Protein 6BBT (pdb70)

Foldseek 3Di:
DAQKDFDFKAKEKEAEDADDQLAFFWWFKKKKFKAWPCPAWDCTEETAACAQWPGIWMDTDARPDHPVRRMDMTMTGRQRDQDPDFHWHKIKMAIDDPPPAFKFWFGWIKMKIFGWDPNIGTGMIGIDTPPDPDTHGHYIYMYGAFAKEKEAEAEAPPKWKKKKAWAADNTRHFQRWFWKQAPNDIDTDTHPDIDMDIHDHGGMMMRGGHHAFIKMAMAIPDDPQWDKWKWKDWAPPDIDTDDHPDIDGGHHTHIYMYMYIYGD/DAQKDFDFKAKEKEAEDADDQLAFAWWFKKKKFKAWPCPAFDDLTEETAAPAQWDGMWMDTDHRPDHDVRRMDMTITGRARHDDDDFGWYKMKMAIDDPPDAFKFWFGWIKMKIFGADPCSGTGMIWIDTPPDPDTHGHYTYMYGAFAKEKEAEAEAPDPDKWKKKKAWAADNTRHFQRWFWKQAPNDIDTDTHPDIDMDIDDHGGMMMGGRHHAFIKMAMAIDDDPQWDKWKWKDWAPDDTDGDDHGDIDGHHRTYIYMYMYTYGD

B-factor: mean 28.99, std 12.28, range [9.78, 92.33]

Secondary structure (DSSP, 8-state):
-TTEEESSEEEEEEEE----TTSPPP-EEEEEEEEE-TT-----EEEPP-TT---EEEEEE-TT--GGG-EEEEEEE-TT---SSSEEEEEEEEE-----TTEE-----EEEEEEEE---EEEEEEEEETT---B--EEEEEEE-EEEEEEEEEEE--PEEEEEEEEP-SSS-TT-EEEEEETTEEEEEETTS-EEEEE-TT-EEEEEEEETT-EEEEEE---TTEEEEEEEEETTEEEEE--TT--EE--SSPEEEEEEEEE-/-TTEEESSEEEEEEEE----TTS----EEEEEEEEE-TT------EEEPP-TT---EEEEEE-TT--GGGSEEEEEEE-TT---SSSEEEEEEEEE-----TTEE-----EEEEEEEE---EEEEEEEEETT---B--EEEEEEE-EEEEEEEEEEE---PPEEEEEEEPP-SSS-TT-EEEEEETTEEEEEETTS-EEEEE-TT-EEEEEEEETT-EEEEEE---TTEEEEEEEEETTSPPEE--TTS-EE--SSPEEEEEEEEE-

InterPro domains:
  IPR017503 Sortase B signal domain, QVPTGV class [TIGR03065] (310-341)
  IPR022464 Streptococcal pilin isopeptide linkage domain [PF12892] (55-183)
  IPR022464 Streptococcal pilin isopeptide linkage domain [TIGR03786] (112-183)
  IPR038174 Streptococcal pilin isopeptide linker superfamily [G3DSA:2.60.40.3050] (36-182)
  IPR055382 Domain of unknown function DUF7601 [PF24547] (186-285)

Radius of gyration: 29.78 Å; Cα contacts (8 Å, |Δi|>4): 1457; chains: 2; bounding box: 56×103×36 Å

Structure (mmCIF, N/CA/C/O backbone):
data_6BBT
#
_entry.id   6BBT
#
_cell.length_a   51.772
_cell.length_b   114.968
_cell.length_c   128.711
_cell.angle_alpha   90.00
_cell.angle_beta   90.00
_cell.angle_gamma   90.00
#
_symmetry.space_group_name_H-M   'P 21 21 21'
#
loop_
_entity.id
_entity.type
_entity.pdbx_description
1 polymer 'Major pilin backbone protein T-antigen, T13'
2 non-polymer GLYCEROL
3 non-polymer 'CALCIUM ION'
4 non-polymer 'CHLORIDE ION'
5 water water
#
loop_
_atom_site.group_PDB
_atom_site.id
_atom_site.type_symbol
_atom_site.label_atom_id
_atom_site.label_alt_id
_atom_site.label_comp_id
_atom_site.label_asym_id
_atom_site.label_entity_id
_atom_site.label_seq_id
_atom_site.pdbx_PDB_ins_code
_atom_site.Cartn_x
_atom_site.Cartn_y
_atom_site.Cartn_z
_atom_site.occupancy
_atom_site.B_iso_or_equiv
_atom_site.auth_seq_id
_atom_site.auth_comp_id
_atom_site.auth_asym_id
_atom_site.auth_atom_id
_atom_site.pdbx_PDB_model_num
ATOM 1 N N . THR A 1 2 ? 19.921 -12.596 178.418 1.00 47.83 2 THR A N 1
ATOM 2 C CA . THR A 1 2 ? 20.208 -11.802 177.181 1.00 47.88 2 THR A CA 1
ATOM 3 C C . THR A 1 2 ? 19.471 -10.452 177.196 1.00 46.60 2 THR A C 1
ATOM 4 O O . THR A 1 2 ? 18.338 -10.351 177.685 1.00 43.23 2 THR A O 1
ATOM 6 N N . ALA A 1 3 ? 20.127 -9.422 176.663 1.00 47.29 3 ALA A N 1
ATOM 7 C CA . ALA A 1 3 ? 19.521 -8.095 176.537 1.00 46.90 3 ALA A CA 1
ATOM 8 C C . ALA A 1 3 ? 18.303 -8.161 175.604 1.00 46.57 3 ALA A C 1
ATOM 9 O O . ALA A 1 3 ? 18.324 -8.874 174.592 1.00 46.15 3 ALA A O 1
ATOM 11 N N . GLY A 1 4 ? 17.231 -7.461 175.979 1.00 43.18 4 GLY A N 1
ATOM 12 C CA . GLY A 1 4 ? 16.015 -7.418 175.174 1.00 41.55 4 GLY A CA 1
ATOM 13 C C . GLY A 1 4 ? 15.133 -8.660 175.191 1.00 43.40 4 GLY A C 1
ATOM 14 O O . GLY A 1 4 ? 14.182 -8.725 174.411 1.00 40.96 4 GLY A O 1
ATOM 15 N N . VAL A 1 5 ? 15.437 -9.631 176.065 1.00 43.28 5 VAL A N 1
ATOM 16 C CA . VAL A 1 5 ? 14.584 -10.802 176.297 1.00 42.82 5 VAL A CA 1
ATOM 17 C C . VAL A 1 5 ? 14.147 -10.795 177.752 1.00 43.09 5 VAL A C 1
ATOM 18 O O . VAL A 1 5 ? 14.978 -10.805 178.659 1.00 43.23 5 VAL A O 1
ATOM 22 N N . VAL A 1 6 ? 12.838 -10.775 177.957 1.00 45.24 6 VAL A N 1
ATOM 23 C CA . VAL A 1 6 ? 12.248 -10.718 179.280 1.00 49.00 6 VAL A CA 1
ATOM 24 C C . VAL A 1 6 ? 11.466 -12.006 179.481 1.00 49.58 6 VAL A C 1
ATOM 25 O O . VAL A 1 6 ? 10.619 -12.358 178.652 1.00 49.58 6 VAL A O 1
ATOM 29 N N . THR A 1 7 ? 11.776 -12.710 180.570 1.00 49.00 7 THR A N 1
ATOM 30 C CA . THR A 1 7 ? 11.027 -13.888 180.983 1.00 48.32 7 THR A CA 1
ATOM 31 C C . THR A 1 7 ? 9.892 -13.400 181.868 1.00 46.83 7 THR A C 1
ATOM 32 O O . THR A 1 7 ? 10.123 -12.932 182.978 1.00 48.52 7 THR A O 1
ATOM 36 N N . GLY A 1 8 ? 8.669 -13.487 181.361 1.00 45.48 8 GLY A N 1
ATOM 37 C CA . GLY A 1 8 ? 7.520 -12.914 182.044 1.00 44.34 8 GLY A CA 1
ATOM 38 C C . GLY A 1 8 ? 6.456 -12.437 181.083 1.00 44.47 8 GLY A C 1
ATOM 39 O O . GLY A 1 8 ? 6.403 -12.870 179.927 1.00 44.80 8 GLY A O 1
ATOM 40 N N . LYS A 1 9 ? 5.614 -11.539 181.586 1.00 43.08 9 LYS A N 1
ATOM 41 C CA . LYS A 1 9 ? 4.413 -11.093 180.899 1.00 44.28 9 LYS A CA 1
ATOM 42 C C . LYS A 1 9 ? 4.372 -9.590 180.625 1.00 40.31 9 LYS A C 1
ATOM 43 O O . LYS A 1 9 ? 3.355 -9.085 180.137 1.00 38.15 9 LYS A O 1
ATOM 49 N N . THR A 1 10 ? 5.461 -8.883 180.931 1.00 39.39 10 THR A N 1
ATOM 50 C CA . THR A 1 10 ? 5.498 -7.426 180.811 1.00 36.85 10 THR A CA 1
ATOM 51 C C . THR A 1 10 ? 6.652 -6.989 179.935 1.00 33.27 10 THR A C 1
ATOM 52 O O . THR A 1 10 ? 7.693 -7.645 179.874 1.00 32.90 10 THR A O 1
ATOM 56 N N . LEU A 1 11 ? 6.448 -5.866 179.257 1.00 29.54 11 LEU A N 1
ATOM 57 C CA . LEU A 1 11 ? 7.472 -5.257 178.445 1.00 28.16 11 LEU A CA 1
ATOM 58 C C . LEU A 1 11 ? 7.918 -3.976 179.153 1.00 26.38 11 LEU A C 1
ATOM 59 O O . LEU A 1 11 ? 7.144 -3.045 179.240 1.00 24.69 11 LEU A O 1
ATOM 64 N N . PRO A 1 12 ? 9.153 -3.933 179.670 1.00 26.65 12 PRO A N 1
ATOM 65 C CA . PRO A 1 12 ? 9.652 -2.656 180.214 1.00 25.76 12 PRO A CA 1
ATOM 66 C C . PRO A 1 12 ? 9.931 -1.603 179.136 1.00 24.32 12 PRO A C 1
ATOM 67 O O . PRO A 1 12 ? 10.320 -1.945 178.021 1.00 24.04 12 PRO A O 1
ATOM 71 N N . ILE A 1 13 ? 9.697 -0.339 179.482 1.00 22.65 13 ILE A N 1
ATOM 72 C CA . ILE A 1 13 ? 10.043 0.813 178.656 1.00 22.34 13 ILE A CA 1
ATOM 73 C C . ILE A 1 13 ? 10.914 1.751 179.505 1.00 21.90 13 ILE A C 1
ATOM 74 O O . ILE A 1 13 ? 10.589 2.024 180.672 1.00 21.00 13 ILE A O 1
ATOM 79 N N . THR A 1 14 ? 12.012 2.229 178.932 1.00 20.51 14 THR A N 1
ATOM 80 C CA . THR A 1 14 ? 12.842 3.237 179.573 1.00 20.68 14 THR A CA 1
ATOM 81 C C . THR A 1 14 ? 12.757 4.510 178.760 1.00 19.54 14 THR A C 1
ATOM 82 O O . THR A 1 14 ? 12.791 4.481 177.540 1.00 19.34 14 THR A O 1
ATOM 86 N N . LYS A 1 15 ? 12.628 5.628 179.454 1.00 18.56 15 LYS A N 1
ATOM 87 C CA . LYS A 1 15 ? 12.695 6.930 178.839 1.00 18.07 15 LYS A CA 1
ATOM 88 C C . LYS A 1 15 ? 13.880 7.645 179.438 1.00 17.89 15 LYS A C 1
ATOM 89 O O . LYS A 1 15 ? 13.979 7.733 180.652 1.00 18.47 15 LYS A O 1
ATOM 95 N N . SER A 1 16 ? 14.756 8.158 178.592 1.00 18.40 16 SER A N 1
ATOM 96 C CA . SER A 1 16 ? 15.853 9.014 179.030 1.00 19.49 16 SER A CA 1
ATOM 97 C C . SER A 1 16 ? 15.663 10.386 178.422 1.00 18.38 16 SER A C 1
ATOM 98 O O . SER A 1 16 ? 15.475 10.513 177.213 1.00 17.13 16 SER A O 1
ATOM 101 N N . MET A 1 17 ? 15.667 11.408 179.272 1.00 17.64 17 MET A N 1
ATOM 102 C CA . MET A 1 17 ? 15.705 12.784 178.811 1.00 18.60 17 MET A CA 1
ATOM 103 C C . MET A 1 17 ? 17.166 13.221 178.884 1.00 18.99 17 MET A C 1
ATOM 104 O O . MET A 1 17 ? 17.796 13.050 179.924 1.00 20.28 17 MET A O 1
ATOM 109 N N . ILE A 1 18 ? 17.689 13.762 177.791 1.00 17.88 18 ILE A N 1
ATOM 110 C CA . ILE A 1 18 ? 19.041 14.307 177.770 1.00 18.91 18 ILE A CA 1
ATOM 111 C C . ILE A 1 18 ? 19.006 15.534 178.696 1.00 18.77 18 ILE A C 1
ATOM 112 O O . ILE A 1 18 ? 18.235 16.470 178.465 1.00 18.73 18 ILE A O 1
ATOM 117 N N . TYR A 1 19 ? 19.792 15.470 179.767 1.00 17.48 19 TYR A N 1
ATOM 118 C CA . TYR A 1 19 ? 19.810 16.508 180.784 1.00 17.50 19 TYR A CA 1
ATOM 119 C C . TYR A 1 19 ? 21.154 16.504 181.507 1.00 16.97 19 TYR A C 1
ATOM 120 O O . TYR A 1 19 ? 21.470 15.556 182.216 1.00 16.29 19 TYR A O 1
ATOM 129 N N . THR A 1 20 ? 21.916 17.574 181.338 1.00 16.82 20 THR A N 1
ATOM 130 C CA . THR A 1 20 ? 23.291 17.629 181.841 1.00 16.91 20 THR A CA 1
ATOM 131 C C . THR A 1 20 ? 23.589 18.830 182.732 1.00 17.02 20 THR A C 1
ATOM 132 O O . THR A 1 20 ? 24.729 18.960 183.211 1.00 17.60 20 THR A O 1
ATOM 136 N N . ASP A 1 21 ? 22.600 19.678 183.004 1.00 15.00 21 ASP A N 1
ATOM 137 C CA . ASP A 1 21 ? 22.870 20.940 183.715 1.00 15.46 21 ASP A CA 1
ATOM 138 C C . ASP A 1 21 ? 21.691 21.286 184.634 1.00 15.20 21 ASP A C 1
ATOM 139 O O . ASP A 1 21 ? 20.627 21.680 184.155 1.00 14.51 21 ASP A O 1
ATOM 144 N N . ASN A 1 22 ? 21.915 21.181 185.945 1.00 15.76 22 ASN A N 1
ATOM 145 C CA . ASN A 1 22 ? 20.874 21.444 186.923 1.00 16.68 22 ASN A CA 1
ATOM 146 C C . ASN A 1 22 ? 20.359 22.870 186.989 1.00 16.56 22 ASN A C 1
ATOM 147 O O . ASN A 1 22 ? 19.312 23.085 187.566 1.00 15.78 22 ASN A O 1
ATOM 152 N N . GLU A 1 23 ? 21.065 23.830 186.388 1.00 17.95 23 GLU A N 1
ATOM 153 C CA . GLU A 1 23 ? 20.565 25.203 186.261 1.00 18.80 23 GLU A CA 1
ATOM 154 C C . GLU A 1 23 ? 19.383 25.330 185.292 1.00 17.84 23 GLU A C 1
ATOM 155 O O . GLU A 1 23 ? 18.701 26.341 185.289 1.00 16.50 23 GLU A O 1
ATOM 161 N N . ILE A 1 24 ? 19.199 24.336 184.427 1.00 16.55 24 ILE A N 1
ATOM 162 C CA . ILE A 1 24 ? 18.124 24.342 183.437 1.00 15.18 24 ILE A CA 1
ATOM 163 C C . ILE A 1 24 ? 16.881 23.712 184.052 1.00 14.24 24 ILE A C 1
ATOM 164 O O . ILE A 1 24 ? 16.959 22.697 184.789 1.00 14.03 24 ILE A O 1
ATOM 169 N N . LEU A 1 25 ? 15.735 24.320 183.776 1.00 13.93 25 LEU A N 1
ATOM 170 C CA . LEU A 1 25 ? 14.449 23.770 184.265 1.00 13.52 25 LEU A CA 1
ATOM 171 C C . LEU A 1 25 ? 13.970 22.642 183.346 1.00 12.66 25 LEU A C 1
ATOM 172 O O . LEU A 1 25 ? 13.715 22.879 182.175 1.00 11.29 25 LEU A O 1
ATOM 177 N N . MET A 1 26 ? 13.856 21.431 183.894 1.00 13.47 26 MET A N 1
ATOM 178 C CA . MET A 1 26 ? 13.198 20.308 183.183 1.00 14.07 26 MET A CA 1
ATOM 179 C C . MET A 1 26 ? 11.732 20.710 182.875 1.00 13.84 26 MET A C 1
ATOM 180 O O . MET A 1 26 ? 11.040 21.221 183.777 1.00 13.54 26 MET A O 1
ATOM 185 N N . PRO A 1 27 ? 11.264 20.516 181.622 1.00 13.77 27 PRO A N 1
ATOM 186 C CA . PRO A 1 27 ? 9.850 20.793 181.377 1.00 13.89 27 PRO A CA 1
ATOM 187 C C . PRO A 1 27 ? 8.900 19.873 182.164 1.00 14.11 27 PRO A C 1
ATOM 188 O O . PRO A 1 27 ? 9.162 18.684 182.314 1.00 13.78 27 PRO A O 1
ATOM 192 N N . LYS A 1 28 ? 7.806 20.437 182.651 1.00 14.44 28 LYS A N 1
ATOM 193 C CA . LYS A 1 28 ? 6.727 19.640 183.224 1.00 16.15 28 LYS A CA 1
ATOM 194 C C . LYS A 1 28 ? 5.868 19.087 182.083 1.00 16.34 28 LYS A C 1
ATOM 195 O O . LYS A 1 28 ? 5.097 19.820 181.464 1.00 15.91 28 LYS A O 1
ATOM 201 N N . THR A 1 29 ? 6.027 17.797 181.789 1.00 16.26 29 THR A N 1
ATOM 202 C CA . THR A 1 29 ? 5.380 17.206 180.617 1.00 17.11 29 THR A CA 1
ATOM 203 C C . THR A 1 29 ? 5.301 15.688 180.743 1.00 17.15 29 THR A C 1
ATOM 204 O O . THR A 1 29 ? 5.872 15.105 181.673 1.00 17.55 29 THR A O 1
ATOM 208 N N . THR A 1 30 ? 4.575 15.054 179.828 1.00 16.38 30 THR A N 1
ATOM 209 C CA . THR A 1 30 ? 4.498 13.586 179.826 1.00 17.27 30 THR A CA 1
ATOM 210 C C . THR A 1 30 ? 4.966 13.107 178.479 1.00 16.49 30 THR A C 1
ATOM 211 O O . THR A 1 30 ? 4.916 13.846 177.497 1.00 17.39 30 THR A O 1
ATOM 215 N N . PHE A 1 31 ? 5.475 11.892 178.448 1.00 15.72 31 PHE A N 1
ATOM 216 C CA . PHE A 1 31 ? 5.707 11.188 177.195 1.00 15.55 31 PHE A CA 1
ATOM 217 C C . PHE A 1 31 ? 4.820 9.956 177.182 1.00 16.80 31 PHE A C 1
ATOM 218 O O . PHE A 1 31 ? 4.682 9.279 178.189 1.00 18.05 31 PHE A O 1
ATOM 226 N N . THR A 1 32 ? 4.238 9.670 176.024 1.00 17.63 32 THR A N 1
ATOM 227 C CA . THR A 1 32 ? 3.304 8.586 175.870 1.00 17.74 32 THR A CA 1
ATOM 228 C C . THR A 1 32 ? 3.858 7.590 174.865 1.00 17.89 32 THR A C 1
ATOM 229 O O . THR A 1 32 ? 4.271 7.962 173.774 1.00 17.78 32 THR A O 1
ATOM 233 N N . PHE A 1 33 ? 3.864 6.323 175.258 1.00 19.12 33 PHE A N 1
ATOM 234 C CA . PHE A 1 33 ? 4.259 5.246 174.371 1.00 19.05 33 PHE A CA 1
ATOM 235 C C . PHE A 1 33 ? 2.997 4.478 173.974 1.00 20.99 33 PHE A C 1
ATOM 236 O O . PHE A 1 33 ? 2.081 4.314 174.784 1.00 20.40 33 PHE A O 1
ATOM 244 N N . THR A 1 34 ? 2.960 4.058 172.717 1.00 21.99 34 THR A N 1
ATOM 245 C CA . THR A 1 34 ? 1.821 3.377 172.140 1.00 23.37 34 THR A CA 1
ATOM 246 C C . THR A 1 34 ? 2.288 2.015 171.676 1.00 22.80 34 THR A C 1
ATOM 247 O O . THR A 1 34 ? 3.378 1.877 171.126 1.00 21.41 34 THR A O 1
ATOM 251 N N . ILE A 1 35 ? 1.431 1.024 171.870 1.00 24.58 35 ILE A N 1
ATOM 252 C CA . ILE A 1 35 ? 1.631 -0.306 171.307 1.00 24.81 35 ILE A CA 1
ATOM 253 C C . ILE A 1 35 ? 0.438 -0.596 170.404 1.00 25.81 35 ILE A C 1
ATOM 254 O O . ILE A 1 35 ? -0.710 -0.330 170.779 1.00 24.46 35 ILE A O 1
ATOM 259 N N . GLU A 1 36 ? 0.725 -1.074 169.195 1.00 28.36 36 GLU A N 1
ATOM 260 C CA . GLU A 1 36 ? -0.308 -1.498 168.248 1.00 29.53 36 GLU A CA 1
ATOM 261 C C . GLU A 1 36 ? 0.100 -2.820 167.587 1.00 29.39 36 GLU A C 1
ATOM 262 O O . GLU A 1 36 ? 1.286 -3.158 167.566 1.00 25.69 36 GLU A O 1
ATOM 268 N N . PRO A 1 37 ? -0.883 -3.571 167.041 1.00 30.74 37 PRO A N 1
ATOM 269 C CA . PRO A 1 37 ? -0.534 -4.776 166.274 1.00 29.72 37 PRO A CA 1
ATOM 270 C C . PRO A 1 37 ? 0.325 -4.476 165.054 1.00 29.79 37 PRO A C 1
ATOM 271 O O . PRO A 1 37 ? 0.105 -3.468 164.368 1.00 30.05 37 PRO A O 1
ATOM 275 N N . ASP A 1 38 ? 1.295 -5.342 164.788 1.00 31.10 38 ASP A N 1
ATOM 276 C CA . ASP A 1 38 ? 1.953 -5.376 163.486 1.00 33.11 38 ASP A CA 1
ATOM 277 C C . ASP A 1 38 ? 0.972 -6.118 162.568 1.00 34.33 38 ASP A C 1
ATOM 278 O O . ASP A 1 38 ? 0.880 -7.338 162.623 1.00 30.06 38 ASP A O 1
ATOM 283 N N . THR A 1 39 ? 0.238 -5.349 161.760 1.00 37.10 39 THR A N 1
ATOM 284 C CA . THR A 1 39 ? -0.904 -5.856 160.974 1.00 38.27 39 THR A CA 1
ATOM 285 C C . THR A 1 39 ? -0.509 -6.737 159.802 1.00 40.50 39 THR A C 1
ATOM 286 O O . THR A 1 39 ? -1.367 -7.412 159.243 1.00 40.22 39 THR A O 1
ATOM 290 N N . THR A 1 40 ? 0.767 -6.698 159.422 1.00 41.22 40 THR A N 1
ATOM 291 C CA . THR A 1 40 ? 1.292 -7.479 158.313 1.00 44.61 40 THR A CA 1
ATOM 292 C C . THR A 1 40 ? 2.158 -8.646 158.774 1.00 43.50 40 THR A C 1
ATOM 293 O O . THR A 1 40 ? 2.767 -9.316 157.952 1.00 48.51 40 THR A O 1
ATOM 297 N N . ALA A 1 41 ? 2.203 -8.907 160.077 1.00 42.35 41 ALA A N 1
ATOM 298 C CA . ALA A 1 41 ? 3.025 -9.992 160.601 1.00 43.41 41 ALA A CA 1
ATOM 299 C C . ALA A 1 41 ? 2.459 -11.382 160.218 1.00 43.40 41 ALA A C 1
ATOM 300 O O . ALA A 1 41 ? 1.273 -11.640 160.395 1.00 40.87 41 ALA A O 1
ATOM 302 N N . SER A 1 42 ? 3.318 -12.250 159.684 1.00 44.46 42 SER A N 1
ATOM 303 C CA . SER A 1 42 ? 2.952 -13.640 159.336 1.00 47.07 42 SER A CA 1
ATOM 304 C C . SER A 1 42 ? 4.210 -14.488 159.095 1.00 49.37 42 SER A C 1
ATOM 305 O O . SER A 1 42 ? 5.331 -13.978 159.198 1.00 50.35 42 SER A O 1
ATOM 308 N N . GLY A 1 43 ? 4.021 -15.779 158.816 1.00 53.49 43 GLY A N 1
ATOM 309 C CA . GLY A 1 43 ? 5.124 -16.705 158.527 1.00 54.28 43 GLY A CA 1
ATOM 310 C C . GLY A 1 43 ? 5.429 -17.601 159.708 1.00 58.10 43 GLY A C 1
ATOM 311 O O . GLY A 1 43 ? 4.568 -17.824 160.565 1.00 58.51 43 GLY A O 1
ATOM 312 N N . LEU A 1 49 ? 7.052 -21.795 165.288 1.00 53.57 49 LEU A N 1
ATOM 313 C CA . LEU A 1 49 ? 5.761 -21.249 165.722 1.00 50.82 49 LEU A CA 1
ATOM 314 C C . LEU A 1 49 ? 5.185 -20.284 164.678 1.00 48.27 49 LEU A C 1
ATOM 315 O O . LEU A 1 49 ? 5.933 -19.700 163.890 1.00 51.07 49 LEU A O 1
ATOM 317 N N . GLU A 1 50 ? 3.888 -20.079 164.672 1.00 45.85 50 GLU A N 1
ATOM 318 C CA . GLU A 1 50 ? 3.340 -19.086 163.768 1.00 46.07 50 GLU A CA 1
ATOM 319 C C . GLU A 1 50 ? 3.495 -17.665 164.361 1.00 46.37 50 GLU A C 1
ATOM 320 O O . GLU A 1 50 ? 3.365 -17.453 165.547 1.00 43.87 50 GLU A O 1
ATOM 322 N N . ILE A 1 51 ? 3.787 -16.720 163.488 1.00 45.39 51 ILE A N 1
ATOM 323 C CA . ILE A 1 51 ? 3.908 -15.334 163.828 1.00 43.37 51 ILE A CA 1
ATOM 324 C C . ILE A 1 51 ? 2.539 -14.773 163.481 1.00 43.24 51 ILE A C 1
ATOM 325 O O . ILE A 1 51 ? 2.025 -14.989 162.405 1.00 41.30 51 ILE A O 1
ATOM 330 N N . LYS A 1 52 ? 1.927 -14.096 164.428 1.00 41.44 52 LYS A N 1
ATOM 331 C CA . LYS A 1 52 ? 0.602 -13.517 164.225 1.00 43.45 52 LYS A CA 1
ATOM 332 C C . LYS A 1 52 ? 0.633 -12.036 164.542 1.00 40.93 52 LYS A C 1
ATOM 333 O O . LYS A 1 52 ? 1.541 -11.563 165.227 1.00 38.20 52 LYS A O 1
ATOM 339 N N . SER A 1 53 ? -0.362 -11.307 164.037 1.00 39.82 53 SER A N 1
ATOM 340 C CA . SER A 1 53 ? -0.577 -9.910 164.435 1.00 40.14 53 SER A CA 1
ATOM 341 C C . SER A 1 53 ? -0.898 -9.871 165.924 1.00 38.44 53 SER A C 1
ATOM 342 O O . SER A 1 53 ? -1.654 -10.715 166.415 1.00 34.99 53 SER A O 1
ATOM 345 N N . GLY A 1 54 ? -0.312 -8.916 166.650 1.00 35.39 54 GLY A N 1
ATOM 346 C CA . GLY A 1 54 ? -0.542 -8.829 168.094 1.00 34.60 54 GLY A CA 1
ATOM 347 C C . GLY A 1 54 ? -2.019 -8.677 168.427 1.00 32.83 54 GLY A C 1
ATOM 348 O O . GLY A 1 54 ? -2.729 -7.976 167.728 1.00 32.47 54 GLY A O 1
ATOM 349 N N . GLU A 1 55 ? -2.476 -9.346 169.480 1.00 35.09 55 GLU A N 1
ATOM 350 C CA . GLU A 1 55 ? -3.875 -9.257 169.925 1.00 39.43 55 GLU A CA 1
ATOM 351 C C . GLU A 1 55 ? -4.007 -8.238 171.066 1.00 40.10 55 GLU A C 1
ATOM 352 O O . GLU A 1 55 ? -3.211 -8.248 172.011 1.00 36.37 55 GLU A O 1
ATOM 358 N N . THR A 1 56 ? -5.009 -7.363 170.952 1.00 41.96 56 THR A N 1
ATOM 359 C CA . THR A 1 56 ? -5.184 -6.213 171.839 1.00 44.22 56 THR A CA 1
ATOM 360 C C . THR A 1 56 ? -6.398 -6.279 172.772 1.00 43.50 56 THR A C 1
ATOM 361 O O . THR A 1 56 ? -6.654 -5.311 173.491 1.00 45.26 56 THR A O 1
ATOM 365 N N . THR A 1 57 ? -7.127 -7.395 172.789 1.00 43.03 57 THR A N 1
ATOM 366 C CA . THR A 1 57 ? -8.284 -7.549 173.682 1.00 43.08 57 THR A CA 1
ATOM 367 C C . THR A 1 57 ? -7.820 -7.658 175.130 1.00 42.48 57 THR A C 1
ATOM 368 O O . THR A 1 57 ? -7.176 -8.637 175.503 1.00 43.17 57 THR A O 1
ATOM 372 N N . GLY A 1 58 ? -8.168 -6.654 175.940 1.00 40.54 58 GLY A N 1
ATOM 373 C CA . GLY A 1 58 ? -7.712 -6.568 177.331 1.00 38.17 58 GLY A CA 1
ATOM 374 C C . GLY A 1 58 ? -6.342 -5.927 177.528 1.00 35.28 58 GLY A C 1
ATOM 375 O O . GLY A 1 58 ? -5.818 -5.933 178.646 1.00 33.56 58 GLY A O 1
ATOM 376 N N . LEU A 1 59 ? -5.756 -5.386 176.458 1.00 33.37 59 LEU A N 1
ATOM 377 C CA . LEU A 1 59 ? -4.432 -4.738 176.535 1.00 32.36 59 LEU A CA 1
ATOM 378 C C . LEU A 1 59 ? -4.604 -3.242 176.687 1.00 29.36 59 LEU A C 1
ATOM 379 O O . LEU A 1 59 ? -5.249 -2.601 175.856 1.00 29.61 59 LEU A O 1
ATOM 384 N N . THR A 1 60 ? -4.003 -2.686 177.735 1.00 29.78 60 THR A N 1
ATOM 385 C CA . THR A 1 60 ? -3.852 -1.240 177.837 1.00 29.23 60 THR A CA 1
ATOM 386 C C . THR A 1 60 ? -2.771 -0.848 176.831 1.00 27.33 60 THR A C 1
ATOM 387 O O . THR A 1 60 ? -1.619 -1.277 176.961 1.00 29.35 60 THR A O 1
ATOM 391 N N . THR A 1 61 ? -3.144 -0.064 175.822 1.00 26.50 61 THR A N 1
ATOM 392 C CA . THR A 1 61 ? -2.274 0.208 174.679 1.00 26.81 61 THR A CA 1
ATOM 393 C C . THR A 1 61 ? -1.420 1.490 174.807 1.00 25.82 61 THR A C 1
ATOM 394 O O . THR A 1 61 ? -0.710 1.840 173.871 1.00 25.32 61 THR A O 1
ATOM 398 N N . LYS A 1 62 ? -1.517 2.169 175.954 1.00 26.55 62 LYS A N 1
ATOM 399 C CA . LYS A 1 62 ? -0.758 3.390 176.269 1.00 27.35 62 LYS A CA 1
ATOM 400 C C . LYS A 1 62 ? 0.007 3.188 177.577 1.00 25.67 62 LYS A C 1
ATOM 401 O O . LYS A 1 62 ? -0.535 2.654 178.547 1.00 25.82 62 LYS A O 1
ATOM 407 N N . ALA A 1 63 ? 1.277 3.603 177.584 1.00 24.06 63 ALA A N 1
ATOM 408 C CA . ALA A 1 63 ? 2.074 3.727 178.795 1.00 22.25 63 ALA A CA 1
ATOM 409 C C . ALA A 1 63 ? 2.643 5.167 178.845 1.00 22.10 63 ALA A C 1
ATOM 410 O O . ALA A 1 63 ? 2.923 5.771 177.800 1.00 22.69 63 ALA A O 1
ATOM 412 N N . ILE A 1 64 ? 2.767 5.727 180.043 1.00 21.99 64 ILE A N 1
ATOM 413 C CA . ILE A 1 64 ? 3.185 7.124 180.177 1.00 23.43 64 ILE A CA 1
ATOM 414 C C . ILE A 1 64 ? 4.261 7.287 181.242 1.00 21.93 64 ILE A C 1
ATOM 415 O O . ILE A 1 64 ? 4.305 6.529 182.212 1.00 22.56 64 ILE A O 1
ATOM 420 N N . VAL A 1 65 ? 5.140 8.268 181.043 1.00 20.39 65 VAL A N 1
ATOM 421 C CA . VAL A 1 65 ? 6.068 8.705 182.094 1.00 18.99 65 VAL A CA 1
ATOM 422 C C . VAL A 1 65 ? 5.893 10.220 182.167 1.00 18.90 65 VAL A C 1
ATOM 423 O O . VAL A 1 65 ? 5.502 10.853 181.181 1.00 18.30 65 VAL A O 1
ATOM 427 N N . SER A 1 66 ? 6.192 10.773 183.336 1.00 18.48 66 SER A N 1
ATOM 428 C CA . SER A 1 66 ? 5.961 12.182 183.618 1.00 19.16 66 SER A CA 1
ATOM 429 C C . SER A 1 66 ? 7.229 12.800 184.113 1.00 17.28 66 SER A C 1
ATOM 430 O O . SER A 1 66 ? 7.925 12.189 184.930 1.00 16.85 66 SER A O 1
ATOM 433 N N . TYR A 1 67 ? 7.512 14.008 183.624 1.00 16.18 67 TYR A N 1
ATOM 434 C CA . TYR A 1 67 ? 8.577 14.851 184.164 1.00 15.71 67 TYR A CA 1
ATOM 435 C C . TYR A 1 67 ? 7.996 16.100 184.812 1.00 15.32 67 TYR A C 1
ATOM 436 O O . TYR A 1 67 ? 6.927 16.560 184.437 1.00 14.68 67 TYR A O 1
ATOM 445 N N A ASP A 1 68 ? 8.774 16.674 185.727 0.23 15.35 68 ASP A N 1
ATOM 446 N N B ASP A 1 68 ? 8.674 16.648 185.806 0.77 16.09 68 ASP A N 1
ATOM 447 C CA A ASP A 1 68 ? 8.379 17.811 186.549 0.23 15.22 68 ASP A CA 1
ATOM 448 C CA B ASP A 1 68 ? 8.305 17.973 186.283 0.77 15.97 68 ASP A CA 1
ATOM 449 C C A ASP A 1 68 ? 9.532 18.807 186.547 0.23 14.87 68 ASP A C 1
ATOM 450 C C B ASP A 1 68 ? 9.525 18.813 186.576 0.77 15.24 68 ASP A C 1
ATOM 451 O O A ASP A 1 68 ? 10.653 18.433 186.198 0.23 14.65 68 ASP A O 1
ATOM 452 O O B ASP A 1 68 ? 10.668 18.351 186.446 0.77 14.63 68 ASP A O 1
ATOM 461 N N . ASN A 1 69 ? 9.270 20.062 186.923 1.00 14.32 69 ASN A N 1
ATOM 462 C CA . ASN A 1 69 ? 10.329 21.059 187.088 1.00 14.55 69 ASN A CA 1
ATOM 463 C C . ASN A 1 69 ? 11.350 20.710 188.179 1.00 14.33 69 ASN A C 1
ATOM 464 O O . ASN A 1 69 ? 12.458 21.214 188.154 1.00 14.18 69 ASN A O 1
ATOM 469 N N . THR A 1 70 ? 10.970 19.881 189.145 1.00 14.50 70 THR A N 1
ATOM 470 C CA . THR A 1 70 ? 11.901 19.445 190.180 1.00 15.26 70 THR A CA 1
ATOM 471 C C . THR A 1 70 ? 12.855 18.329 189.735 1.00 15.88 70 THR A C 1
ATOM 472 O O . THR A 1 70 ? 13.780 17.983 190.472 1.00 15.28 70 THR A O 1
ATOM 476 N N . ASP A 1 71 ? 12.627 17.730 188.566 1.00 16.18 71 ASP A N 1
ATOM 477 C CA . ASP A 1 71 ? 13.504 16.659 188.097 1.00 16.89 71 ASP A CA 1
ATOM 478 C C . ASP A 1 71 ? 14.842 17.228 187.631 1.00 16.83 71 ASP A C 1
ATOM 479 O O . ASP A 1 71 ? 14.898 18.127 186.786 1.00 15.26 71 ASP A O 1
ATOM 484 N N . LYS A 1 72 ? 15.907 16.725 188.246 1.00 17.52 72 LYS A N 1
ATOM 485 C CA . LYS A 1 72 ? 17.265 17.147 187.955 1.00 18.94 72 LYS A CA 1
ATOM 486 C C . LYS A 1 72 ? 18.017 15.929 187.393 1.00 21.55 72 LYS A C 1
ATOM 487 O O . LYS A 1 72 ? 17.383 14.924 186.998 1.00 19.22 72 LYS A O 1
ATOM 493 N N . GLU A 1 73 ? 19.353 16.038 187.337 1.00 24.70 73 GLU A N 1
ATOM 494 C CA . GLU A 1 73 ? 20.261 15.016 186.800 1.00 28.04 73 GLU A CA 1
ATOM 495 C C . GLU A 1 73 ? 19.906 13.616 187.232 1.00 27.77 73 GLU A C 1
ATOM 496 O O . GLU A 1 73 ? 19.921 12.677 186.441 1.00 28.71 73 GLU A O 1
ATOM 502 N N . SER A 1 74 ? 19.605 13.494 188.505 1.00 29.50 74 SER A N 1
ATOM 503 C CA . SER A 1 74 ? 19.258 12.232 189.126 1.00 31.20 74 SER A CA 1
ATOM 504 C C . SER A 1 74 ? 17.854 11.700 188.838 1.00 31.15 74 SER A C 1
ATOM 505 O O . SER A 1 74 ? 17.521 10.612 189.296 1.00 32.41 74 SER A O 1
ATOM 508 N N . ALA A 1 75 ? 17.010 12.441 188.117 1.00 28.57 75 ALA A N 1
ATOM 509 C CA . ALA A 1 75 ? 15.659 11.970 187.832 1.00 26.17 75 ALA A CA 1
ATOM 510 C C . ALA A 1 75 ? 15.334 12.042 186.335 1.00 24.49 75 ALA A C 1
ATOM 511 O O . ALA A 1 75 ? 14.171 12.086 185.937 1.00 24.03 75 ALA A O 1
ATOM 513 N N . LYS A 1 76 ? 16.366 12.049 185.509 1.00 22.89 76 LYS A N 1
ATOM 514 C CA . LYS A 1 76 ? 16.178 12.245 184.072 1.00 22.89 76 LYS A CA 1
ATOM 515 C C . LYS A 1 76 ? 15.704 10.978 183.362 1.00 20.81 76 LYS A C 1
ATOM 516 O O . LYS A 1 76 ? 15.199 11.074 182.268 1.00 19.02 76 LYS A O 1
ATOM 522 N N . ASN A 1 77 ? 15.896 9.810 183.974 1.00 20.74 77 ASN A N 1
ATOM 523 C CA . ASN A 1 77 ? 15.469 8.545 183.386 1.00 21.93 77 ASN A CA 1
ATOM 524 C C . ASN A 1 77 ? 14.247 8.035 184.112 1.00 22.00 77 ASN A C 1
ATOM 525 O O . ASN A 1 77 ? 14.220 8.051 185.334 1.00 23.15 77 ASN A O 1
ATOM 530 N N . LYS A 1 78 ? 13.228 7.623 183.356 1.00 20.42 78 LYS A N 1
ATOM 531 C CA . LYS A 1 78 ? 11.983 7.127 183.915 1.00 20.65 78 LYS A CA 1
ATOM 532 C C . LYS A 1 78 ? 11.697 5.758 183.302 1.00 20.28 78 LYS A C 1
ATOM 533 O O . LYS A 1 78 ? 12.227 5.427 182.244 1.00 18.90 78 LYS A O 1
ATOM 539 N N . THR A 1 79 ? 10.840 4.991 183.957 1.00 20.61 79 THR A N 1
ATOM 540 C CA . THR A 1 79 ? 10.435 3.681 183.447 1.00 22.51 79 THR A CA 1
ATOM 541 C C . THR A 1 79 ? 8.938 3.502 183.487 1.00 22.24 79 THR A C 1
ATOM 542 O O . THR A 1 79 ? 8.255 4.043 184.349 1.00 23.23 79 THR A O 1
ATOM 546 N N . SER A 1 80 ? 8.424 2.759 182.520 1.00 22.19 80 SER A N 1
ATOM 547 C CA . SER A 1 80 ? 7.046 2.306 182.538 1.00 22.70 80 SER A CA 1
ATOM 548 C C . SER A 1 80 ? 7.024 0.891 181.967 1.00 24.01 80 SER A C 1
ATOM 549 O O . SER A 1 80 ? 8.083 0.258 181.790 1.00 24.48 80 SER A O 1
ATOM 552 N N . ASN A 1 81 ? 5.839 0.378 181.679 1.00 26.39 81 ASN A N 1
ATOM 553 C CA . ASN A 1 81 ? 5.749 -0.922 181.019 1.00 28.18 81 ASN A CA 1
ATOM 554 C C . ASN A 1 81 ? 4.430 -1.108 180.301 1.00 26.59 81 ASN A C 1
ATOM 555 O O . ASN A 1 81 ? 3.500 -0.337 180.478 1.00 25.84 81 ASN A O 1
ATOM 560 N N . PHE A 1 82 ? 4.381 -2.129 179.458 1.00 25.69 82 PHE A N 1
ATOM 561 C CA . PHE A 1 82 ? 3.126 -2.658 178.963 1.00 24.73 82 PHE A CA 1
ATOM 562 C C . PHE A 1 82 ? 2.937 -4.015 179.602 1.00 26.78 82 PHE A C 1
ATOM 563 O O . PHE A 1 82 ? 3.902 -4.745 179.839 1.00 27.16 82 PHE A O 1
ATOM 571 N N . ASN A 1 83 ? 1.687 -4.355 179.876 1.00 29.91 83 ASN A N 1
ATOM 572 C CA . ASN A 1 83 ? 1.388 -5.580 180.565 1.00 31.14 83 ASN A CA 1
ATOM 573 C C . ASN A 1 83 ? 0.542 -6.491 179.688 1.00 32.03 83 ASN A C 1
ATOM 574 O O . ASN A 1 83 ? -0.596 -6.154 179.355 1.00 32.04 83 ASN A O 1
ATOM 579 N N . PHE A 1 84 ? 1.117 -7.636 179.316 1.00 32.97 84 PHE A N 1
ATOM 580 C CA . PHE A 1 84 ? 0.426 -8.630 178.495 1.00 35.12 84 PHE A CA 1
ATOM 581 C C . PHE A 1 84 ? -0.345 -9.679 179.310 1.00 39.34 84 PHE A C 1
ATOM 582 O O . PHE A 1 84 ? -1.165 -10.405 178.738 1.00 40.98 84 PHE A O 1
ATOM 590 N N . GLU A 1 85 ? -0.092 -9.751 180.623 1.00 43.74 85 GLU A N 1
ATOM 591 C CA . GLU A 1 85 ? -0.870 -10.592 181.554 1.00 48.99 85 GLU A CA 1
ATOM 592 C C . GLU A 1 85 ? -2.378 -10.472 181.365 1.00 47.71 85 GLU A C 1
ATOM 593 O O . GLU A 1 85 ? -3.091 -11.463 181.501 1.00 50.13 85 GLU A O 1
ATOM 599 N N . THR A 1 86 ? -2.849 -9.262 181.062 1.00 43.95 86 THR A N 1
ATOM 600 C CA . THR A 1 86 ? -4.277 -8.960 180.982 1.00 41.79 86 THR A CA 1
ATOM 601 C C . THR A 1 86 ? -4.952 -9.341 179.657 1.00 41.23 86 THR A C 1
ATOM 602 O O . THR A 1 86 ? -6.154 -9.160 179.516 1.00 41.06 86 THR A O 1
ATOM 606 N N . VAL A 1 87 ? -4.200 -9.862 178.691 1.00 41.22 87 VAL A N 1
ATOM 607 C CA . VAL A 1 87 ? -4.716 -10.081 177.346 1.00 42.48 87 VAL A CA 1
ATOM 608 C C . VAL A 1 87 ? -5.279 -11.505 177.186 1.00 45.11 87 VAL A C 1
ATOM 609 O O . VAL A 1 87 ? -4.700 -12.462 177.708 1.00 44.63 87 VAL A O 1
ATOM 613 N N . THR A 1 88 ? -6.391 -11.628 176.455 1.00 44.65 88 THR A N 1
ATOM 614 C CA . THR A 1 88 ? -6.926 -12.931 176.051 1.00 45.14 88 THR A CA 1
ATOM 615 C C . THR A 1 88 ? -6.415 -13.278 174.652 1.00 42.13 88 THR A C 1
ATOM 616 O O . THR A 1 88 ? -6.902 -12.748 173.646 1.00 42.86 88 THR A O 1
ATOM 620 N N . PHE A 1 89 ? -5.416 -14.151 174.604 1.00 42.50 89 PHE A N 1
ATOM 621 C CA . PHE A 1 89 ? -4.887 -14.667 173.341 1.00 44.87 89 PHE A CA 1
ATOM 622 C C . PHE A 1 89 ? -5.692 -15.892 172.892 1.00 48.62 89 PHE A C 1
ATOM 623 O O . PHE A 1 89 ? -5.943 -16.795 173.683 1.00 52.60 89 PHE A O 1
ATOM 631 N N . SER A 1 90 ? -6.080 -15.921 171.621 1.00 53.13 90 SER A N 1
ATOM 632 C CA . SER A 1 90 ? -6.888 -17.019 171.068 1.00 53.24 90 SER A CA 1
ATOM 633 C C . SER A 1 90 ? -6.133 -18.350 170.875 1.00 55.13 90 SER A C 1
ATOM 634 O O . SER A 1 90 ? -6.773 -19.392 170.740 1.00 59.22 90 SER A O 1
ATOM 637 N N . GLY A 1 91 ? -4.800 -18.323 170.858 1.00 52.12 91 GLY A N 1
ATOM 638 C CA . GLY A 1 91 ? -4.007 -19.548 170.734 1.00 53.16 91 GLY A CA 1
ATOM 639 C C . GLY A 1 91 ? -2.529 -19.325 170.985 1.00 54.98 91 GLY A C 1
ATOM 640 O O . GLY A 1 91 ? -2.096 -18.180 171.128 1.00 57.02 91 GLY A O 1
ATOM 641 N N . ILE A 1 92 ? -1.752 -20.409 171.045 1.00 52.35 92 ILE A N 1
ATOM 642 C CA . ILE A 1 92 ? -0.292 -20.296 171.204 1.00 52.43 92 ILE A CA 1
ATOM 643 C C . ILE A 1 92 ? 0.350 -19.665 169.971 1.00 51.21 92 ILE A C 1
ATOM 644 O O . ILE A 1 92 ? -0.225 -19.691 168.875 1.00 53.62 92 ILE A O 1
ATOM 649 N N . GLY A 1 93 ? 1.539 -19.101 170.162 1.00 49.67 93 GLY A N 1
ATOM 650 C CA . GLY A 1 93 ? 2.298 -18.498 169.071 1.00 48.25 93 GLY A CA 1
ATOM 651 C C . GLY A 1 93 ? 3.093 -17.272 169.473 1.00 45.28 93 GLY A C 1
ATOM 652 O O . GLY A 1 93 ? 3.268 -16.972 170.658 1.00 45.25 93 GLY A O 1
ATOM 653 N N . ILE A 1 94 ? 3.592 -16.579 168.460 1.00 43.55 94 ILE A N 1
ATOM 654 C CA . ILE A 1 94 ? 4.355 -15.364 168.647 1.00 41.52 94 ILE A CA 1
ATOM 655 C C . ILE A 1 94 ? 3.497 -14.220 168.126 1.00 39.65 94 ILE A C 1
ATOM 656 O O . ILE A 1 94 ? 3.090 -14.208 166.961 1.00 41.94 94 ILE A O 1
ATOM 661 N N . TYR A 1 95 ? 3.213 -13.271 169.012 1.00 34.30 95 TYR A N 1
ATOM 662 C CA . TYR A 1 95 ? 2.357 -12.154 168.693 1.00 34.17 95 TYR A CA 1
ATOM 663 C C . TYR A 1 95 ? 3.228 -10.902 168.630 1.00 30.00 95 TYR A C 1
ATOM 664 O O . TYR A 1 95 ? 3.967 -10.601 169.564 1.00 27.87 95 TYR A O 1
ATOM 673 N N . ARG A 1 96 ? 3.147 -10.216 167.500 1.00 28.81 96 ARG A N 1
ATOM 674 C CA . ARG A 1 96 ? 4.069 -9.153 167.151 1.00 29.99 96 ARG A CA 1
ATOM 675 C C . ARG A 1 96 ? 3.387 -7.791 167.199 1.00 29.23 96 ARG A C 1
ATOM 676 O O . ARG A 1 96 ? 2.320 -7.597 166.605 1.00 28.82 96 ARG A O 1
ATOM 684 N N . TYR A 1 97 ? 4.042 -6.852 167.877 1.00 27.60 97 TYR A N 1
ATOM 685 C CA . TYR A 1 97 ? 3.511 -5.505 168.059 1.00 26.80 97 TYR A CA 1
ATOM 686 C C . TYR A 1 97 ? 4.559 -4.472 167.694 1.00 24.73 97 TYR A C 1
ATOM 687 O O . TYR A 1 97 ? 5.755 -4.763 167.704 1.00 22.15 97 TYR A O 1
ATOM 696 N N . THR A 1 98 ? 4.096 -3.257 167.415 1.00 24.14 98 THR A N 1
ATOM 697 C CA . THR A 1 98 ? 4.974 -2.124 167.186 1.00 24.80 98 THR A CA 1
ATOM 698 C C . THR A 1 98 ? 4.805 -1.155 168.362 1.00 24.00 98 THR A C 1
ATOM 699 O O . THR A 1 98 ? 3.679 -0.856 168.764 1.00 22.87 98 THR A O 1
ATOM 703 N N . VAL A 1 99 ? 5.928 -0.713 168.933 1.00 23.07 99 VAL A N 1
ATOM 704 C CA . VAL A 1 99 ? 5.935 0.267 170.032 1.00 21.29 99 VAL A CA 1
ATOM 705 C C . VAL A 1 99 ? 6.598 1.546 169.522 1.00 20.46 99 VAL A C 1
ATOM 706 O O . VAL A 1 99 ? 7.641 1.495 168.874 1.00 20.70 99 VAL A O 1
ATOM 710 N N . SER A 1 100 ? 5.965 2.682 169.782 1.00 20.17 100 SER A N 1
ATOM 711 C CA . SER A 1 100 ? 6.511 3.979 169.400 1.00 20.19 100 SER A CA 1
ATOM 712 C C . SER A 1 100 ? 6.201 4.993 170.478 1.00 18.84 100 SER A C 1
ATOM 713 O O . SER A 1 100 ? 5.423 4.713 171.397 1.00 19.60 100 SER A O 1
ATOM 716 N N . GLU A 1 101 ? 6.827 6.150 170.352 1.00 17.82 101 GLU A N 1
ATOM 717 C CA . GLU A 1 101 ? 6.569 7.280 171.235 1.00 17.70 101 GLU A CA 1
ATOM 718 C C . GLU A 1 101 ? 5.810 8.313 170.441 1.00 17.98 101 GLU A C 1
ATOM 719 O O . GLU A 1 101 ? 6.224 8.691 169.362 1.00 18.81 101 GLU A O 1
ATOM 725 N N . GLN A 1 102 ? 4.731 8.798 171.013 1.00 19.51 102 GLN A N 1
ATOM 726 C CA . GLN A 1 102 ? 3.956 9.886 170.431 1.00 22.60 102 GLN A CA 1
ATOM 727 C C . GLN A 1 102 ? 4.741 11.200 170.385 1.00 21.80 102 GLN A C 1
ATOM 728 O O . GLN A 1 102 ? 5.380 11.597 171.375 1.00 21.71 102 GLN A O 1
ATOM 734 N N . ASN A 1 103 ? 4.705 11.863 169.237 1.00 21.03 103 ASN A N 1
ATOM 735 C CA . ASN A 1 103 ? 5.210 13.214 169.123 1.00 22.33 103 ASN A CA 1
ATOM 736 C C . ASN A 1 103 ? 4.115 14.206 169.532 1.00 23.48 103 ASN A C 1
ATOM 737 O O . ASN A 1 103 ? 3.204 14.504 168.757 1.00 23.70 103 ASN A O 1
ATOM 742 N N . ASP A 1 104 ? 4.206 14.721 170.758 1.00 22.66 104 ASP A N 1
ATOM 743 C CA . ASP A 1 104 ? 3.183 15.659 171.258 1.00 21.47 104 ASP A CA 1
ATOM 744 C C . ASP A 1 104 ? 3.350 17.082 170.751 1.00 21.09 104 ASP A C 1
ATOM 745 O O . ASP A 1 104 ? 2.476 17.910 170.998 1.00 20.43 104 ASP A O 1
ATOM 750 N N . GLY A 1 105 ? 4.467 17.392 170.092 1.00 20.64 105 GLY A N 1
ATOM 751 C CA . GLY A 1 105 ? 4.668 18.707 169.479 1.00 22.43 105 GLY A CA 1
ATOM 752 C C . GLY A 1 105 ? 4.803 19.893 170.442 1.00 23.26 105 GLY A C 1
ATOM 753 O O . GLY A 1 105 ? 4.567 21.025 170.054 1.00 23.02 105 GLY A O 1
ATOM 754 N N . ILE A 1 106 ? 5.200 19.639 171.685 1.00 23.92 106 ILE A N 1
ATOM 755 C CA . ILE A 1 106 ? 5.410 20.669 172.715 1.00 25.23 106 ILE A CA 1
ATOM 756 C C . ILE A 1 106 ? 6.619 21.524 172.326 1.00 25.30 106 ILE A C 1
ATOM 757 O O . ILE A 1 106 ? 7.644 21.006 172.059 1.00 22.73 106 ILE A O 1
ATOM 762 N N . GLU A 1 107 ? 6.479 22.838 172.398 1.00 25.82 107 GLU A N 1
ATOM 763 C CA . GLU A 1 107 ? 7.520 23.761 171.941 1.00 25.69 107 GLU A CA 1
ATOM 764 C C . GLU A 1 107 ? 8.805 23.540 172.735 1.00 24.69 107 GLU A C 1
ATOM 765 O O . GLU A 1 107 ? 8.774 23.415 173.956 1.00 25.92 107 GLU A O 1
ATOM 767 N N . GLY A 1 108 ? 9.911 23.395 172.016 1.00 23.78 108 GLY A N 1
ATOM 768 C CA . GLY A 1 108 ? 11.218 23.152 172.610 1.00 23.20 108 GLY A CA 1
ATOM 769 C C . GLY A 1 108 ? 11.633 21.702 172.792 1.00 22.02 108 GLY A C 1
ATOM 770 O O . GLY A 1 108 ? 12.808 21.437 173.020 1.00 22.72 108 GLY A O 1
ATOM 771 N N . ILE A 1 109 ? 10.704 20.758 172.681 1.00 20.87 109 ILE A N 1
ATOM 772 C CA . ILE A 1 109 ? 11.012 19.354 172.951 1.00 21.02 109 ILE A CA 1
ATOM 773 C C . ILE A 1 109 ? 11.273 18.608 171.642 1.00 20.79 109 ILE A C 1
ATOM 774 O O . ILE A 1 109 ? 10.556 18.806 170.664 1.00 22.20 109 ILE A O 1
ATOM 779 N N . GLN A 1 110 ? 12.319 17.790 171.637 1.00 20.94 110 GLN A N 1
ATOM 780 C CA . GLN A 1 110 ? 12.661 16.895 170.533 1.00 22.05 110 GLN A CA 1
ATOM 781 C C . GLN A 1 110 ? 12.289 15.464 170.929 1.00 20.65 110 GLN A C 1
ATOM 782 O O . GLN A 1 110 ? 12.811 14.925 171.923 1.00 20.66 110 GLN A O 1
ATOM 788 N N . TYR A 1 111 ? 11.382 14.865 170.155 1.00 19.37 111 TYR A N 1
ATOM 789 C CA . TYR A 1 111 ? 10.797 13.542 170.438 1.00 19.11 111 TYR A CA 1
ATOM 790 C C . TYR A 1 111 ? 11.495 12.404 169.675 1.00 19.84 111 TYR A C 1
ATOM 791 O O . TYR A 1 111 ? 11.891 12.580 168.548 1.00 21.64 111 TYR A O 1
ATOM 800 N N . ASP A 1 112 ? 11.644 11.257 170.309 1.00 19.36 112 ASP A N 1
ATOM 801 C CA . ASP A 1 112 ? 12.307 10.119 169.700 1.00 19.22 112 ASP A CA 1
ATOM 802 C C . ASP A 1 112 ? 11.330 9.456 168.712 1.00 19.53 112 ASP A C 1
ATOM 803 O O . ASP A 1 112 ? 10.270 8.964 169.105 1.00 18.06 112 ASP A O 1
ATOM 808 N N . GLY A 1 113 ? 11.688 9.490 167.438 1.00 20.94 113 GLY A N 1
ATOM 809 C CA . GLY A 1 113 ? 10.894 8.874 166.375 1.00 22.57 113 GLY A CA 1
ATOM 810 C C . GLY A 1 113 ? 11.132 7.384 166.104 1.00 23.83 113 GLY A C 1
ATOM 811 O O . GLY A 1 113 ? 10.517 6.827 165.177 1.00 23.36 113 GLY A O 1
ATOM 812 N N . LYS A 1 114 ? 11.994 6.725 166.885 1.00 24.23 114 LYS A N 1
ATOM 813 C CA . LYS A 1 114 ? 12.284 5.303 166.660 1.00 24.99 114 LYS A CA 1
ATOM 814 C C . LYS A 1 114 ? 11.092 4.379 166.849 1.00 23.35 114 LYS A C 1
ATOM 815 O O . LYS A 1 114 ? 10.283 4.548 167.769 1.00 20.98 114 LYS A O 1
ATOM 821 N N . LYS A 1 115 ? 11.025 3.374 165.976 1.00 22.35 115 LYS A N 1
ATOM 822 C CA . LYS A 1 115 ? 10.017 2.327 166.046 1.00 22.23 115 LYS A CA 1
ATOM 823 C C . LYS A 1 115 ? 10.636 1.052 166.580 1.00 21.17 115 LYS A C 1
ATOM 824 O O . LYS A 1 115 ? 11.697 0.620 166.109 1.00 21.13 115 LYS A O 1
ATOM 830 N N . TRP A 1 116 ? 9.948 0.429 167.524 1.00 20.28 116 TRP A N 1
ATOM 831 C CA . TRP A 1 116 ? 10.403 -0.795 168.134 1.00 20.77 116 TRP A CA 1
ATOM 832 C C . TRP A 1 116 ? 9.417 -1.898 167.804 1.00 22.07 116 TRP A C 1
ATOM 833 O O . TRP A 1 116 ? 8.220 -1.644 167.641 1.00 21.86 116 TRP A O 1
ATOM 844 N N . THR A 1 117 ? 9.926 -3.120 167.708 1.00 23.02 117 THR A N 1
ATOM 845 C CA . THR A 1 117 ? 9.090 -4.284 167.464 1.00 24.20 117 THR A CA 1
ATOM 846 C C . THR A 1 117 ? 9.231 -5.250 168.617 1.00 23.26 117 THR A C 1
ATOM 847 O O . THR A 1 117 ? 10.304 -5.386 169.205 1.00 25.33 117 THR A O 1
ATOM 851 N N . VAL A 1 118 ? 8.119 -5.892 168.945 1.00 22.84 118 VAL A N 1
ATOM 852 C CA . VAL A 1 118 ? 7.998 -6.700 170.136 1.00 24.06 118 VAL A CA 1
ATOM 853 C C . VAL A 1 118 ? 7.331 -8.030 169.769 1.00 25.70 118 VAL A C 1
ATOM 854 O O . VAL A 1 118 ? 6.210 -8.025 169.259 1.00 24.98 118 VAL A O 1
ATOM 858 N N . ASP A 1 119 ? 8.022 -9.145 170.031 1.00 26.55 119 ASP A N 1
ATOM 859 C CA . ASP A 1 119 ? 7.419 -10.484 169.939 1.00 27.24 119 ASP A CA 1
ATOM 860 C C . ASP A 1 119 ? 7.094 -11.023 171.319 1.00 27.50 119 ASP A C 1
ATOM 861 O O . ASP A 1 119 ? 7.970 -11.136 172.169 1.00 28.55 119 ASP A O 1
ATOM 866 N N . VAL A 1 120 ? 5.823 -11.357 171.525 1.00 28.92 120 VAL A N 1
ATOM 867 C CA . VAL A 1 120 ? 5.370 -11.958 172.766 1.00 30.40 120 VAL A CA 1
ATOM 868 C C . VAL A 1 120 ? 5.130 -13.451 172.509 1.00 32.50 120 VAL A C 1
ATOM 869 O O . VAL A 1 120 ? 4.290 -13.821 171.678 1.00 31.26 120 VAL A O 1
ATOM 873 N N . TYR A 1 121 ? 5.879 -14.281 173.225 1.00 36.81 121 TYR A N 1
ATOM 874 C CA . TYR A 1 121 ? 5.813 -15.744 173.088 1.00 41.04 121 TYR A CA 1
ATOM 875 C C . TYR A 1 121 ? 4.732 -16.290 174.012 1.00 41.53 121 TYR A C 1
ATOM 876 O O . TYR A 1 121 ? 4.885 -16.258 175.233 1.00 41.99 121 TYR A O 1
ATOM 885 N N . VAL A 1 122 ? 3.648 -16.793 173.428 1.00 43.74 122 VAL A N 1
ATOM 886 C CA . VAL A 1 122 ? 2.465 -17.225 174.187 1.00 47.16 122 VAL A CA 1
ATOM 887 C C . VAL A 1 122 ? 2.331 -18.765 174.226 1.00 50.73 122 VAL A C 1
ATOM 888 O O . VAL A 1 122 ? 2.200 -19.402 173.173 1.00 51.26 122 VAL A O 1
ATOM 892 N N . GLY A 1 123 ? 2.355 -19.333 175.440 1.00 53.21 123 GLY A N 1
ATOM 893 C CA . GLY A 1 123 ? 2.205 -20.785 175.698 1.00 55.85 123 GLY A CA 1
ATOM 894 C C . GLY A 1 123 ? 0.888 -21.126 176.396 1.00 57.97 123 GLY A C 1
ATOM 895 O O . GLY A 1 123 ? -0.121 -20.456 176.155 1.00 60.17 123 GLY A O 1
ATOM 896 N N . ASN A 1 124 ? 0.888 -22.165 177.245 1.00 60.42 124 ASN A N 1
ATOM 897 C CA . ASN A 1 124 ? -0.309 -22.581 178.026 1.00 61.21 124 ASN A CA 1
ATOM 898 C C . ASN A 1 124 ? -0.184 -22.208 179.508 1.00 61.44 124 ASN A C 1
ATOM 899 O O . ASN A 1 124 ? 0.906 -22.290 180.062 1.00 62.28 124 ASN A O 1
ATOM 904 N N . GLY A 1 129 ? -6.039 -22.631 179.415 1.00 67.41 129 GLY A N 1
ATOM 905 C CA . GLY A 1 129 ? -5.813 -21.272 178.919 1.00 67.19 129 GLY A CA 1
ATOM 906 C C . GLY A 1 129 ? -4.457 -21.028 178.268 1.00 69.58 129 GLY A C 1
ATOM 907 O O . GLY A 1 129 ? -3.643 -21.949 178.125 1.00 70.52 129 GLY A O 1
ATOM 908 N N . PHE A 1 130 ? -4.221 -19.769 177.887 1.00 68.34 130 PHE A N 1
ATOM 909 C CA . PHE A 1 130 ? -2.963 -19.325 177.266 1.00 66.12 130 PHE A CA 1
ATOM 910 C C . PHE A 1 130 ? -2.368 -18.133 178.014 1.00 62.92 130 PHE A C 1
ATOM 911 O O . PHE A 1 130 ? -3.100 -17.359 178.624 1.00 62.91 130 PHE A O 1
ATOM 919 N N . GLU A 1 131 ? -1.046 -17.977 177.952 1.00 58.28 131 GLU A N 1
ATOM 920 C CA . GLU A 1 131 ? -0.383 -16.823 178.571 1.00 56.90 131 GLU A CA 1
ATOM 921 C C . GLU A 1 131 ? 1.014 -16.531 177.993 1.00 55.85 131 GLU A C 1
ATOM 922 O O . GLU A 1 131 ? 1.668 -17.443 177.476 1.00 49.72 131 GLU A O 1
ATOM 928 N N . PRO A 1 132 ? 1.477 -15.259 178.096 1.00 52.54 132 PRO A N 1
ATOM 929 C CA . PRO A 1 132 ? 2.849 -14.910 177.705 1.00 49.97 132 PRO A CA 1
ATOM 930 C C . PRO A 1 132 ? 3.923 -15.602 178.551 1.00 47.94 132 PRO A C 1
ATOM 931 O O . PRO A 1 132 ? 3.750 -15.766 179.762 1.00 46.26 132 PRO A O 1
ATOM 935 N N . LYS A 1 133 ? 5.019 -15.974 177.892 1.00 46.52 133 LYS A N 1
ATOM 936 C CA . LYS A 1 133 ? 6.170 -16.653 178.512 1.00 48.28 133 LYS A CA 1
ATOM 937 C C . LYS A 1 133 ? 7.446 -15.811 178.429 1.00 46.75 133 LYS A C 1
ATOM 938 O O . LYS A 1 133 ? 8.152 -15.645 179.429 1.00 44.74 133 LYS A O 1
ATOM 944 N N . TYR A 1 134 ? 7.739 -15.327 177.217 1.00 47.37 134 TYR A N 1
ATOM 945 C CA . TYR A 1 134 ? 8.855 -14.419 176.933 1.00 47.82 134 TYR A CA 1
ATOM 946 C C . TYR A 1 134 ? 8.373 -13.214 176.143 1.00 41.78 134 TYR A C 1
ATOM 947 O O . TYR A 1 134 ? 7.434 -13.306 175.330 1.00 38.16 134 TYR A O 1
ATOM 949 N N . VAL A 1 135 ? 9.058 -12.096 176.357 1.00 36.97 135 VAL A N 1
ATOM 950 C CA . VAL A 1 135 ? 8.863 -10.891 175.561 1.00 34.94 135 VAL A CA 1
ATOM 951 C C . VAL A 1 135 ? 10.217 -10.491 175.015 1.00 32.24 135 VAL A C 1
ATOM 952 O O . VAL A 1 135 ? 11.153 -10.314 175.789 1.00 32.45 135 VAL A O 1
ATOM 956 N N . VAL A 1 136 ? 10.324 -10.387 173.690 1.00 30.75 136 VAL A N 1
ATOM 957 C CA . VAL A 1 136 ? 11.583 -10.030 173.028 1.00 29.74 136 VAL A CA 1
ATOM 958 C C . VAL A 1 136 ? 11.410 -8.694 172.327 1.00 28.22 136 VAL A C 1
ATOM 959 O O . VAL A 1 136 ? 10.445 -8.521 171.588 1.00 28.61 136 VAL A O 1
ATOM 963 N N . SER A 1 137 ? 12.341 -7.761 172.532 1.00 26.57 137 SER A N 1
ATOM 964 C CA . SER A 1 137 ? 12.264 -6.455 171.860 1.00 26.73 137 SER A CA 1
ATOM 965 C C . SER A 1 137 ? 13.471 -6.164 170.970 1.00 25.41 137 SER A C 1
ATOM 966 O O . SER A 1 137 ? 14.597 -6.540 171.284 1.00 25.42 137 SER A O 1
ATOM 969 N N . LYS A 1 138 ? 13.205 -5.485 169.858 1.00 25.52 138 LYS A N 1
ATOM 970 C CA . LYS A 1 138 ? 14.228 -5.017 168.919 1.00 27.08 138 LYS A CA 1
ATOM 971 C C . LYS A 1 138 ? 13.760 -3.717 168.298 1.00 25.13 138 LYS A C 1
ATOM 972 O O . LYS A 1 138 ? 12.557 -3.444 168.256 1.00 25.24 138 LYS A O 1
ATOM 978 N N . GLU A 1 139 ? 14.699 -2.930 167.792 1.00 23.52 139 GLU A N 1
ATOM 979 C CA . GLU A 1 139 ? 14.356 -1.844 166.880 1.00 24.01 139 GLU A CA 1
ATOM 980 C C . GLU A 1 139 ? 13.849 -2.446 165.575 1.00 24.57 139 GLU A C 1
ATOM 981 O O . GLU A 1 139 ? 14.394 -3.451 165.109 1.00 24.07 139 GLU A O 1
ATOM 987 N N . VAL A 1 140 ? 12.829 -1.821 164.985 1.00 23.07 140 VAL A N 1
ATOM 988 C CA . VAL A 1 140 ? 12.319 -2.230 163.693 1.00 22.58 140 VAL A CA 1
ATOM 989 C C . VAL A 1 140 ? 13.481 -2.186 162.699 1.00 22.80 140 VAL A C 1
ATOM 990 O O . VAL A 1 140 ? 14.314 -1.272 162.751 1.00 20.44 140 VAL A O 1
ATOM 994 N N . ASN A 1 141 ? 13.539 -3.205 161.828 1.00 21.99 141 ASN A N 1
ATOM 995 C CA . ASN A 1 141 ? 14.605 -3.394 160.834 1.00 22.27 141 ASN A CA 1
ATOM 996 C C . ASN A 1 141 ? 15.986 -3.746 161.415 1.00 24.26 141 ASN A C 1
ATOM 997 O O . ASN A 1 141 ? 16.991 -3.582 160.730 1.00 26.19 141 ASN A O 1
ATOM 1002 N N . SER A 1 142 ? 16.039 -4.230 162.657 1.00 25.33 142 SER A N 1
ATOM 1003 C CA . SER A 1 142 ? 17.289 -4.671 163.289 1.00 28.02 142 SER A CA 1
ATOM 1004 C C . SER A 1 142 ? 17.109 -6.080 163.840 1.00 28.41 142 SER A C 1
ATOM 1005 O O . SER A 1 142 ? 16.020 -6.424 164.304 1.00 29.33 142 SER A O 1
ATOM 1008 N N . ASP A 1 143 ? 18.159 -6.900 163.768 1.00 30.67 143 ASP A N 1
ATOM 1009 C CA . ASP A 1 143 ? 18.134 -8.260 164.342 1.00 33.30 143 ASP A CA 1
ATOM 1010 C C . ASP A 1 143 ? 18.632 -8.255 165.785 1.00 32.33 143 ASP A C 1
ATOM 1011 O O . ASP A 1 143 ? 18.538 -9.266 166.473 1.00 35.40 143 ASP A O 1
ATOM 1013 N N . VAL A 1 144 ? 19.117 -7.108 166.254 1.00 32.99 144 VAL A N 1
ATOM 1014 C CA . VAL A 1 144 ? 19.739 -6.998 167.565 1.00 32.91 144 VAL A CA 1
ATOM 1015 C C . VAL A 1 144 ? 18.691 -6.849 168.663 1.00 33.80 144 VAL A C 1
ATOM 1016 O O . VAL A 1 144 ? 17.972 -5.848 168.722 1.00 34.63 144 VAL A O 1
ATOM 1020 N N . LYS A 1 145 ? 18.630 -7.836 169.547 1.00 33.40 145 LYS A N 1
ATOM 1021 C CA . LYS A 1 145 ? 17.772 -7.766 170.707 1.00 33.77 145 LYS A CA 1
ATOM 1022 C C . LYS A 1 145 ? 18.334 -6.736 171.681 1.00 33.47 145 LYS A C 1
ATOM 1023 O O . LYS A 1 145 ? 19.537 -6.717 171.946 1.00 32.33 145 LYS A O 1
ATOM 1029 N N . LYS A 1 146 ? 17.462 -5.852 172.166 1.00 31.02 146 LYS A N 1
ATOM 1030 C CA . LYS A 1 146 ? 17.821 -4.903 173.219 1.00 30.43 146 LYS A CA 1
ATOM 1031 C C . LYS A 1 146 ? 16.568 -4.304 173.856 1.00 28.26 146 LYS A C 1
ATOM 1032 O O . LYS A 1 146 ? 15.517 -4.242 173.211 1.00 27.71 146 LYS A O 1
ATOM 1038 N N . PRO A 1 147 ? 16.671 -3.875 175.127 1.00 26.99 147 PRO A N 1
ATOM 1039 C CA . PRO A 1 147 ? 15.518 -3.288 175.790 1.00 25.94 147 PRO A CA 1
ATOM 1040 C C . PRO A 1 147 ? 15.087 -1.981 175.122 1.00 22.44 147 PRO A C 1
ATOM 1041 O O . PRO A 1 147 ? 15.899 -1.300 174.499 1.00 21.60 147 PRO A O 1
ATOM 1045 N N . ILE A 1 148 ? 13.800 -1.678 175.199 1.00 21.46 148 ILE A N 1
ATOM 1046 C CA . ILE A 1 148 ? 13.264 -0.465 174.588 1.00 21.54 148 ILE A CA 1
ATOM 1047 C C . ILE A 1 148 ? 13.686 0.748 175.412 1.00 21.16 148 ILE A C 1
ATOM 1048 O O . ILE A 1 148 ? 13.387 0.811 176.583 1.00 18.84 148 ILE A O 1
ATOM 1053 N N . ARG A 1 149 ? 14.380 1.692 174.786 1.00 22.54 149 ARG A N 1
ATOM 1054 C CA . ARG A 1 149 ? 14.773 2.947 175.444 1.00 23.23 149 ARG A CA 1
ATOM 1055 C C . ARG A 1 149 ? 14.542 4.088 174.480 1.00 22.07 149 ARG A C 1
ATOM 1056 O O . ARG A 1 149 ? 15.160 4.127 173.414 1.00 24.16 149 ARG A O 1
ATOM 1064 N N . PHE A 1 150 ? 13.657 5.010 174.847 1.00 19.83 150 PHE A N 1
ATOM 1065 C CA . PHE A 1 150 ? 13.428 6.211 174.055 1.00 18.74 150 PHE A CA 1
ATOM 1066 C C . PHE A 1 150 ? 14.267 7.325 174.645 1.00 19.25 150 PHE A C 1
ATOM 1067 O O . PHE A 1 150 ? 14.379 7.425 175.866 1.00 19.84 150 PHE A O 1
ATOM 1075 N N . GLU A 1 151 ? 14.862 8.148 173.793 1.00 18.77 151 GLU A N 1
ATOM 1076 C CA . GLU A 1 151 ? 15.708 9.243 174.252 1.00 19.70 151 GLU A CA 1
ATOM 1077 C C . GLU A 1 151 ? 15.142 10.547 173.720 1.00 18.15 151 GLU A C 1
ATOM 1078 O O . GLU A 1 151 ? 15.059 10.718 172.514 1.00 16.93 151 GLU A O 1
ATOM 1084 N N . ASN A 1 152 ? 14.728 11.448 174.615 1.00 16.80 152 ASN A N 1
ATOM 1085 C CA . ASN A 1 152 ? 14.203 12.773 174.249 1.00 16.39 152 ASN A CA 1
ATOM 1086 C C . ASN A 1 152 ? 15.125 13.882 174.725 1.00 17.37 152 ASN A C 1
ATOM 1087 O O . ASN A 1 152 ? 16.020 13.651 175.534 1.00 17.47 152 ASN A O 1
ATOM 1091 N N . SER A 1 153 ? 14.931 15.076 174.186 1.00 17.64 153 SER A N 1
ATOM 1092 C CA . SER A 1 153 ? 15.721 16.223 174.589 1.00 17.81 153 SER A CA 1
ATOM 1093 C C . SER A 1 153 ? 14.898 17.485 174.457 1.00 17.15 153 SER A C 1
ATOM 1094 O O . SER A 1 153 ? 13.779 17.464 173.922 1.00 16.40 153 SER A O 1
ATOM 1097 N N . PHE A 1 154 ? 15.451 18.581 174.964 1.00 16.48 154 PHE A N 1
ATOM 1098 C CA . PHE A 1 154 ? 14.795 19.857 174.855 1.00 15.79 154 PHE A CA 1
ATOM 1099 C C . PHE A 1 154 ? 15.804 20.984 174.795 1.00 17.12 154 PHE A C 1
ATOM 1100 O O . PHE A 1 154 ? 16.963 20.821 175.156 1.00 15.95 154 PHE A O 1
ATOM 1108 N N . LYS A 1 155 ? 15.338 22.121 174.294 1.00 17.88 155 LYS A N 1
ATOM 1109 C CA . LYS A 1 155 ? 16.176 23.271 174.112 1.00 18.87 155 LYS A CA 1
ATOM 1110 C C . LYS A 1 155 ? 15.782 24.347 175.100 1.00 18.43 155 LYS A C 1
ATOM 1111 O O . LYS A 1 155 ? 14.655 24.358 175.620 1.00 17.05 155 LYS A O 1
ATOM 1117 N N . THR A 1 156 ? 16.731 25.240 175.329 1.00 17.60 156 THR A N 1
ATOM 1118 C CA . THR A 1 156 ? 16.495 26.484 176.031 1.00 17.83 156 THR A CA 1
ATOM 1119 C C . THR A 1 156 ? 16.872 27.628 175.090 1.00 18.83 156 THR A C 1
ATOM 1120 O O . THR A 1 156 ? 17.480 27.411 174.030 1.00 19.76 156 THR A O 1
ATOM 1124 N N . THR A 1 157 ? 16.510 28.840 175.484 1.00 17.41 157 THR A N 1
ATOM 1125 C CA . THR A 1 157 ? 16.845 30.011 174.721 1.00 18.54 157 THR A CA 1
ATOM 1126 C C . THR A 1 157 ? 17.515 31.045 175.658 1.00 18.88 157 THR A C 1
ATOM 1127 O O . THR A 1 157 ? 18.074 30.668 176.709 1.00 17.10 157 THR A O 1
ATOM 1131 N N . SER A 1 158 ? 17.540 32.302 175.230 1.00 19.58 158 SER A N 1
ATOM 1132 C CA . SER A 1 158 ? 18.170 33.365 175.995 1.00 20.72 158 SER A CA 1
ATOM 1133 C C . SER A 1 158 ? 17.500 34.704 175.729 1.00 20.70 158 SER A C 1
ATOM 1134 O O . SER A 1 158 ? 16.906 34.909 174.679 1.00 20.40 158 SER A O 1
ATOM 1137 N N . LEU A 1 159 ? 17.594 35.600 176.703 1.00 19.25 159 LEU A N 1
ATOM 1138 C CA . LEU A 1 159 ? 17.142 36.957 176.549 1.00 19.04 159 LEU A CA 1
ATOM 1139 C C . LEU A 1 159 ? 18.206 37.892 177.117 1.00 18.70 159 LEU A C 1
ATOM 1140 O O . LEU A 1 159 ? 18.580 37.771 178.267 1.00 17.37 159 LEU A O 1
ATOM 1145 N N . LYS A 1 160 ? 18.693 38.810 176.295 1.00 18.52 160 LYS A N 1
ATOM 1146 C CA . LYS A 1 160 ? 19.572 39.866 176.744 1.00 18.94 160 LYS A CA 1
ATOM 1147 C C . LYS A 1 160 ? 18.787 41.177 176.691 1.00 18.97 160 LYS A C 1
ATOM 1148 O O . LYS A 1 160 ? 18.021 41.418 175.737 1.00 18.84 160 LYS A O 1
ATOM 1154 N N . ILE A 1 161 ? 18.963 42.001 177.722 1.00 18.03 161 ILE A N 1
ATOM 1155 C CA . ILE A 1 161 ? 18.324 43.293 177.818 1.00 18.96 161 ILE A CA 1
ATOM 1156 C C . ILE A 1 161 ? 19.431 44.316 178.023 1.00 21.51 161 ILE A C 1
ATOM 1157 O O . ILE A 1 161 ? 20.205 44.214 178.980 1.00 20.12 161 ILE A O 1
ATOM 1162 N N . GLU A 1 162 ? 19.506 45.292 177.121 1.00 23.73 162 GLU A N 1
ATOM 1163 C CA . GLU A 1 162 ? 20.493 46.358 177.217 1.00 26.60 162 GLU A CA 1
ATOM 1164 C C . GLU A 1 162 ? 19.847 47.729 177.223 1.00 26.10 162 GLU A C 1
ATOM 1165 O O . GLU A 1 162 ? 18.831 47.944 176.560 1.00 24.29 162 GLU A O 1
ATOM 1171 N N . LYS A 1 163 ? 20.477 48.659 177.945 1.00 25.21 163 LYS A N 1
ATOM 1172 C CA . LYS A 1 163 ? 20.052 50.053 177.994 1.00 26.08 163 LYS A CA 1
ATOM 1173 C C . LYS A 1 163 ? 20.973 50.914 177.123 1.00 28.22 163 LYS A C 1
ATOM 1174 O O . LYS A 1 163 ? 22.200 50.812 177.215 1.00 25.70 163 LYS A O 1
ATOM 1180 N N . GLN A 1 164 ? 20.369 51.755 176.284 1.00 30.50 164 GLN A N 1
ATOM 1181 C CA . GLN A 1 164 ? 21.098 52.814 175.589 1.00 33.48 164 GLN A CA 1
ATOM 1182 C C . GLN A 1 164 ? 20.466 54.169 175.842 1.00 33.18 164 GLN A C 1
ATOM 1183 O O . GLN A 1 164 ? 19.237 54.291 175.928 1.00 30.59 164 GLN A O 1
ATOM 1189 N N . VAL A 1 165 ? 21.328 55.174 175.993 1.00 33.93 165 VAL A N 1
ATOM 1190 C CA . VAL A 1 165 ? 20.911 56.552 176.241 1.00 34.15 165 VAL A CA 1
ATOM 1191 C C . VAL A 1 165 ? 21.376 57.439 175.085 1.00 35.71 165 VAL A C 1
ATOM 1192 O O . VAL A 1 165 ? 22.524 57.339 174.646 1.00 34.14 165 VAL A O 1
ATOM 1196 N N . THR A 1 166 ? 20.472 58.288 174.598 1.00 37.75 166 THR A N 1
ATOM 1197 C CA . THR A 1 166 ? 20.761 59.228 173.511 1.00 40.36 166 THR A CA 1
ATOM 1198 C C . THR A 1 166 ? 20.359 60.650 173.900 1.00 42.03 166 THR A C 1
ATOM 1199 O O . THR A 1 166 ? 19.505 60.849 174.766 1.00 41.23 166 THR A O 1
ATOM 1203 N N . GLY A 1 167 ? 20.994 61.630 173.250 1.00 47.31 167 GLY A N 1
ATOM 1204 C CA . GLY A 1 167 ? 20.653 63.054 173.398 1.00 47.68 167 GLY A CA 1
ATOM 1205 C C . GLY A 1 167 ? 21.518 63.794 174.401 1.00 48.44 167 GLY A C 1
ATOM 1206 O O . GLY A 1 167 ? 22.183 63.180 175.238 1.00 49.75 167 GLY A O 1
ATOM 1207 N N . LYS A 1 174 ? 23.324 57.699 184.899 1.00 53.81 174 LYS A N 1
ATOM 1208 C CA . LYS A 1 174 ? 21.993 57.574 185.482 1.00 48.45 174 LYS A CA 1
ATOM 1209 C C . LYS A 1 174 ? 21.481 56.140 185.385 1.00 43.95 174 LYS A C 1
ATOM 1210 O O . LYS A 1 174 ? 21.603 55.497 184.343 1.00 42.52 174 LYS A O 1
ATOM 1216 N N . ASP A 1 175 ? 20.908 55.647 186.478 1.00 39.86 175 ASP A N 1
ATOM 1217 C CA . ASP A 1 175 ? 20.376 54.285 186.518 1.00 40.66 175 ASP A CA 1
ATOM 1218 C C . ASP A 1 175 ? 18.886 54.305 186.203 1.00 35.94 175 ASP A C 1
ATOM 1219 O O . ASP A 1 175 ? 18.129 55.089 186.768 1.00 36.80 175 ASP A O 1
ATOM 1224 N N . PHE A 1 176 ? 18.483 53.456 185.271 1.00 29.66 176 PHE A N 1
ATOM 1225 C CA . PHE A 1 176 ? 17.082 53.307 184.924 1.00 28.69 176 PHE A CA 1
ATOM 1226 C C . PHE A 1 176 ? 16.549 52.030 185.580 1.00 25.39 176 PHE A C 1
ATOM 1227 O O . PHE A 1 176 ? 17.269 51.035 185.688 1.00 21.85 176 PHE A O 1
ATOM 1235 N N . ASN A 1 177 ? 15.305 52.095 186.046 1.00 24.08 177 ASN A N 1
ATOM 1236 C CA . ASN A 1 177 ? 14.711 51.047 186.864 1.00 23.81 177 ASN A CA 1
ATOM 1237 C C . ASN A 1 177 ? 13.765 50.192 186.046 1.00 23.16 177 ASN A C 1
ATOM 1238 O O . ASN A 1 177 ? 12.798 50.703 185.473 1.00 22.93 177 ASN A O 1
ATOM 1243 N N . PHE A 1 178 ? 14.050 48.895 186.012 1.00 21.15 178 PHE A N 1
ATOM 1244 C CA . PHE A 1 178 ? 13.319 47.931 185.202 1.00 19.35 178 PHE A CA 1
ATOM 1245 C C . PHE A 1 178 ? 12.623 46.901 186.074 1.00 18.68 178 PHE A C 1
ATOM 1246 O O . PHE A 1 178 ? 13.079 46.590 187.187 1.00 17.23 178 PHE A O 1
ATOM 1254 N N . THR A 1 179 ? 11.568 46.318 185.508 1.00 18.23 179 THR A N 1
ATOM 1255 C CA . THR A 1 179 ? 10.831 45.224 186.123 1.00 17.85 179 THR A CA 1
ATOM 1256 C C . THR A 1 179 ? 10.634 44.146 185.060 1.00 17.19 179 THR A C 1
ATOM 1257 O O . THR A 1 179 ? 10.149 44.436 183.982 1.00 17.25 179 THR A O 1
ATOM 1261 N N . LEU A 1 180 ? 11.039 42.920 185.372 1.00 16.52 180 LEU A N 1
ATOM 1262 C CA . LEU A 1 180 ? 10.815 41.773 184.534 1.00 16.32 180 LEU A CA 1
ATOM 1263 C C . LEU A 1 180 ? 9.959 40.777 185.296 1.00 16.70 180 LEU A C 1
ATOM 1264 O O . LEU A 1 180 ? 10.173 40.550 186.490 1.00 15.79 180 LEU A O 1
ATOM 1269 N N . ILE A 1 181 ? 9.006 40.172 184.593 1.00 16.76 181 ILE A N 1
ATOM 1270 C CA . ILE A 1 181 ? 8.254 39.060 185.133 1.00 17.81 181 ILE A CA 1
ATOM 1271 C C . ILE A 1 1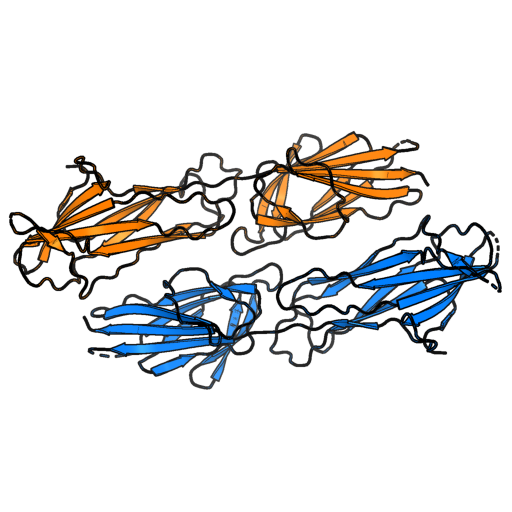81 ? 8.243 37.955 184.077 1.00 16.87 181 ILE A C 1
ATOM 1272 O O . ILE A 1 181 ? 8.036 38.213 182.892 1.00 16.69 181 ILE A O 1
ATOM 1277 N N . LEU A 1 182 ? 8.577 36.743 184.505 1.00 15.61 182 LEU A N 1
ATOM 1278 C CA . LEU A 1 182 ? 8.442 35.565 183.676 1.00 14.98 182 LEU A CA 1
ATOM 1279 C C . LEU A 1 182 ? 7.136 34.929 184.124 1.00 15.38 182 LEU A C 1
ATOM 1280 O O . LEU A 1 182 ? 7.000 34.579 185.294 1.00 14.63 182 LEU A O 1
ATOM 1285 N N . GLU A 1 183 ? 6.158 34.818 183.234 1.00 15.63 183 GLU A N 1
ATOM 1286 C CA . GLU A 1 183 ? 4.853 34.278 183.636 1.00 17.30 183 GLU A CA 1
ATOM 1287 C C . GLU A 1 183 ? 4.947 32.773 183.622 1.00 16.89 183 GLU A C 1
ATOM 1288 O O . GLU A 1 183 ? 5.578 32.208 182.736 1.00 17.83 183 GLU A O 1
ATOM 1294 N N . ALA A 1 184 ? 4.316 32.130 184.590 1.00 16.38 184 ALA A N 1
ATOM 1295 C CA . ALA A 1 184 ? 4.217 30.680 184.593 1.00 17.12 184 ALA A CA 1
ATOM 1296 C C . ALA A 1 184 ? 3.434 30.162 183.360 1.00 18.01 184 ALA A C 1
ATOM 1297 O O . ALA A 1 184 ? 2.552 30.846 182.821 1.00 16.71 184 ALA A O 1
ATOM 1299 N N . SER A 1 185 ? 3.833 28.985 182.879 1.00 18.64 185 SER A N 1
ATOM 1300 C CA . SER A 1 185 ? 3.104 28.239 181.851 1.00 17.81 185 SER A CA 1
ATOM 1301 C C . SER A 1 185 ? 2.788 26.878 182.426 1.00 16.57 185 SER A C 1
ATOM 1302 O O . SER A 1 185 ? 3.209 26.558 183.541 1.00 17.07 185 SER A O 1
ATOM 1305 N N . ALA A 1 186 ? 2.091 26.047 181.662 1.00 15.42 186 ALA A N 1
ATOM 1306 C CA . ALA A 1 186 ? 1.860 24.657 182.078 1.00 15.71 186 ALA A CA 1
ATOM 1307 C C . ALA A 1 186 ? 3.165 23.846 182.222 1.00 14.64 186 ALA A C 1
ATOM 1308 O O . ALA A 1 186 ? 3.259 22.945 183.057 1.00 13.96 186 ALA A O 1
ATOM 1310 N N . LEU A 1 187 ? 4.166 24.182 181.417 1.00 15.02 187 LEU A N 1
ATOM 1311 C CA . LEU A 1 187 ? 5.455 23.489 181.436 1.00 15.33 187 LEU A CA 1
ATOM 1312 C C . LEU A 1 187 ? 6.425 23.986 182.497 1.00 13.84 187 LEU A C 1
ATOM 1313 O O . LEU A 1 187 ? 7.254 23.207 182.948 1.00 11.98 187 LEU A O 1
ATOM 1318 N N . TYR A 1 188 ? 6.375 25.275 182.822 1.00 13.14 188 TYR A N 1
ATOM 1319 C CA . TYR A 1 188 ? 7.319 25.889 183.759 1.00 13.59 188 TYR A CA 1
ATOM 1320 C C . TYR A 1 188 ? 6.541 26.720 184.764 1.00 13.88 188 TYR A C 1
ATOM 1321 O O . TYR A 1 188 ? 6.047 27.783 184.442 1.00 13.08 188 TYR A O 1
ATOM 1330 N N . GLU A 1 189 ? 6.484 26.226 185.991 1.00 14.85 189 GLU A N 1
ATOM 1331 C CA . GLU A 1 189 ? 5.546 26.674 186.989 1.00 16.03 189 GLU A CA 1
ATOM 1332 C C . GLU A 1 189 ? 6.104 27.770 187.883 1.00 15.12 189 GLU A C 1
ATOM 1333 O O . GLU A 1 189 ? 7.329 27.937 188.047 1.00 13.69 189 GLU A O 1
ATOM 1339 N N . LYS A 1 190 ? 5.169 28.493 188.476 1.00 14.53 190 LYS A N 1
ATOM 1340 C CA . LYS A 1 190 ? 5.452 29.525 189.472 1.00 15.25 190 LYS A CA 1
ATOM 1341 C C . LYS A 1 190 ? 6.340 29.007 190.581 1.00 14.05 190 LYS A C 1
ATOM 1342 O O . LYS A 1 190 ? 6.181 27.882 191.056 1.00 13.16 190 LYS A O 1
ATOM 1348 N N . GLY A 1 191 ? 7.278 29.837 191.004 1.00 13.37 191 GLY A N 1
ATOM 1349 C CA . GLY A 1 191 ? 8.165 29.455 192.075 1.00 13.41 191 GLY A CA 1
ATOM 1350 C C . GLY A 1 191 ? 9.406 28.681 191.653 1.00 13.92 191 GLY A C 1
ATOM 1351 O O . GLY A 1 191 ? 10.264 28.432 192.493 1.00 13.81 191 GLY A O 1
ATOM 1352 N N . GLN A 1 192 ? 9.525 28.294 190.377 1.00 14.13 192 GLN A N 1
ATOM 1353 C CA . GLN A 1 192 ? 10.782 27.712 189.879 1.00 14.44 192 GLN A CA 1
ATOM 1354 C C . GLN A 1 192 ? 11.726 28.837 189.501 1.00 14.74 192 GLN A C 1
ATOM 1355 O O . GLN A 1 192 ? 11.290 29.978 189.293 1.00 14.25 192 GLN A O 1
ATOM 1361 N N . VAL A 1 193 ? 13.021 28.537 189.414 1.00 15.30 193 VAL A N 1
ATOM 1362 C CA . VAL A 1 193 ? 14.026 29.582 189.229 1.00 15.76 193 VAL A CA 1
ATOM 1363 C C . VAL A 1 193 ? 14.703 29.464 187.859 1.00 15.30 193 VAL A C 1
ATOM 1364 O O . VAL A 1 193 ? 14.873 28.368 187.329 1.00 13.73 193 VAL A O 1
ATOM 1368 N N . VAL A 1 194 ? 14.989 30.622 187.286 1.00 14.96 194 VAL A N 1
ATOM 1369 C CA . VAL A 1 194 ? 15.705 30.762 186.038 1.00 15.86 194 VAL A CA 1
ATOM 1370 C C . VAL A 1 194 ? 16.911 31.660 186.354 1.00 16.28 194 VAL A C 1
ATOM 1371 O O . VAL A 1 194 ? 16.798 32.674 187.061 1.00 14.59 194 VAL A O 1
ATOM 1375 N N . LYS A 1 195 ? 18.062 31.297 185.804 1.00 16.75 195 LYS A N 1
ATOM 1376 C CA . LYS A 1 195 ? 19.288 32.042 186.056 1.00 16.85 195 LYS A CA 1
ATOM 1377 C C . LYS A 1 195 ? 19.336 33.361 185.281 1.00 15.94 195 LYS A C 1
ATOM 1378 O O . LYS A 1 195 ? 18.875 33.455 184.151 1.00 15.25 195 LYS A O 1
ATOM 1384 N N . ILE A 1 196 ? 19.885 34.383 185.923 1.00 15.17 196 ILE A N 1
ATOM 1385 C CA . ILE A 1 196 ? 20.151 35.649 185.296 1.00 15.00 196 ILE A CA 1
ATOM 1386 C C . ILE A 1 196 ? 21.602 36.034 185.635 1.00 16.27 196 ILE A C 1
ATOM 1387 O O . ILE A 1 196 ? 22.067 35.755 186.749 1.00 15.70 196 ILE A O 1
ATOM 1392 N N . ILE A 1 197 ? 22.287 36.676 184.689 1.00 16.04 197 ILE A N 1
ATOM 1393 C CA . ILE A 1 197 ? 23.628 37.212 184.937 1.00 17.54 197 ILE A CA 1
ATOM 1394 C C . ILE A 1 197 ? 23.514 38.712 184.961 1.00 17.83 197 ILE A C 1
ATOM 1395 O O . ILE A 1 197 ? 23.091 39.329 183.987 1.00 17.68 197 ILE A O 1
ATOM 1400 N N . GLN A 1 198 ? 23.892 39.291 186.093 1.00 18.50 198 GLN A N 1
ATOM 1401 C CA . GLN A 1 198 ? 23.611 40.674 186.396 1.00 19.05 198 GLN A CA 1
ATOM 1402 C C . GLN A 1 198 ? 24.830 41.257 187.108 1.00 19.00 198 GLN A C 1
ATOM 1403 O O . GLN A 1 198 ? 25.256 40.722 188.126 1.00 17.98 198 GLN A O 1
ATOM 1409 N N . ASP A 1 199 ? 25.387 42.323 186.541 1.00 20.19 199 ASP A N 1
ATOM 1410 C CA . ASP A 1 199 ? 26.668 42.895 186.968 1.00 22.50 199 ASP A CA 1
ATOM 1411 C C . ASP A 1 199 ? 27.744 41.825 187.235 1.00 20.81 199 ASP A C 1
ATOM 1412 O O . ASP A 1 199 ? 28.413 41.841 188.266 1.00 19.78 199 ASP A O 1
ATOM 1417 N N . GLY A 1 200 ? 27.844 40.851 186.341 1.00 19.84 200 GLY A N 1
ATOM 1418 C CA . GLY A 1 200 ? 28.802 39.748 186.487 1.00 19.81 200 GLY A CA 1
ATOM 1419 C C . GLY A 1 200 ? 28.358 38.555 187.319 1.00 19.89 200 GLY A C 1
ATOM 1420 O O . GLY A 1 200 ? 28.954 37.480 187.202 1.00 18.79 200 GLY A O 1
ATOM 1421 N N . GLN A 1 201 ? 27.331 38.727 188.156 1.00 20.89 201 GLN A N 1
ATOM 1422 C CA . GLN A 1 201 ? 26.951 37.710 189.131 1.00 22.74 201 GLN A CA 1
ATOM 1423 C C . GLN A 1 201 ? 25.778 36.905 188.627 1.00 21.32 201 GLN A C 1
ATOM 1424 O O . GLN A 1 201 ? 24.850 37.462 188.022 1.00 21.79 201 GLN A O 1
ATOM 1430 N N . THR A 1 202 ? 25.812 35.611 188.895 1.00 21.00 202 THR A N 1
ATOM 1431 C CA . THR A 1 202 ? 24.725 34.707 188.532 1.00 22.78 202 THR A CA 1
ATOM 1432 C C . THR A 1 202 ? 23.706 34.747 189.676 1.00 22.82 202 THR A C 1
ATOM 1433 O O . THR A 1 202 ? 24.057 34.486 190.821 1.00 21.95 202 THR A O 1
ATOM 1437 N N . LYS A 1 203 ? 22.472 35.126 189.359 1.00 21.64 203 LYS A N 1
ATOM 1438 C CA . LYS A 1 203 ? 21.387 35.215 190.332 1.00 21.65 203 LYS A CA 1
ATOM 1439 C C . LYS A 1 203 ? 20.159 34.445 189.864 1.00 20.18 203 LYS A C 1
ATOM 1440 O O . LYS A 1 203 ? 20.162 33.900 188.755 1.00 18.48 203 LYS A O 1
ATOM 1446 N N . ASP A 1 204 ? 19.117 34.403 190.711 1.00 18.81 204 ASP A N 1
ATOM 1447 C CA . ASP A 1 204 ? 17.894 33.618 190.436 1.00 18.43 204 ASP A CA 1
ATOM 1448 C C . ASP A 1 204 ? 16.689 34.530 190.277 1.00 17.47 204 ASP A C 1
ATOM 1449 O O . ASP A 1 204 ? 16.407 35.372 191.156 1.00 15.76 204 ASP A O 1
ATOM 1454 N N . VAL A 1 205 ? 16.008 34.384 189.140 1.00 15.46 205 VAL A N 1
ATOM 1455 C CA . VAL A 1 205 ? 14.719 34.995 188.910 1.00 14.81 205 VAL A CA 1
ATOM 1456 C C . VAL A 1 205 ? 13.673 33.918 189.202 1.00 13.79 205 VAL A C 1
ATOM 1457 O O . VAL A 1 205 ? 13.746 32.829 188.657 1.00 14.30 205 VAL A O 1
ATOM 1461 N N . VAL A 1 206 ? 12.715 34.214 190.068 1.00 12.70 206 VAL A N 1
ATOM 1462 C CA . VAL A 1 206 ? 11.652 33.270 190.365 1.00 12.14 206 VAL A CA 1
ATOM 1463 C C . VAL A 1 206 ? 10.497 33.528 189.391 1.00 11.47 206 VAL A C 1
ATOM 1464 O O . VAL A 1 206 ? 10.014 34.665 189.263 1.00 11.35 206 VAL A O 1
ATOM 1468 N N . ILE A 1 207 ? 10.057 32.472 188.714 1.00 11.40 207 ILE A N 1
ATOM 1469 C CA . ILE A 1 207 ? 8.924 32.546 187.782 1.00 10.99 207 ILE A CA 1
ATOM 1470 C C . ILE A 1 207 ? 7.659 32.965 188.525 1.00 11.17 207 ILE A C 1
ATOM 1471 O O . ILE A 1 207 ? 7.376 32.465 189.591 1.00 10.45 207 ILE A O 1
ATOM 1476 N N . GLY A 1 208 ? 6.945 33.914 187.941 1.00 11.43 208 GLY A N 1
ATOM 1477 C CA . GLY A 1 208 ? 5.625 34.357 188.417 1.00 11.90 208 GLY A CA 1
ATOM 1478 C C . GLY A 1 208 ? 5.619 35.494 189.394 1.00 12.22 208 GLY A C 1
ATOM 1479 O O . GLY A 1 208 ? 4.620 35.681 190.095 1.00 12.86 208 GLY A O 1
ATOM 1480 N N . GLN A 1 209 ? 6.729 36.228 189.489 1.00 12.22 209 GLN A N 1
ATOM 1481 C CA . GLN A 1 209 ? 6.793 37.430 190.332 1.00 13.02 209 GLN A CA 1
ATOM 1482 C C . GLN A 1 209 ? 7.735 38.447 189.731 1.00 13.56 209 GLN A C 1
ATOM 1483 O O . GLN A 1 209 ? 8.651 38.097 189.005 1.00 13.53 209 GLN A O 1
ATOM 1489 N N . GLU A 1 210 ? 7.513 39.704 190.067 1.00 14.71 210 GLU A N 1
ATOM 1490 C CA . GLU A 1 210 ? 8.308 40.798 189.569 1.00 16.28 210 GLU A CA 1
ATOM 1491 C C . GLU A 1 210 ? 9.752 40.684 190.035 1.00 16.13 210 GLU A C 1
ATOM 1492 O O . GLU A 1 210 ? 10.002 40.390 191.206 1.00 16.12 210 GLU A O 1
ATOM 1498 N N . TYR A 1 211 ? 10.676 40.887 189.097 1.00 15.08 211 TYR A N 1
ATOM 1499 C CA . TYR A 1 211 ? 12.104 40.926 189.351 1.00 15.68 211 TYR A CA 1
ATOM 1500 C C . TYR A 1 211 ? 12.593 42.319 188.957 1.00 16.61 211 TYR A C 1
ATOM 1501 O O . TYR A 1 211 ? 12.530 42.691 187.785 1.00 15.94 211 TYR A O 1
ATOM 1510 N N . LYS A 1 212 ? 13.065 43.090 189.934 1.00 18.34 212 LYS A N 1
ATOM 1511 C CA . LYS A 1 212 ? 13.473 44.482 189.707 1.00 19.64 212 LYS A CA 1
ATOM 1512 C C . LYS A 1 212 ? 14.982 44.566 189.608 1.00 20.34 212 LYS A C 1
ATOM 1513 O O . LYS A 1 212 ? 15.698 43.892 190.352 1.00 20.57 212 LYS A O 1
ATOM 1519 N N . PHE A 1 213 ? 15.467 45.356 188.657 1.00 19.67 213 PHE A N 1
ATOM 1520 C CA . PHE A 1 213 ? 16.896 45.594 188.479 1.00 19.99 213 PHE A CA 1
ATOM 1521 C C . PHE A 1 213 ? 17.110 46.960 187.824 1.00 20.70 213 PHE A C 1
ATOM 1522 O O . PHE A 1 213 ? 16.153 47.594 187.357 1.00 18.87 213 PHE A O 1
ATOM 1530 N N . THR A 1 214 ? 18.362 47.405 187.791 1.00 21.21 214 THR A N 1
ATOM 1531 C CA . THR A 1 214 ? 18.701 48.680 187.170 1.00 22.28 214 THR A CA 1
ATOM 1532 C C . THR A 1 214 ? 19.728 48.495 186.095 1.00 22.41 214 THR A C 1
ATOM 1533 O O . THR A 1 214 ? 20.518 47.558 186.143 1.00 23.89 214 THR A O 1
ATOM 1537 N N . LEU A 1 215 ? 19.701 49.388 185.102 1.00 23.48 215 LEU A N 1
ATOM 1538 C CA . LEU A 1 215 ? 20.754 49.490 184.100 1.00 23.98 215 LEU A CA 1
ATOM 1539 C C . LEU A 1 215 ? 21.073 50.956 183.836 1.00 26.15 215 LEU A C 1
ATOM 1540 O O . LEU A 1 215 ? 20.171 51.799 183.842 1.00 26.58 215 LEU A O 1
ATOM 1545 N N . HIS A 1 216 ? 22.346 51.251 183.581 1.00 28.19 216 HIS A N 1
ATOM 1546 C CA . HIS A 1 216 ? 22.750 52.566 183.035 1.00 29.36 216 HIS A CA 1
ATOM 1547 C C . HIS A 1 216 ? 23.158 52.372 181.582 1.00 28.93 216 HIS A C 1
ATOM 1548 O O . HIS A 1 216 ? 23.159 51.248 181.086 1.00 25.53 216 HIS A O 1
ATOM 1555 N N . ASP A 1 217 ? 23.488 53.468 180.896 1.00 31.13 217 ASP A N 1
ATOM 1556 C CA . ASP A 1 217 ? 23.878 53.424 179.482 1.00 31.39 217 ASP A CA 1
ATOM 1557 C C . ASP A 1 217 ? 24.897 52.321 179.228 1.00 31.03 217 ASP A C 1
ATOM 1558 O O . ASP A 1 217 ? 25.874 52.185 179.961 1.00 29.00 217 ASP A O 1
ATOM 1563 N N . HIS A 1 218 ? 24.616 51.511 178.212 1.00 30.60 218 HIS A N 1
ATOM 1564 C CA . HIS A 1 218 ? 25.467 50.404 177.761 1.00 32.36 218 HIS A CA 1
ATOM 1565 C C . HIS A 1 218 ? 25.587 49.191 178.691 1.00 28.14 218 HIS A C 1
ATOM 1566 O O . HIS A 1 218 ? 26.303 48.255 178.367 1.00 27.81 218 HIS A O 1
ATOM 1573 N N . GLN A 1 219 ? 24.847 49.172 179.793 1.00 25.67 219 GLN A N 1
ATOM 1574 C CA . GLN A 1 219 ? 24.843 48.022 180.687 1.00 26.41 219 GLN A CA 1
ATOM 1575 C C . GLN A 1 219 ? 23.776 47.046 180.197 1.00 25.58 219 GLN A C 1
ATOM 1576 O O . GLN A 1 219 ? 22.737 47.463 179.688 1.00 23.80 219 GLN A O 1
ATOM 1582 N N . SER A 1 220 ? 24.043 45.754 180.351 1.00 25.20 220 SER A N 1
ATOM 1583 C CA . SER A 1 220 ? 23.099 44.703 179.972 1.00 23.89 220 SER A CA 1
ATOM 1584 C C . SER A 1 220 ? 22.925 43.667 181.078 1.00 23.13 220 SER A C 1
ATOM 1585 O O . SER A 1 220 ? 23.729 43.563 181.999 1.00 22.25 220 SER A O 1
ATOM 1588 N N . ILE A 1 221 ? 21.851 42.909 180.966 1.00 21.37 221 ILE A N 1
ATOM 1589 C CA . ILE A 1 221 ? 21.588 41.753 181.811 1.00 21.12 221 ILE A CA 1
ATOM 1590 C C . ILE A 1 221 ? 21.268 40.609 180.829 1.00 20.25 221 ILE A C 1
ATOM 1591 O O . ILE A 1 221 ? 20.842 40.874 179.699 1.00 18.42 221 ILE A O 1
ATOM 1596 N N A MET A 1 222 ? 21.545 39.358 181.198 0.50 19.74 222 MET A N 1
ATOM 1597 N N B MET A 1 222 ? 21.462 39.365 181.259 0.50 19.78 222 MET A N 1
ATOM 1598 C CA A MET A 1 222 ? 21.212 38.226 180.314 0.50 20.35 222 MET A CA 1
ATOM 1599 C CA B MET A 1 222 ? 21.258 38.224 180.370 0.50 20.49 222 MET A CA 1
ATOM 1600 C C A MET A 1 222 ? 20.700 37.025 181.087 0.50 18.46 222 MET A C 1
ATOM 1601 C C B MET A 1 222 ? 20.709 37.007 181.101 0.50 18.50 222 MET A C 1
ATOM 1602 O O A MET A 1 222 ? 21.243 36.661 182.129 0.50 16.63 222 MET A O 1
ATOM 1603 O O B MET A 1 222 ? 21.242 36.613 182.137 0.50 16.69 222 MET A O 1
ATOM 1612 N N . LEU A 1 223 ? 19.643 36.418 180.556 1.00 17.72 223 LEU A N 1
ATOM 1613 C CA . LEU A 1 223 ? 19.131 35.156 181.045 1.00 17.11 223 LEU A CA 1
ATOM 1614 C C . LEU A 1 223 ? 19.550 34.190 179.965 1.00 16.96 223 LEU A C 1
ATOM 1615 O O . LEU A 1 223 ? 18.990 34.228 178.870 1.00 18.15 223 LEU A O 1
ATOM 1620 N N . ALA A 1 224 ? 20.527 33.333 180.249 1.00 16.13 224 ALA A N 1
ATOM 1621 C CA . ALA A 1 224 ? 21.187 32.533 179.190 1.00 16.84 224 ALA A CA 1
ATOM 1622 C C . ALA A 1 224 ? 20.589 31.142 178.962 1.00 17.67 224 ALA A C 1
ATOM 1623 O O . ALA A 1 224 ? 20.899 30.505 177.948 1.00 18.38 224 ALA A O 1
ATOM 1625 N N . LYS A 1 225 ? 19.780 30.667 179.917 1.00 16.70 225 LYS A N 1
ATOM 1626 C CA . LYS A 1 225 ? 19.223 29.324 179.914 1.00 17.20 225 LYS A CA 1
ATOM 1627 C C . LYS A 1 225 ? 17.718 29.437 180.200 1.00 16.51 225 LYS A C 1
ATOM 1628 O O . LYS A 1 225 ? 17.202 28.872 181.149 1.00 16.45 225 LYS A O 1
ATOM 1634 N N . LEU A 1 226 ? 17.041 30.190 179.342 1.00 16.28 226 LEU A N 1
ATOM 1635 C CA . LEU A 1 226 ? 15.661 30.563 179.525 1.00 16.17 226 LEU A CA 1
ATOM 1636 C C . LEU A 1 226 ? 14.737 29.486 178.922 1.00 15.99 226 LEU A C 1
ATOM 1637 O O . LEU A 1 226 ? 14.991 29.031 177.810 1.00 15.38 226 LEU A O 1
ATOM 1642 N N . PRO A 1 227 ? 13.674 29.079 179.648 1.00 15.45 227 PRO A N 1
ATOM 1643 C CA . PRO A 1 227 ? 12.747 28.112 179.089 1.00 15.63 227 PRO A CA 1
ATOM 1644 C C . PRO A 1 227 ? 12.050 28.631 177.833 1.00 16.45 227 PRO A C 1
ATOM 1645 O O . PRO A 1 227 ? 11.762 29.833 177.727 1.00 16.51 227 PRO A O 1
ATOM 1649 N N . ILE A 1 228 ? 11.847 27.724 176.879 1.00 17.52 228 ILE A N 1
ATOM 1650 C CA . ILE A 1 228 ? 11.167 28.026 175.624 1.00 18.47 228 ILE A CA 1
ATOM 1651 C C . ILE A 1 228 ? 9.668 27.915 175.832 1.00 18.90 228 ILE A C 1
ATOM 1652 O O . ILE A 1 228 ? 9.189 26.975 176.457 1.00 19.10 228 ILE A O 1
ATOM 1657 N N . GLY A 1 229 ? 8.936 28.902 175.332 1.00 20.65 229 GLY A N 1
ATOM 1658 C CA . GLY A 1 229 ? 7.483 28.879 175.403 1.00 22.05 229 GLY A CA 1
ATOM 1659 C C . GLY A 1 229 ? 6.879 29.606 176.587 1.00 23.81 229 GLY A C 1
ATOM 1660 O O . GLY A 1 229 ? 5.660 29.621 176.719 1.00 26.92 229 GLY A O 1
ATOM 1661 N N . ILE A 1 230 ? 7.687 30.202 177.468 1.00 22.79 230 ILE A N 1
ATOM 1662 C CA . ILE A 1 230 ? 7.103 31.025 178.529 1.00 22.85 230 ILE A CA 1
ATOM 1663 C C . ILE A 1 230 ? 6.935 32.436 178.019 1.00 21.11 230 ILE A C 1
ATOM 1664 O O . ILE A 1 230 ? 7.560 32.819 177.045 1.00 22.92 230 ILE A O 1
ATOM 1669 N N . SER A 1 231 ? 6.090 33.203 178.674 1.00 20.01 231 SER A N 1
ATOM 1670 C CA . SER A 1 231 ? 5.882 34.580 178.308 1.00 19.85 231 SER A CA 1
ATOM 1671 C C . SER A 1 231 ? 6.504 35.471 179.375 1.00 18.82 231 SER A C 1
ATOM 1672 O O . SER A 1 231 ? 6.545 35.105 180.552 1.00 19.49 231 SER A O 1
ATOM 1675 N N . TYR A 1 232 ? 7.015 36.617 178.953 1.00 16.93 232 TYR A N 1
ATOM 1676 C CA . TYR A 1 232 ? 7.566 37.607 179.869 1.00 16.79 232 TYR A CA 1
ATOM 1677 C C . TYR A 1 232 ? 7.078 39.005 179.527 1.00 17.42 232 TYR A C 1
ATOM 1678 O O . TYR A 1 232 ? 6.660 39.263 178.406 1.00 16.84 232 TYR A O 1
ATOM 1687 N N . LYS A 1 233 ? 7.142 39.905 180.498 1.00 17.67 233 LYS A N 1
ATOM 1688 C CA . LYS A 1 233 ? 6.982 41.303 180.194 1.00 19.08 233 LYS A CA 1
ATOM 1689 C C . LYS A 1 233 ? 8.025 42.142 180.922 1.00 17.62 233 LYS A C 1
ATOM 1690 O O . LYS A 1 233 ? 8.412 41.842 182.061 1.00 15.40 233 LYS A O 1
ATOM 1696 N N . LEU A 1 234 ? 8.500 43.159 180.215 1.00 17.09 234 LEU A N 1
ATOM 1697 C CA . LEU A 1 234 ? 9.527 44.065 180.712 1.00 17.64 234 LEU A CA 1
ATOM 1698 C C . LEU A 1 234 ? 8.933 45.455 180.734 1.00 18.39 234 LEU A C 1
ATOM 1699 O O . LEU A 1 234 ? 8.313 45.877 179.770 1.00 18.18 234 LEU A O 1
ATOM 1704 N N . THR A 1 235 ? 9.107 46.158 181.842 1.00 18.97 235 THR A N 1
ATOM 1705 C CA . THR A 1 235 ? 8.749 47.566 181.918 1.00 19.11 235 THR A CA 1
ATOM 1706 C C . THR A 1 235 ? 9.934 48.358 182.444 1.00 19.17 235 THR A C 1
ATOM 1707 O O . THR A 1 235 ? 10.875 47.788 183.007 1.00 17.07 235 THR A O 1
ATOM 1711 N N . GLU A 1 236 ? 9.892 49.665 182.228 1.00 19.95 236 GLU A N 1
ATOM 1712 C CA . GLU A 1 236 ? 10.871 50.588 182.798 1.00 21.25 236 GLU A CA 1
ATOM 1713 C C . GLU A 1 236 ? 10.093 51.683 183.480 1.00 21.69 236 GLU A C 1
ATOM 1714 O O . GLU A 1 236 ? 9.174 52.231 182.904 1.00 23.29 236 GLU A O 1
ATOM 1720 N N . ASP A 1 237 ? 10.467 52.036 184.697 1.00 24.23 237 ASP A N 1
ATOM 1721 C CA . ASP A 1 237 ? 9.865 53.196 185.349 1.00 25.97 237 ASP A CA 1
ATOM 1722 C C . ASP A 1 237 ? 10.071 54.473 184.523 1.00 26.73 237 ASP A C 1
ATOM 1723 O O . ASP A 1 237 ? 11.102 54.635 183.843 1.00 24.76 237 ASP A O 1
ATOM 1728 N N . LYS A 1 238 ? 9.068 55.355 184.566 1.00 27.29 238 LYS A N 1
ATOM 1729 C CA . LYS A 1 238 ? 9.149 56.650 183.902 1.00 29.32 238 LYS A CA 1
ATOM 1730 C C . LYS A 1 238 ? 10.371 57.387 184.442 1.00 30.67 238 LYS A C 1
ATOM 1731 O O . LYS A 1 238 ? 10.600 57.419 185.641 1.00 31.39 238 LYS A O 1
ATOM 1733 N N . ALA A 1 239 ? 11.175 57.930 183.539 1.00 33.56 239 ALA A N 1
ATOM 1734 C CA . ALA A 1 239 ? 12.357 58.701 183.910 1.00 34.72 239 ALA A CA 1
ATOM 1735 C C . ALA A 1 239 ? 12.156 60.115 183.374 1.00 35.00 239 ALA A C 1
ATOM 1736 O O . ALA A 1 239 ? 12.014 60.308 182.172 1.00 32.67 239 ALA A O 1
ATOM 1738 N N . ASP A 1 240 ? 12.134 61.096 184.268 1.00 37.71 240 ASP A N 1
ATOM 1739 C CA . ASP A 1 240 ? 11.811 62.472 183.888 1.00 39.75 240 ASP A CA 1
ATOM 1740 C C . ASP A 1 240 ? 12.869 63.025 182.951 1.00 37.61 240 ASP A C 1
ATOM 1741 O O . ASP A 1 240 ? 14.064 62.825 183.174 1.00 38.70 240 ASP A O 1
ATOM 1746 N N . GLY A 1 241 ? 12.420 63.671 181.880 1.00 35.43 241 GLY A N 1
ATOM 1747 C CA . GLY A 1 241 ? 13.322 64.230 180.882 1.00 36.65 241 GLY A CA 1
ATOM 1748 C C . GLY A 1 241 ? 13.762 63.239 179.827 1.00 36.68 241 GLY A C 1
ATOM 1749 O O . GLY A 1 241 ? 14.648 63.548 179.029 1.00 39.36 241 GLY A O 1
ATOM 1750 N N . TYR A 1 242 ? 13.140 62.056 179.805 1.00 34.53 242 TYR A N 1
ATOM 1751 C CA . TYR A 1 242 ? 13.452 61.027 178.819 1.00 32.97 242 TYR A CA 1
ATOM 1752 C C . TYR A 1 242 ? 12.173 60.454 178.264 1.00 31.51 242 TYR A C 1
ATOM 1753 O O . TYR A 1 242 ? 11.174 60.348 178.974 1.00 31.36 242 TYR A O 1
ATOM 1762 N N . THR A 1 243 ? 12.201 60.092 176.992 1.00 31.06 243 THR A N 1
ATOM 1763 C CA . THR A 1 243 ? 11.183 59.211 176.439 1.00 30.55 243 THR A CA 1
ATOM 1764 C C . THR A 1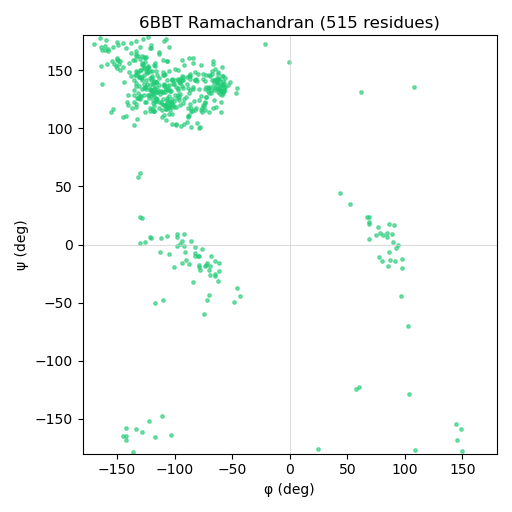 243 ? 11.875 57.887 176.152 1.00 27.96 243 THR A C 1
ATOM 1765 O O . THR A 1 243 ? 13.053 57.855 175.781 1.00 27.29 243 THR A O 1
ATOM 1769 N N . THR A 1 244 ? 11.127 56.804 176.322 1.00 25.88 244 THR A N 1
ATOM 1770 C CA . THR A 1 244 ? 11.671 55.446 176.263 1.00 25.40 244 THR A CA 1
ATOM 1771 C C . THR A 1 244 ? 10.977 54.641 175.177 1.00 24.68 244 THR A C 1
ATOM 1772 O O . THR A 1 244 ? 9.741 54.664 175.063 1.00 25.60 244 THR A O 1
ATOM 1776 N N . THR A 1 245 ? 11.772 53.947 174.376 1.00 23.97 245 THR A N 1
ATOM 1777 C CA . THR A 1 245 ? 11.275 53.034 173.347 1.00 24.44 245 THR A CA 1
ATOM 1778 C C . THR A 1 245 ? 12.162 51.794 173.395 1.00 23.95 245 THR A C 1
ATOM 1779 O O . THR A 1 245 ? 13.239 51.822 174.002 1.00 23.98 245 THR A O 1
ATOM 1783 N N . ALA A 1 246 ? 11.718 50.708 172.772 1.00 22.17 246 ALA A N 1
ATOM 1784 C CA . ALA A 1 246 ? 12.483 49.468 172.811 1.00 22.46 246 ALA A CA 1
ATOM 1785 C C . ALA A 1 246 ? 12.298 48.693 171.524 1.00 23.80 246 ALA A C 1
ATOM 1786 O O . ALA A 1 246 ? 11.257 48.819 170.868 1.00 23.36 246 ALA A O 1
ATOM 1788 N N . THR A 1 247 ? 13.329 47.925 171.160 1.00 23.51 247 THR A N 1
ATOM 1789 C CA . THR A 1 247 ? 13.288 47.041 170.014 1.00 24.53 247 THR A CA 1
ATOM 1790 C C . THR A 1 247 ? 13.605 45.621 170.485 1.00 24.82 247 THR A C 1
ATOM 1791 O O . THR A 1 247 ? 14.367 45.426 171.442 1.00 24.34 247 THR A O 1
ATOM 1795 N N . LEU A 1 248 ? 13.009 44.641 169.814 1.00 24.66 248 LEU A N 1
ATOM 1796 C CA . LEU A 1 248 ? 13.275 43.238 170.061 1.00 25.82 248 LEU A CA 1
ATOM 1797 C C . LEU A 1 248 ? 13.895 42.671 168.798 1.00 27.25 248 LEU A C 1
ATOM 1798 O O . LEU A 1 248 ? 13.299 42.752 167.723 1.00 28.18 248 LEU A O 1
ATOM 1803 N N . LYS A 1 249 ? 15.083 42.101 168.948 1.00 29.16 249 LYS A N 1
ATOM 1804 C CA . LYS A 1 249 ? 15.811 41.430 167.877 1.00 32.78 249 LYS A CA 1
ATOM 1805 C C . LYS A 1 249 ? 15.736 39.927 168.173 1.00 32.30 249 LYS A C 1
ATOM 1806 O O . LYS A 1 249 ? 16.174 39.501 169.227 1.00 27.36 249 LYS A O 1
ATOM 1812 N N . GLU A 1 250 ? 15.162 39.146 167.253 1.00 34.70 250 GLU A N 1
ATOM 1813 C CA . GLU A 1 250 ? 15.034 37.685 167.394 1.00 37.63 250 GLU A CA 1
ATOM 1814 C C . GLU A 1 250 ? 16.003 36.993 166.453 1.00 38.85 250 GLU A C 1
ATOM 1815 O O . GLU A 1 250 ? 15.796 36.985 165.234 1.00 41.66 250 GLU A O 1
ATOM 1821 N N . GLY A 1 251 ? 17.068 36.426 167.012 1.00 41.45 251 GLY A N 1
ATOM 1822 C CA . GLY A 1 251 ? 18.128 35.807 166.220 1.00 43.46 251 GLY A CA 1
ATOM 1823 C C . GLY A 1 251 ? 18.788 36.801 165.275 1.00 46.12 251 GLY A C 1
ATOM 1824 O O . GLY A 1 251 ? 19.308 37.823 165.726 1.00 45.93 251 GLY A O 1
ATOM 1825 N N . GLU A 1 252 ? 18.766 36.493 163.972 1.00 49.85 252 GLU A N 1
ATOM 1826 C CA . GLU A 1 252 ? 19.238 37.403 162.912 1.00 51.79 252 GLU A CA 1
ATOM 1827 C C . GLU A 1 252 ? 18.104 38.069 162.099 1.00 53.22 252 GLU A C 1
ATOM 1828 O O . GLU A 1 252 ? 18.391 38.959 161.285 1.00 57.53 252 GLU A O 1
ATOM 1830 N N . ILE A 1 253 A 16.843 37.654 162.306 1.00 51.16 253 ILE A N 1
ATOM 1831 C CA . ILE A 1 253 A 15.665 38.346 161.730 1.00 50.83 253 ILE A CA 1
ATOM 1832 C C . ILE A 1 253 A 15.538 39.783 162.257 1.00 52.16 253 ILE A C 1
ATOM 1833 O O . ILE A 1 253 A 15.914 40.069 163.399 1.00 54.47 253 ILE A O 1
ATOM 1835 N N . ASP A 1 254 ? 14.998 40.674 161.420 1.00 52.37 254 ASP A N 1
ATOM 1836 C CA . ASP A 1 254 ? 15.056 42.135 161.646 1.00 50.54 254 ASP A CA 1
ATOM 1837 C C . ASP A 1 254 ? 14.403 42.552 162.967 1.00 47.06 254 ASP A C 1
ATOM 1838 O O . ASP A 1 254 ? 13.343 42.059 163.321 1.00 47.52 254 ASP A O 1
ATOM 1840 N N . ALA A 1 255 ? 15.054 43.461 163.683 1.00 44.81 255 ALA A N 1
ATOM 1841 C CA . ALA A 1 255 ? 14.498 44.033 164.897 1.00 43.58 255 ALA A CA 1
ATOM 1842 C C . ALA A 1 255 ? 13.124 44.673 164.632 1.00 43.64 255 ALA A C 1
ATOM 1843 O O . ALA A 1 255 ? 12.937 45.348 163.621 1.00 46.74 255 ALA A O 1
ATOM 1845 N N . LYS A 1 256 ? 12.163 44.415 165.513 1.00 38.81 256 LYS A N 1
ATOM 1846 C CA . LYS A 1 256 ? 10.868 45.101 165.489 1.00 38.90 256 LYS A CA 1
ATOM 1847 C C . LYS A 1 256 ? 10.671 45.805 166.823 1.00 33.57 256 LYS A C 1
ATOM 1848 O O . LYS A 1 256 ? 11.444 45.587 167.761 1.00 30.60 256 LYS A O 1
ATOM 1854 N N . GLU A 1 257 ? 9.652 46.654 166.897 1.00 30.88 257 GLU A N 1
ATOM 1855 C CA . GLU A 1 257 ? 9.340 47.366 168.131 1.00 29.81 257 GLU A CA 1
ATOM 1856 C C . GLU A 1 257 ? 8.860 46.398 169.211 1.00 27.12 257 GLU A C 1
ATOM 1857 O O . GLU A 1 257 ? 8.091 45.495 168.938 1.00 26.00 257 GLU A O 1
ATOM 1863 N N . TYR A 1 258 ? 9.355 46.586 170.427 1.00 25.37 258 TYR A N 1
ATOM 1864 C CA . TYR A 1 258 ? 8.790 45.964 171.610 1.00 23.73 258 TYR A CA 1
ATOM 1865 C C . TYR A 1 258 ? 8.186 47.089 172.438 1.00 23.95 258 TYR A C 1
ATOM 1866 O O . TYR A 1 258 ? 8.880 48.044 172.799 1.00 22.52 258 TYR A O 1
ATOM 1875 N N . VAL A 1 259 ? 6.887 46.984 172.717 1.00 24.12 259 VAL A N 1
ATOM 1876 C CA . VAL A 1 259 ? 6.188 47.921 173.576 1.00 23.69 259 VAL A CA 1
ATOM 1877 C C . VAL A 1 259 ? 6.310 47.436 175.018 1.00 23.74 259 VAL A C 1
ATOM 1878 O O . VAL A 1 259 ? 5.786 46.370 175.369 1.00 22.67 259 VAL A O 1
ATOM 1882 N N . LEU A 1 260 ? 6.953 48.248 175.854 1.00 22.88 260 LEU A N 1
ATOM 1883 C CA . LEU A 1 260 ? 7.220 47.894 177.234 1.00 22.62 260 LEU A CA 1
ATOM 1884 C C . LEU A 1 260 ? 5.901 47.693 177.945 1.00 21.61 260 LEU A C 1
ATOM 1885 O O . LEU A 1 260 ? 4.991 48.490 177.766 1.00 21.84 260 LEU A O 1
ATOM 1890 N N . GLY A 1 261 ? 5.798 46.622 178.727 1.00 20.80 261 GLY A N 1
ATOM 1891 C CA . GLY A 1 261 ? 4.528 46.207 179.365 1.00 20.76 261 GLY A CA 1
ATOM 1892 C C . GLY A 1 261 ? 3.745 45.117 178.638 1.00 20.68 261 GLY A C 1
ATOM 1893 O O . GLY A 1 261 ? 2.813 44.546 179.216 1.00 20.86 261 GLY A O 1
ATOM 1894 N N . ASN A 1 262 ? 4.118 44.819 177.395 1.00 20.19 262 ASN A N 1
ATOM 1895 C CA . ASN A 1 262 ? 3.465 43.771 176.604 1.00 23.19 262 ASN A CA 1
ATOM 1896 C C . ASN A 1 262 ? 4.073 42.396 176.858 1.00 22.30 262 ASN A C 1
ATOM 1897 O O . ASN A 1 262 ? 5.264 42.285 177.051 1.00 22.52 262 ASN A O 1
ATOM 1902 N N . LEU A 1 263 ? 3.243 41.357 176.826 1.00 23.19 263 LEU A N 1
ATOM 1903 C CA . LEU A 1 263 ? 3.719 39.978 176.907 1.00 24.18 263 LEU A CA 1
ATOM 1904 C C . LEU A 1 263 ? 4.428 39.592 175.646 1.00 23.70 263 LEU A C 1
ATOM 1905 O O . LEU A 1 263 ? 3.932 39.861 174.564 1.00 24.67 263 LEU A O 1
ATOM 1910 N N . GLN A 1 264 ? 5.586 38.952 175.797 1.00 21.75 264 GLN A N 1
ATOM 1911 C CA . GLN A 1 264 ? 6.326 38.389 174.688 1.00 21.48 264 GLN A CA 1
ATOM 1912 C C . GLN A 1 264 ? 6.590 36.916 175.015 1.00 21.11 264 GLN A C 1
ATOM 1913 O O . GLN A 1 264 ? 6.981 36.600 176.124 1.00 18.20 264 GLN A O 1
ATOM 1919 N N . LYS A 1 265 ? 6.368 36.032 174.046 1.00 21.31 265 LYS A N 1
ATOM 1920 C CA . LYS A 1 265 ? 6.589 34.603 174.251 1.00 22.43 265 LYS A CA 1
ATOM 1921 C C . LYS A 1 265 ? 8.000 34.224 173.806 1.00 21.33 265 LYS A C 1
ATOM 1922 O O . LYS A 1 265 ? 8.442 34.662 172.739 1.00 21.22 265 LYS A O 1
ATOM 1928 N N . THR A 1 266 ? 8.697 33.402 174.594 1.00 19.72 266 THR A N 1
ATOM 1929 C CA . THR A 1 266 ? 10.021 32.934 174.208 1.00 19.92 266 THR A CA 1
ATOM 1930 C C . THR A 1 266 ? 9.868 31.788 173.210 1.00 20.93 266 THR A C 1
ATOM 1931 O O . THR A 1 266 ? 8.932 30.998 173.309 1.00 19.90 266 THR A O 1
ATOM 1935 N N . ASP A 1 267 ? 10.801 31.700 172.277 1.00 22.52 267 ASP A N 1
ATOM 1936 C CA . ASP A 1 267 ? 10.847 30.599 171.304 1.00 25.27 267 ASP A CA 1
ATOM 1937 C C . ASP A 1 267 ? 12.310 30.229 171.057 1.00 25.59 267 ASP A C 1
ATOM 1938 O O . ASP A 1 267 ? 13.162 30.562 171.880 1.00 23.85 267 ASP A O 1
ATOM 1943 N N . GLU A 1 268 ? 12.629 29.598 169.931 1.00 27.50 268 GLU A N 1
ATOM 1944 C CA . GLU A 1 268 ? 13.949 28.989 169.768 1.00 29.21 268 GLU A CA 1
ATOM 1945 C C . GLU A 1 268 ? 15.049 30.001 169.443 1.00 28.11 268 GLU A C 1
ATOM 1946 O O . GLU A 1 268 ? 16.220 29.740 169.698 1.00 28.19 268 GLU A O 1
ATOM 1952 N N . SER A 1 269 ? 14.699 31.166 168.920 1.00 26.81 269 SER A N 1
ATOM 1953 C CA . SER A 1 269 ? 15.734 32.158 168.608 1.00 27.87 269 SER A CA 1
ATOM 1954 C C . SER A 1 269 ? 16.148 32.971 169.841 1.00 26.94 269 SER A C 1
ATOM 1955 O O . SER A 1 269 ? 15.312 33.322 170.657 1.00 26.73 269 SER A O 1
ATOM 1958 N N . ALA A 1 270 ? 17.438 33.275 169.951 1.00 26.81 270 ALA A N 1
ATOM 1959 C CA . ALA A 1 270 ? 17.957 34.164 171.008 1.00 28.19 270 ALA A CA 1
ATOM 1960 C C . ALA A 1 270 ? 17.457 35.604 170.861 1.00 28.33 270 ALA A C 1
ATOM 1961 O O . ALA A 1 270 ? 17.646 36.201 169.806 1.00 33.33 270 ALA A O 1
ATOM 1963 N N . ASP A 1 271 ? 16.821 36.140 171.912 1.00 26.97 271 ASP A N 1
ATOM 1964 C CA . ASP A 1 271 ? 16.213 37.491 171.904 1.00 26.61 271 ASP A CA 1
ATOM 1965 C C . ASP A 1 271 ? 17.232 38.512 172.459 1.00 25.08 271 ASP A C 1
ATOM 1966 O O . ASP A 1 271 ? 17.953 38.223 173.429 1.00 24.07 271 ASP A O 1
ATOM 1971 N N . GLU A 1 272 ? 17.270 39.697 171.863 1.00 23.65 272 GLU A N 1
ATOM 1972 C CA . GLU A 1 272 ? 17.870 40.857 172.509 1.00 24.61 272 GLU A CA 1
ATOM 1973 C C . GLU A 1 272 ? 16.931 42.046 172.436 1.00 22.90 272 GLU A C 1
ATOM 1974 O O . GLU A 1 272 ? 16.456 42.415 171.350 1.00 22.82 272 GLU A O 1
ATOM 1980 N N . ILE A 1 273 ? 16.659 42.623 173.602 1.00 21.17 273 ILE A N 1
ATOM 1981 C CA . ILE A 1 273 ? 15.878 43.830 173.725 1.00 21.37 273 ILE A CA 1
ATOM 1982 C C . ILE A 1 273 ? 16.833 44.972 174.024 1.00 22.28 273 ILE A C 1
ATOM 1983 O O . ILE A 1 273 ? 17.649 44.874 174.940 1.00 23.16 273 ILE A O 1
ATOM 1988 N N . VAL A 1 274 ? 16.738 46.040 173.234 1.00 22.79 274 VAL A N 1
ATOM 1989 C CA . VAL A 1 274 ? 17.509 47.258 173.459 1.00 22.85 274 VAL A CA 1
ATOM 1990 C C . VAL A 1 274 ? 16.489 48.310 173.819 1.00 22.20 274 VAL A C 1
ATOM 1991 O O . VAL A 1 274 ? 15.588 48.599 173.028 1.00 23.20 274 VAL A O 1
ATOM 1995 N N . VAL A 1 275 ? 16.594 48.834 175.037 1.00 21.83 275 VAL A N 1
ATOM 1996 C CA . VAL A 1 275 ? 15.703 49.873 175.521 1.00 21.85 275 VAL A CA 1
ATOM 1997 C C . VAL A 1 275 ? 16.446 51.193 175.415 1.00 23.09 275 VAL A C 1
ATOM 1998 O O . VAL A 1 275 ? 17.498 51.354 176.028 1.00 23.90 275 VAL A O 1
ATOM 2002 N N . THR A 1 276 ? 15.900 52.126 174.645 1.00 24.65 276 THR A N 1
ATOM 2003 C CA . THR A 1 276 ? 16.550 53.412 174.372 1.00 25.66 276 THR A CA 1
ATOM 2004 C C . THR A 1 276 ? 15.843 54.501 175.141 1.00 26.66 276 THR A C 1
ATOM 2005 O O . THR A 1 276 ? 14.635 54.689 174.979 1.00 28.03 276 THR A O 1
ATOM 2009 N N . ASN A 1 277 ? 16.588 55.169 176.015 1.00 26.42 277 ASN A N 1
ATOM 2010 C CA . ASN A 1 277 ? 16.105 56.339 176.746 1.00 27.43 277 ASN A CA 1
ATOM 2011 C C . ASN A 1 277 ? 16.682 57.595 176.085 1.00 30.27 277 ASN A C 1
ATOM 2012 O O . ASN A 1 277 ? 17.900 57.809 176.104 1.00 28.42 277 ASN A O 1
ATOM 2016 N N . LYS A 1 278 ? 15.808 58.392 175.475 1.00 32.59 278 LYS A N 1
ATOM 2017 C CA . LYS A 1 278 ? 16.209 59.553 174.688 1.00 35.04 278 LYS A CA 1
ATOM 2018 C C . LYS A 1 278 ? 15.913 60.804 175.489 1.00 36.14 278 LYS A C 1
ATOM 2019 O O . LYS A 1 278 ? 14.774 61.023 175.900 1.00 31.27 278 LYS A O 1
ATOM 2025 N N . ARG A 1 279 ? 16.947 61.615 175.708 1.00 40.04 279 ARG A N 1
ATOM 2026 C CA . ARG A 1 279 ? 16.817 62.881 176.435 1.00 45.05 279 ARG A CA 1
ATOM 2027 C C . ARG A 1 279 ? 15.871 63.809 175.683 1.00 45.29 279 ARG A C 1
ATOM 2028 O O . ARG A 1 279 ? 15.983 63.972 174.472 1.00 45.33 279 ARG A O 1
ATOM 2036 N N . ASP A 1 280 ? 14.912 64.378 176.399 1.00 49.33 280 ASP A N 1
ATOM 2037 C CA . ASP A 1 280 ? 13.925 65.263 175.787 1.00 53.80 280 ASP A CA 1
ATOM 2038 C C . ASP A 1 280 ? 14.545 66.614 175.514 1.00 57.82 280 ASP A C 1
ATOM 2039 O O . ASP A 1 280 ? 15.331 67.088 176.336 1.00 58.45 280 ASP A O 1
ATOM 2045 N N . THR B 1 2 ? -17.902 70.654 178.423 1.00 60.87 2 THR B N 1
ATOM 2046 C CA . THR B 1 2 ? -18.277 69.974 177.144 1.00 60.17 2 THR B CA 1
ATOM 2047 C C . THR B 1 2 ? -17.625 68.590 177.079 1.00 60.07 2 THR B C 1
ATOM 2048 O O . THR B 1 2 ? -16.440 68.442 177.401 1.00 60.04 2 THR B O 1
ATOM 2050 N N . ALA B 1 3 ? -18.411 67.587 176.686 1.00 57.17 3 ALA B N 1
ATOM 2051 C CA . ALA B 1 3 ? -17.911 66.233 176.466 1.00 53.13 3 ALA B CA 1
ATOM 2052 C C . ALA B 1 3 ? -16.810 66.254 175.412 1.00 50.86 3 ALA B C 1
ATOM 2053 O O . ALA B 1 3 ? -16.919 66.965 174.407 1.00 52.55 3 ALA B O 1
ATOM 2055 N N . GLY B 1 4 ? -15.741 65.506 175.665 1.00 47.54 4 GLY B N 1
ATOM 2056 C CA . GLY B 1 4 ? -14.627 65.391 174.721 1.00 46.86 4 GLY B CA 1
ATOM 2057 C C . GLY B 1 4 ? -13.652 66.556 174.685 1.00 47.22 4 GLY B C 1
ATOM 2058 O O . GLY B 1 4 ? -12.801 66.603 173.798 1.00 46.34 4 GLY B O 1
ATOM 2059 N N . VAL B 1 5 ? -13.768 67.481 175.641 1.00 48.44 5 VAL B N 1
ATOM 2060 C CA . VAL B 1 5 ? -12.889 68.653 175.750 1.00 49.69 5 VAL B CA 1
ATOM 2061 C C . VAL B 1 5 ? -12.279 68.683 177.151 1.00 48.10 5 VAL B C 1
ATOM 2062 O O . VAL B 1 5 ? -12.987 68.858 178.132 1.00 46.48 5 VAL B O 1
ATOM 2066 N N . VAL B 1 6 ? -10.966 68.510 177.225 1.00 49.52 6 VAL B N 1
ATOM 2067 C CA . VAL B 1 6 ? -10.241 68.519 178.483 1.00 54.08 6 VAL B CA 1
ATOM 2068 C C . VAL B 1 6 ? -9.461 69.826 178.585 1.00 54.02 6 VAL B C 1
ATOM 2069 O O . VAL B 1 6 ? -8.598 70.101 177.748 1.00 54.70 6 VAL B O 1
ATOM 2073 N N . THR B 1 7 ? -9.779 70.628 179.600 1.00 52.57 7 THR B N 1
ATOM 2074 C CA . THR B 1 7 ? -8.943 71.765 179.964 1.00 53.79 7 THR B CA 1
ATOM 2075 C C . THR B 1 7 ? -7.741 71.192 180.695 1.00 52.33 7 THR B C 1
ATOM 2076 O O . THR B 1 7 ? -7.898 70.549 181.737 1.00 56.93 7 THR B O 1
ATOM 2080 N N . GLY B 1 8 ? -6.586 71.330 180.094 1.00 48.86 8 GLY B N 1
ATOM 2081 C CA . GLY B 1 8 ? -5.395 70.798 180.665 1.00 47.06 8 GLY B CA 1
ATOM 2082 C C . GLY B 1 8 ? -4.424 70.264 179.662 1.00 46.20 8 GLY B C 1
ATOM 2083 O O . GLY B 1 8 ? -4.431 70.653 178.519 1.00 47.80 8 GLY B O 1
ATOM 2084 N N . LYS B 1 9 ? -3.598 69.338 180.102 1.00 43.69 9 LYS B N 1
ATOM 2085 C CA . LYS B 1 9 ? -2.548 68.802 179.273 1.00 42.87 9 LYS B CA 1
ATOM 2086 C C . LYS B 1 9 ? -2.554 67.297 179.011 1.00 40.85 9 LYS B C 1
ATOM 2087 O O . LYS B 1 9 ? -1.655 66.807 178.424 1.00 41.84 9 LYS B O 1
ATOM 2089 N N . THR B 1 10 ? -3.581 66.600 179.448 1.00 39.20 10 THR B N 1
ATOM 2090 C CA . THR B 1 10 ? -3.639 65.177 179.239 1.00 37.73 10 THR B CA 1
ATOM 2091 C C . THR B 1 10 ? -4.859 64.716 178.512 1.00 35.19 10 THR B C 1
ATOM 2092 O O . THR B 1 10 ? -5.873 65.320 178.553 1.00 35.94 10 THR B O 1
ATOM 2096 N N . LEU B 1 11 ? -4.713 63.606 177.836 1.00 34.97 11 LEU B N 1
ATOM 2097 C CA . LEU B 1 11 ? -5.798 62.990 177.098 1.00 31.66 11 LEU B CA 1
ATOM 2098 C C . LEU B 1 11 ? -6.165 61.694 177.819 1.00 30.86 11 LEU B C 1
ATOM 2099 O O . LEU B 1 11 ? -5.384 60.750 177.807 1.00 29.65 11 LEU B O 1
ATOM 2104 N N . PRO B 1 12 ? -7.336 61.649 178.455 1.00 29.93 12 PRO B N 1
ATOM 2105 C CA . PRO B 1 12 ? -7.738 60.380 179.072 1.00 29.53 12 PRO B CA 1
ATOM 2106 C C . PRO B 1 12 ? -8.152 59.340 178.020 1.00 27.68 12 PRO B C 1
ATOM 2107 O O . PRO B 1 12 ? -8.690 59.702 176.989 1.00 26.24 12 PRO B O 1
ATOM 2111 N N . ILE B 1 13 ? -7.865 58.072 178.301 1.00 24.26 13 ILE B N 1
ATOM 2112 C CA . ILE B 1 13 ? -8.289 56.946 177.492 1.00 22.61 13 ILE B CA 1
ATOM 2113 C C . ILE B 1 13 ? -9.085 56.016 178.407 1.00 22.56 13 ILE B C 1
ATOM 2114 O O . ILE B 1 13 ? -8.621 55.681 179.493 1.00 22.49 13 ILE B O 1
ATOM 2119 N N . THR B 1 14 ? -10.281 55.628 177.982 1.00 21.51 14 THR B N 1
ATOM 2120 C CA . THR B 1 14 ? -11.054 54.606 178.663 1.00 22.57 14 THR B CA 1
ATOM 2121 C C . THR B 1 14 ? -11.089 53.340 177.832 1.00 21.00 14 THR B C 1
ATOM 2122 O O . THR B 1 14 ? -11.285 53.390 176.623 1.00 21.04 14 THR B O 1
ATOM 2126 N N . LYS B 1 15 ? -10.899 52.202 178.501 1.00 19.90 15 LYS B N 1
ATOM 2127 C CA . LYS B 1 15 ? -11.093 50.895 177.916 1.00 17.66 15 LYS B CA 1
ATOM 2128 C C . LYS B 1 15 ? -12.223 50.205 178.651 1.00 18.35 15 LYS B C 1
ATOM 2129 O O . LYS B 1 15 ? -12.251 50.174 179.906 1.00 19.22 15 LYS B O 1
ATOM 2135 N N . SER B 1 16 ? -13.145 49.664 177.871 1.00 18.26 16 SER B N 1
ATOM 2136 C CA . SER B 1 16 ? -14.251 48.864 178.352 1.00 19.05 16 SER B CA 1
ATOM 2137 C C . SER B 1 16 ? -14.175 47.500 177.732 1.00 18.21 16 SER B C 1
ATOM 2138 O O . SER B 1 16 ? -14.104 47.382 176.519 1.00 17.07 16 SER B O 1
ATOM 2141 N N . MET B 1 17 ? -14.214 46.471 178.573 1.00 17.22 17 MET B N 1
ATOM 2142 C CA . MET B 1 17 ? -14.396 45.119 178.112 1.00 17.57 17 MET B CA 1
ATOM 2143 C C . MET B 1 17 ? -15.850 44.791 178.335 1.00 17.85 17 MET B C 1
ATOM 2144 O O . MET B 1 17 ? -16.357 44.958 179.442 1.00 17.66 17 MET B O 1
ATOM 2149 N N . ILE B 1 18 ? -16.507 44.299 177.300 1.00 18.12 18 ILE B N 1
ATOM 2150 C CA . ILE B 1 18 ? -17.869 43.798 177.430 1.00 19.55 18 ILE B CA 1
ATOM 2151 C C . ILE B 1 18 ? -17.813 42.585 178.363 1.00 19.20 18 ILE B C 1
ATOM 2152 O O . ILE B 1 18 ? -17.135 41.597 178.069 1.00 20.20 18 ILE B O 1
ATOM 2157 N N . TYR B 1 19 ? -18.494 42.683 179.494 1.00 18.78 19 TYR B N 1
ATOM 2158 C CA . TYR B 1 19 ? -18.479 41.614 180.495 1.00 18.11 19 TYR B CA 1
ATOM 2159 C C . TYR B 1 19 ? -19.758 41.673 181.307 1.00 17.69 19 TYR B C 1
ATOM 2160 O O . TYR B 1 19 ? -19.993 42.646 182.020 1.00 17.80 19 TYR B O 1
ATOM 2169 N N . THR B 1 20 ? -20.558 40.623 181.207 1.00 17.91 20 THR B N 1
ATOM 2170 C CA . THR B 1 20 ? -21.901 40.613 181.790 1.00 19.23 20 THR B CA 1
ATOM 2171 C C . THR B 1 20 ? -22.211 39.386 182.653 1.00 18.52 20 THR B C 1
ATOM 2172 O O . THR B 1 20 ? -23.328 39.274 183.166 1.00 19.13 20 THR B O 1
ATOM 2176 N N . ASP B 1 21 ? -21.254 38.477 182.820 1.00 16.76 21 ASP B N 1
ATOM 2177 C CA . ASP B 1 21 ? -21.498 37.236 183.549 1.00 16.50 21 ASP B CA 1
ATOM 2178 C C . ASP B 1 21 ? -20.274 36.855 184.388 1.00 17.12 21 ASP B C 1
ATOM 2179 O O . ASP B 1 21 ? -19.258 36.439 183.849 1.00 15.77 21 ASP B O 1
ATOM 2184 N N . ASN B 1 22 ? -20.412 36.960 185.712 1.00 18.14 22 ASN B N 1
ATOM 2185 C CA . ASN B 1 22 ? -19.322 36.651 186.655 1.00 19.21 22 ASN B CA 1
ATOM 2186 C C . ASN B 1 22 ? -18.807 35.219 186.645 1.00 19.17 22 ASN B C 1
ATOM 2187 O O . ASN B 1 22 ? -17.712 34.977 187.163 1.00 19.11 22 ASN B O 1
ATOM 2192 N N . GLU B 1 23 ? -19.549 34.291 186.050 1.00 18.52 23 GLU B N 1
ATOM 2193 C CA . GLU B 1 23 ? -19.056 32.926 185.858 1.00 19.42 23 GLU B CA 1
ATOM 2194 C C . GLU B 1 23 ? -17.998 32.804 184.765 1.00 17.53 23 GLU B C 1
ATOM 2195 O O . GLU B 1 23 ? -17.319 31.795 184.687 1.00 17.23 23 GLU B O 1
ATOM 2201 N N . ILE B 1 24 ? -17.921 33.794 183.878 1.00 15.92 24 ILE B N 1
ATOM 2202 C CA . ILE B 1 24 ? -16.929 33.802 182.814 1.00 15.11 24 ILE B CA 1
ATOM 2203 C C . ILE B 1 24 ? -15.562 34.290 183.345 1.00 13.27 24 ILE B C 1
ATOM 2204 O O . ILE B 1 24 ? -15.489 35.204 184.144 1.00 13.25 24 ILE B O 1
ATOM 2209 N N . LEU B 1 25 ? -14.491 33.668 182.886 1.00 13.07 25 LEU B N 1
ATOM 2210 C CA . LEU B 1 25 ? -13.132 34.125 183.240 1.00 13.74 25 LEU B CA 1
ATOM 2211 C C . LEU B 1 25 ? -12.667 35.232 182.307 1.00 12.87 25 LEU B C 1
ATOM 2212 O O . LEU B 1 25 ? -12.499 35.014 181.105 1.00 13.10 25 LEU B O 1
ATOM 2217 N N . MET B 1 26 ? -12.473 36.407 182.855 1.00 12.93 26 MET B N 1
ATOM 2218 C CA . MET B 1 26 ? -11.837 37.509 182.142 1.00 13.16 26 MET B CA 1
ATOM 2219 C C . MET B 1 26 ? -10.432 37.085 181.712 1.00 13.14 26 MET B C 1
ATOM 2220 O O . MET B 1 26 ? -9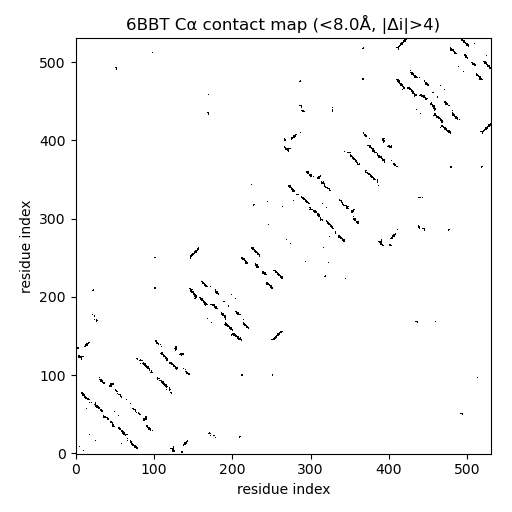.699 36.521 182.523 1.00 11.87 26 MET B O 1
ATOM 2225 N N . PRO B 1 27 ? -10.061 37.338 180.444 1.00 13.15 27 PRO B N 1
ATOM 2226 C CA . PRO B 1 27 ? -8.702 36.992 180.034 1.00 13.43 27 PRO B CA 1
ATOM 2227 C C . PRO B 1 27 ? -7.645 37.853 180.716 1.00 13.70 27 PRO B C 1
ATOM 2228 O O . PRO B 1 27 ? -7.882 39.037 181.002 1.00 13.41 27 PRO B O 1
ATOM 2232 N N . LYS B 1 28 ? -6.485 37.255 180.969 1.00 14.26 28 LYS B N 1
ATOM 2233 C CA . LYS B 1 28 ? -5.361 37.999 181.500 1.00 15.47 28 LYS B CA 1
ATOM 2234 C C . LYS B 1 28 ? -4.573 38.531 180.344 1.00 15.17 28 LYS B C 1
ATOM 2235 O O . LYS B 1 28 ? -3.867 37.784 179.677 1.00 15.52 28 LYS B O 1
ATOM 2241 N N . THR B 1 29 ? -4.686 39.825 180.101 1.00 15.42 29 THR B N 1
ATOM 2242 C CA . THR B 1 29 ? -4.120 40.396 178.898 1.00 16.13 29 THR B CA 1
ATOM 2243 C C . THR B 1 29 ? -4.008 41.912 179.053 1.00 17.16 29 THR B C 1
ATOM 2244 O O . THR B 1 29 ? -4.551 42.496 180.003 1.00 17.64 29 THR B O 1
ATOM 2248 N N . THR B 1 30 ? -3.275 42.529 178.136 1.00 16.44 30 THR B N 1
ATOM 2249 C CA . THR B 1 30 ? -3.124 43.975 178.114 1.00 17.53 30 THR B CA 1
ATOM 2250 C C . THR B 1 30 ? -3.701 44.506 176.832 1.00 17.25 30 THR B C 1
ATOM 2251 O O . THR B 1 30 ? -3.777 43.794 175.833 1.00 17.95 30 THR B O 1
ATOM 2255 N N . PHE B 1 31 ? -4.133 45.756 176.876 1.00 16.95 31 PHE B N 1
ATOM 2256 C CA . PHE B 1 31 ? -4.498 46.474 175.658 1.00 16.46 31 PHE B CA 1
ATOM 2257 C C . PHE B 1 31 ? -3.572 47.663 175.567 1.00 17.13 31 PHE B C 1
ATOM 2258 O O . PHE B 1 31 ? -3.321 48.326 176.584 1.00 17.24 31 PHE B O 1
ATOM 2266 N N . THR B 1 32 ? -3.086 47.923 174.352 1.00 17.20 32 THR B N 1
ATOM 2267 C CA . THR B 1 32 ? -2.104 48.962 174.103 1.00 18.43 32 THR B CA 1
ATOM 2268 C C . THR B 1 32 ? -2.719 49.988 173.166 1.00 18.26 32 THR B C 1
ATOM 2269 O O . THR B 1 32 ? -3.275 49.629 172.148 1.00 17.20 32 THR B O 1
ATOM 2273 N N . PHE B 1 33 ? -2.589 51.250 173.537 1.00 19.23 33 PHE B N 1
ATOM 2274 C CA . PHE B 1 33 ? -3.024 52.377 172.717 1.00 20.60 33 PHE B CA 1
ATOM 2275 C C . PHE B 1 33 ? -1.808 53.122 172.184 1.00 22.06 33 PHE B C 1
ATOM 2276 O O . PHE B 1 33 ? -0.841 53.321 172.921 1.00 22.03 33 PHE B O 1
ATOM 2284 N N . THR B 1 34 ? -1.872 53.499 170.905 1.00 22.99 34 THR B N 1
ATOM 2285 C CA . THR B 1 34 ? -0.807 54.219 170.213 1.00 25.68 34 THR B CA 1
ATOM 2286 C C . THR B 1 34 ? -1.314 55.594 169.811 1.00 24.81 34 THR B C 1
ATOM 2287 O O . THR B 1 34 ? -2.449 55.729 169.352 1.00 23.97 34 THR B O 1
ATOM 2291 N N . ILE B 1 35 ? -0.452 56.594 169.959 1.00 25.27 35 ILE B N 1
ATOM 2292 C CA . ILE B 1 35 ? -0.684 57.943 169.432 1.00 25.27 35 ILE B CA 1
ATOM 2293 C C . ILE B 1 35 ? 0.459 58.267 168.464 1.00 26.64 35 ILE B C 1
ATOM 2294 O O . ILE B 1 35 ? 1.632 58.019 168.747 1.00 25.64 35 ILE B O 1
ATOM 2299 N N . GLU B 1 36 ? 0.096 58.781 167.304 1.00 28.34 36 GLU B N 1
ATOM 2300 C CA . GLU B 1 36 ? 1.056 59.190 166.311 1.00 30.44 36 GLU B CA 1
ATOM 2301 C C . GLU B 1 36 ? 0.572 60.495 165.693 1.00 30.86 36 GLU B C 1
ATOM 2302 O O . GLU B 1 36 ? -0.635 60.781 165.724 1.00 26.56 36 GLU B O 1
ATOM 2308 N N . PRO B 1 37 ? 1.503 61.293 165.132 1.00 31.59 37 PRO B N 1
ATOM 2309 C CA . PRO B 1 37 ? 1.070 62.505 164.433 1.00 32.76 37 PRO B CA 1
ATOM 2310 C C . PRO B 1 37 ? 0.197 62.202 163.233 1.00 32.23 37 PRO B C 1
ATOM 2311 O O . PRO B 1 37 ? 0.416 61.211 162.539 1.00 30.57 37 PRO B O 1
ATOM 2315 N N . ASP B 1 38 ? -0.811 63.039 163.019 1.00 33.09 38 ASP B N 1
ATOM 2316 C CA . ASP B 1 38 ? -1.572 62.991 161.786 1.00 34.19 38 ASP B CA 1
ATOM 2317 C C . ASP B 1 38 ? -0.692 63.715 160.762 1.00 36.36 38 ASP B C 1
ATOM 2318 O O . ASP B 1 38 ? -0.652 64.942 160.745 1.00 31.70 38 ASP B O 1
ATOM 2323 N N . THR B 1 39 ? 0.007 62.931 159.936 1.00 38.21 39 THR B N 1
ATOM 2324 C CA . THR B 1 39 ? 1.046 63.447 159.038 1.00 41.48 39 THR B CA 1
ATOM 2325 C C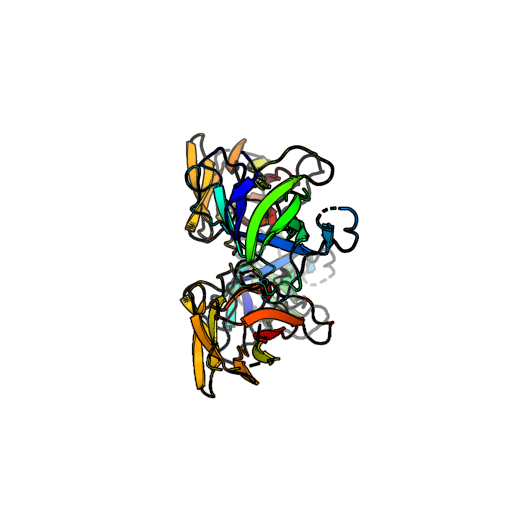 . THR B 1 39 ? 0.496 64.395 157.965 1.00 44.27 39 THR B C 1
ATOM 2326 O O . THR B 1 39 ? 1.225 65.245 157.488 1.00 47.52 39 THR B O 1
ATOM 2330 N N . THR B 1 40 ? -0.782 64.256 157.611 1.00 46.36 40 THR B N 1
ATOM 2331 C CA . THR B 1 40 ? -1.412 65.058 156.551 1.00 48.55 40 THR B CA 1
ATOM 2332 C C . THR B 1 40 ? -2.209 66.272 157.049 1.00 47.50 40 THR B C 1
ATOM 2333 O O . THR B 1 40 ? -2.898 66.906 156.260 1.00 50.64 40 THR B O 1
ATOM 2337 N N . ALA B 1 41 ? -2.119 66.606 158.333 1.00 46.86 41 ALA B N 1
ATOM 2338 C CA . ALA B 1 41 ? -2.874 67.739 158.886 1.00 45.95 41 ALA B CA 1
ATOM 2339 C C . ALA B 1 41 ? -2.327 69.125 158.447 1.00 47.06 41 ALA B C 1
ATOM 2340 O O . ALA B 1 41 ? -1.141 69.418 158.604 1.00 43.02 41 ALA B O 1
ATOM 2342 N N . SER B 1 42 ? -3.210 69.963 157.907 1.00 48.53 42 SER B N 1
ATOM 2343 C CA . SER B 1 42 ? -2.883 71.353 157.518 1.00 50.73 42 SER B CA 1
ATOM 2344 C C . SER B 1 42 ? -4.177 72.156 157.433 1.00 51.12 42 SER B C 1
ATOM 2345 O O . SER B 1 42 ? -5.256 71.598 157.630 1.00 51.92 42 SER B O 1
ATOM 2348 N N . GLY B 1 43 ? -4.072 73.458 157.167 1.00 53.88 43 GLY B N 1
ATOM 2349 C CA . GLY B 1 43 ? -5.237 74.354 157.132 1.00 54.05 43 GLY B CA 1
ATOM 2350 C C . GLY B 1 43 ? -5.257 75.306 158.315 1.00 56.74 43 GLY B C 1
ATOM 2351 O O . GLY B 1 43 ? -4.333 75.304 159.137 1.00 54.42 43 GLY B O 1
ATOM 2352 N N . LYS B 1 44 ? -6.313 76.117 158.397 1.00 58.40 44 LYS B N 1
ATOM 2353 C CA . LYS B 1 44 ? -6.399 77.205 159.381 1.00 59.85 44 LYS B CA 1
ATOM 2354 C C . LYS B 1 44 ? -7.844 77.544 159.748 1.00 61.68 44 LYS B C 1
ATOM 2355 O O . LYS B 1 44 ? -8.680 76.655 159.923 1.00 64.87 44 LYS B O 1
ATOM 2357 N N . LEU B 1 49 ? -6.095 79.407 164.298 1.00 54.40 49 LEU B N 1
ATOM 2358 C CA . LEU B 1 49 ? -4.660 79.137 164.216 1.00 55.57 49 LEU B CA 1
ATOM 2359 C C . LEU B 1 49 ? -4.362 78.035 163.197 1.00 54.65 49 LEU B C 1
ATOM 2360 O O . LEU B 1 49 ? -5.284 77.418 162.647 1.00 53.23 49 LEU B O 1
ATOM 2362 N N . GLU B 1 50 ? -3.071 77.821 162.934 1.00 54.42 50 GLU B N 1
ATOM 2363 C CA . GLU B 1 50 ? -2.614 76.747 162.049 1.00 57.37 50 GLU B CA 1
ATOM 2364 C C . GLU B 1 50 ? -2.874 75.367 162.683 1.00 57.66 50 GLU B C 1
ATOM 2365 O O . GLU B 1 50 ? -2.535 75.123 163.854 1.00 53.73 50 GLU B O 1
ATOM 2367 N N . ILE B 1 51 ? -3.489 74.488 161.896 1.00 55.35 51 ILE B N 1
ATOM 2368 C CA . ILE B 1 51 ? -3.579 73.078 162.212 1.00 51.36 51 ILE B CA 1
ATOM 2369 C C . ILE B 1 51 ? -2.260 72.477 161.736 1.00 49.04 51 ILE B C 1
ATOM 2370 O O . ILE B 1 51 ? -1.904 72.632 160.567 1.00 47.26 51 ILE B O 1
ATOM 2375 N N . LYS B 1 52 ? -1.531 71.823 162.641 1.00 46.92 52 LYS B N 1
ATOM 2376 C CA . LYS B 1 52 ? -0.242 71.208 162.320 1.00 46.22 52 LYS B CA 1
ATOM 2377 C C . LYS B 1 52 ? -0.216 69.726 162.697 1.00 45.60 52 LYS B C 1
ATOM 2378 O O . LYS B 1 52 ? -0.970 69.282 163.569 1.00 43.35 52 LYS B O 1
ATOM 2384 N N . SER B 1 53 ? 0.671 68.978 162.040 1.00 43.66 53 SER B N 1
ATOM 2385 C CA . SER B 1 53 ? 0.988 67.609 162.425 1.00 43.76 53 SER B CA 1
ATOM 2386 C C . SER B 1 53 ? 1.474 67.592 163.875 1.00 41.82 53 SER B C 1
ATOM 2387 O O . SER B 1 53 ? 2.270 68.450 164.290 1.00 38.37 53 SER B O 1
ATOM 2390 N N . GLY B 1 54 ? 0.971 66.631 164.647 1.00 38.03 54 GLY B N 1
ATOM 2391 C CA . GLY B 1 54 ? 1.328 66.510 166.046 1.00 36.09 54 GLY B CA 1
ATOM 2392 C C . GLY B 1 54 ? 2.831 66.389 166.209 1.00 35.78 54 GLY B C 1
ATOM 2393 O O . GLY B 1 54 ? 3.490 65.785 165.383 1.00 35.47 54 GLY B O 1
ATOM 2394 N N . GLU B 1 55 ? 3.362 66.991 167.263 1.00 36.52 55 GLU B N 1
ATOM 2395 C CA . GLU B 1 55 ? 4.789 66.945 167.571 1.00 40.79 55 GLU B CA 1
ATOM 2396 C C . GLU B 1 55 ? 5.060 65.946 168.696 1.00 39.85 55 GLU B C 1
ATOM 2397 O O . GLU B 1 55 ? 4.277 65.848 169.639 1.00 38.87 55 GLU B O 1
ATOM 2403 N N . THR B 1 56 ? 6.172 65.220 168.573 1.00 40.68 56 THR B N 1
ATOM 2404 C CA . THR B 1 56 ? 6.480 64.053 169.411 1.00 42.49 56 THR B CA 1
ATOM 2405 C C . THR B 1 56 ? 7.672 64.198 170.372 1.00 42.90 56 THR B C 1
ATOM 2406 O O . THR B 1 56 ? 7.906 63.297 171.190 1.00 42.17 56 THR B O 1
ATOM 2410 N N . THR B 1 57 ? 8.417 65.304 170.301 1.00 41.14 57 THR B N 1
ATOM 2411 C CA . THR B 1 57 ? 9.551 65.520 171.210 1.00 38.63 57 THR B CA 1
ATOM 2412 C C . THR B 1 57 ? 9.106 65.517 172.663 1.00 37.17 57 THR B C 1
ATOM 2413 O O . THR B 1 57 ? 8.373 66.400 173.096 1.00 33.86 57 THR B O 1
ATOM 2417 N N . GLY B 1 58 ? 9.568 64.518 173.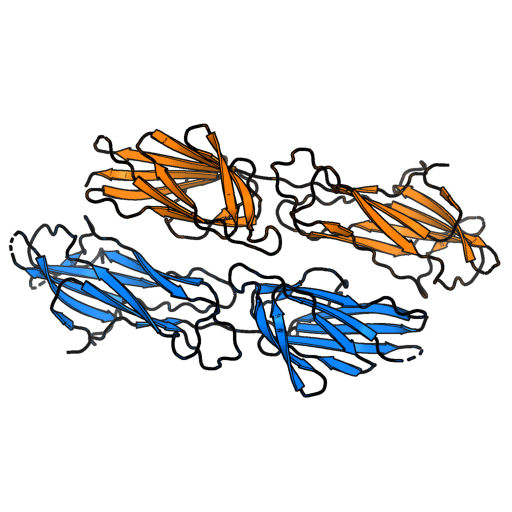416 1.00 35.31 58 GLY B N 1
ATOM 2418 C CA . GLY B 1 58 ? 9.106 64.327 174.778 1.00 32.82 58 GLY B CA 1
ATOM 2419 C C . GLY B 1 58 ? 7.720 63.709 174.899 1.00 29.39 58 GLY B C 1
ATOM 2420 O O . GLY B 1 58 ? 7.136 63.754 175.975 1.00 30.54 58 GLY B O 1
ATOM 2421 N N . LEU B 1 59 ? 7.196 63.132 173.824 1.00 28.03 59 LEU B N 1
ATOM 2422 C CA . LEU B 1 59 ? 5.893 62.452 173.879 1.00 27.68 59 LEU B CA 1
ATOM 2423 C C . LEU B 1 59 ? 6.085 60.953 174.114 1.00 25.80 59 LEU B C 1
ATOM 2424 O O . LEU B 1 59 ? 6.694 60.261 173.303 1.00 23.82 59 LEU B O 1
ATOM 2429 N N . THR B 1 60 ? 5.532 60.452 175.210 1.00 26.64 60 THR B N 1
ATOM 2430 C CA . THR B 1 60 ? 5.362 59.005 175.341 1.00 27.19 60 THR B CA 1
ATOM 2431 C C . THR B 1 60 ? 4.181 58.596 174.451 1.00 26.12 60 THR B C 1
ATOM 2432 O O . THR B 1 60 ? 3.076 59.083 174.648 1.00 27.58 60 THR B O 1
ATOM 2436 N N . THR B 1 61 ? 4.437 57.714 173.483 1.00 25.25 61 THR B N 1
ATOM 2437 C CA . THR B 1 61 ? 3.503 57.407 172.421 1.00 26.20 61 THR B CA 1
ATOM 2438 C C . THR B 1 61 ? 2.660 56.141 172.656 1.00 26.58 61 THR B C 1
ATOM 2439 O O . THR B 1 61 ? 1.928 55.725 171.764 1.00 24.21 61 THR B O 1
ATOM 2443 N N . LYS B 1 62 ? 2.785 55.544 173.846 1.00 27.64 62 LYS B N 1
ATOM 2444 C CA . LYS B 1 62 ? 2.080 54.315 174.224 1.00 27.91 62 LYS B CA 1
ATOM 2445 C C . LYS B 1 62 ? 1.473 54.449 175.596 1.00 27.55 62 LYS B C 1
ATOM 2446 O O . LYS B 1 62 ? 2.089 55.021 176.501 1.00 26.42 62 LYS B O 1
ATOM 2452 N N . ALA B 1 63 ? 0.252 53.929 175.733 1.00 25.79 63 ALA B N 1
ATOM 2453 C CA . ALA B 1 63 ? -0.401 53.759 177.020 1.00 25.14 63 ALA B CA 1
ATOM 2454 C C . ALA B 1 63 ? -0.973 52.328 177.053 1.00 24.69 63 ALA B C 1
ATOM 2455 O O . ALA B 1 63 ? -1.411 51.797 176.019 1.00 24.33 63 ALA B O 1
ATOM 2457 N N A ILE B 1 64 ? -0.953 51.709 178.228 0.80 25.35 64 ILE B N 1
ATOM 2458 N N B ILE B 1 64 ? -0.923 51.706 178.228 0.20 23.80 64 ILE B N 1
ATOM 2459 C CA A ILE B 1 64 ? -1.350 50.297 178.374 0.80 25.49 64 ILE B CA 1
ATOM 2460 C CA B ILE B 1 64 ? -1.344 50.317 178.392 0.20 23.12 64 ILE B CA 1
ATOM 2461 C C A ILE B 1 64 ? -2.273 50.161 179.566 0.80 23.68 64 ILE B C 1
ATOM 2462 C C B ILE B 1 64 ? -2.296 50.189 179.566 0.20 22.59 64 ILE B C 1
ATOM 2463 O O A ILE B 1 64 ? -2.070 50.810 180.592 0.80 24.28 64 ILE B O 1
ATOM 2464 O O B ILE B 1 64 ? -2.142 50.882 180.573 0.20 22.83 64 ILE B O 1
ATOM 2473 N N . VAL B 1 65 ? -3.284 49.311 179.417 1.00 22.32 65 VAL B N 1
ATOM 2474 C CA . VAL B 1 65 ? -4.119 48.863 180.537 1.00 20.93 65 VAL B CA 1
ATOM 2475 C C . VAL B 1 65 ? -4.033 47.352 180.558 1.00 19.73 65 VAL B C 1
ATOM 2476 O O . VAL B 1 65 ? -3.705 46.735 179.551 1.00 19.67 65 VAL B O 1
ATOM 2480 N N . SER B 1 66 ? -4.330 46.774 181.714 1.00 19.47 66 SER B N 1
ATOM 2481 C CA . SER B 1 66 ? -4.149 45.326 181.941 1.00 19.61 66 SER B CA 1
ATOM 2482 C C . SER B 1 66 ? -5.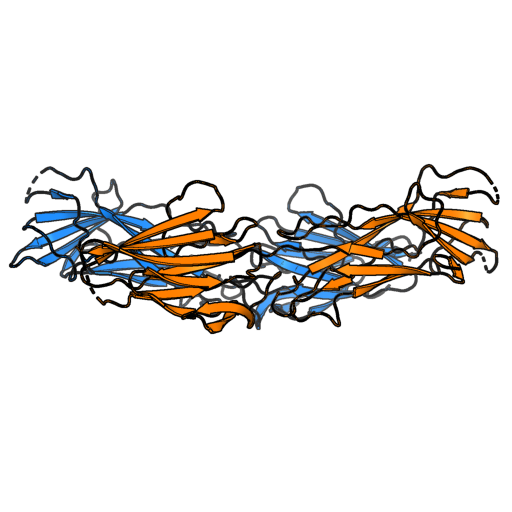375 44.759 182.604 1.00 17.95 66 SER B C 1
ATOM 2483 O O . SER B 1 66 ? -5.906 45.355 183.535 1.00 17.93 66 SER B O 1
ATOM 2486 N N . TYR B 1 67 ? -5.798 43.604 182.115 1.00 16.16 67 TYR B N 1
ATOM 2487 C CA . TYR B 1 67 ? -6.835 42.816 182.739 1.00 15.88 67 TYR B CA 1
ATOM 2488 C C . TYR B 1 67 ? -6.227 41.559 183.326 1.00 16.06 67 TYR B C 1
ATOM 2489 O O . TYR B 1 67 ? -5.269 41.002 182.774 1.00 14.88 67 TYR B O 1
ATOM 2498 N N . ASP B 1 68 ? -6.798 41.071 184.413 1.00 17.02 68 ASP B N 1
ATOM 2499 C CA . ASP B 1 68 ? -6.479 39.712 184.835 1.00 18.02 68 ASP B CA 1
ATOM 2500 C C . ASP B 1 68 ? -7.702 38.901 185.207 1.00 16.47 68 ASP B C 1
ATOM 2501 O O . ASP B 1 68 ? -8.850 39.408 185.151 1.00 14.12 68 ASP B O 1
ATOM 2506 N N . ASN B 1 69 ? -7.454 37.626 185.508 1.00 15.33 69 ASN B N 1
ATOM 2507 C CA . ASN B 1 69 ? -8.516 36.634 185.676 1.00 15.78 69 ASN B CA 1
ATOM 2508 C C . ASN B 1 69 ? -9.481 36.974 186.827 1.00 16.06 69 ASN B C 1
ATOM 2509 O O . ASN B 1 69 ? -10.603 36.487 186.862 1.00 15.49 69 ASN B O 1
ATOM 2514 N N . THR B 1 70 ? -9.028 37.777 187.780 1.00 16.08 70 THR B N 1
ATOM 2515 C CA . THR B 1 70 ? -9.858 38.143 188.903 1.00 16.43 70 THR B CA 1
ATOM 2516 C C . THR B 1 70 ? -10.809 39.291 188.587 1.00 15.81 70 THR B C 1
ATOM 2517 O O . THR B 1 70 ? -11.657 39.613 189.415 1.00 15.30 70 THR B O 1
ATOM 2521 N N . ASP B 1 71 ? -10.651 39.953 187.445 1.00 14.78 71 ASP B N 1
ATOM 2522 C CA . ASP B 1 71 ? -11.501 41.089 187.110 1.00 15.59 71 ASP B CA 1
ATOM 2523 C C . ASP B 1 71 ? -12.902 40.612 186.740 1.00 15.59 71 ASP B C 1
ATOM 2524 O O . ASP B 1 71 ? -13.066 39.769 185.884 1.00 15.25 71 ASP B O 1
ATOM 2529 N N . LYS B 1 72 ? -13.900 41.175 187.405 1.00 17.07 72 LYS B N 1
ATOM 2530 C CA . LYS B 1 72 ? -15.302 40.870 187.130 1.00 18.11 72 LYS B CA 1
ATOM 2531 C C . LYS B 1 72 ? -16.005 42.200 186.774 1.00 19.65 72 LYS B C 1
ATOM 2532 O O . LYS B 1 72 ? -15.382 43.140 186.253 1.00 18.96 72 LYS B O 1
ATOM 2538 N N . GLU B 1 73 ? -17.301 42.278 187.056 1.00 22.13 73 GLU B N 1
ATOM 2539 C CA . GLU B 1 73 ? -18.140 43.454 186.802 1.00 25.14 73 GLU B CA 1
ATOM 2540 C C . GLU B 1 73 ? -17.556 44.774 187.296 1.00 24.72 73 GLU B C 1
ATOM 2541 O O . GLU B 1 73 ? -17.477 45.741 186.561 1.00 26.15 73 GLU B O 1
ATOM 2547 N N . SER B 1 74 ? -17.108 44.802 188.534 1.00 25.19 74 SER B N 1
ATOM 2548 C CA . SER B 1 74 ? -16.544 46.010 189.112 1.00 25.52 74 SER B CA 1
ATOM 2549 C C . SER B 1 74 ? -15.207 46.461 188.512 1.00 25.71 74 SER B C 1
ATOM 2550 O O . SER B 1 74 ? -14.729 47.538 188.854 1.00 26.32 74 SER B O 1
ATOM 2553 N N . ALA B 1 75 ? -14.574 45.635 187.676 1.00 23.18 75 ALA B N 1
ATOM 2554 C CA . ALA B 1 75 ? -13.269 45.962 187.141 1.00 22.53 75 ALA B CA 1
ATOM 2555 C C . ALA B 1 75 ? -13.183 45.809 185.609 1.00 21.55 75 ALA B C 1
ATOM 2556 O O . ALA B 1 75 ? -12.089 45.659 185.061 1.00 21.28 75 ALA B O 1
ATOM 2558 N N . LYS B 1 76 ? -14.317 45.882 184.920 1.00 20.03 76 LYS B N 1
ATOM 2559 C CA . LYS B 1 76 ? -14.317 45.684 183.466 1.00 19.82 76 LYS B CA 1
ATOM 2560 C C . LYS B 1 76 ? -13.856 46.916 182.676 1.00 19.78 76 LYS B C 1
ATOM 2561 O O . LYS B 1 76 ? -13.515 46.796 181.501 1.00 18.28 76 LYS B O 1
ATOM 2567 N N . ASN B 1 77 ? -13.868 48.083 183.316 1.00 20.05 77 ASN B N 1
ATOM 2568 C CA . ASN B 1 77 ? -13.382 49.319 182.717 1.00 22.29 77 ASN B CA 1
ATOM 2569 C C . ASN B 1 77 ? -12.038 49.702 183.283 1.00 22.92 77 ASN B C 1
ATOM 2570 O O . ASN B 1 77 ? -11.811 49.574 184.478 1.00 25.64 77 ASN B O 1
ATOM 2575 N N . LYS B 1 78 ? -11.132 50.138 182.417 1.00 22.29 78 LYS B N 1
ATOM 2576 C CA . LYS B 1 78 ? -9.835 50.631 182.830 1.00 22.23 78 LYS B CA 1
ATOM 2577 C C . LYS B 1 78 ? -9.660 52.024 182.264 1.00 22.69 78 LYS B C 1
ATOM 2578 O O . LYS B 1 78 ? -10.347 52.413 181.318 1.00 22.32 78 LYS B O 1
ATOM 2584 N N . THR B 1 79 ? -8.723 52.760 182.841 1.00 23.03 79 THR B N 1
ATOM 2585 C CA . THR B 1 79 ? -8.363 54.075 182.342 1.00 24.27 79 THR B CA 1
ATOM 2586 C C . THR B 1 79 ? -6.854 54.205 182.262 1.00 25.06 79 THR B C 1
ATOM 2587 O O . THR B 1 79 ? -6.106 53.629 183.066 1.00 24.84 79 THR B O 1
ATOM 2591 N N . SER B 1 80 ? -6.401 54.941 181.260 1.00 24.98 80 SER B N 1
ATOM 2592 C CA . SER B 1 80 ? -5.004 55.322 181.137 1.00 24.05 80 SER B CA 1
ATOM 2593 C C . SER B 1 80 ? -5.009 56.727 180.544 1.00 24.67 80 SER B C 1
ATOM 2594 O O . SER B 1 80 ? -6.042 57.378 180.544 1.00 24.43 80 SER B O 1
ATOM 2597 N N . ASN B 1 81 ? -3.878 57.200 180.051 1.00 26.57 81 ASN B N 1
ATOM 2598 C CA . ASN B 1 81 ? -3.834 58.521 179.420 1.00 28.76 81 ASN B CA 1
ATOM 2599 C C . ASN B 1 81 ? -2.589 58.726 178.584 1.00 27.83 81 ASN B C 1
ATOM 2600 O O . ASN B 1 81 ? -1.658 57.915 178.603 1.00 26.83 81 ASN B O 1
ATOM 2605 N N . PHE B 1 82 ? -2.609 59.814 177.833 1.00 26.91 82 PHE B N 1
ATOM 2606 C CA . PHE B 1 82 ? -1.428 60.340 177.187 1.00 26.91 82 PHE B CA 1
ATOM 2607 C C . PHE B 1 82 ? -1.178 61.696 177.825 1.00 29.23 82 PHE B C 1
ATOM 2608 O O . PHE B 1 82 ? -2.132 62.396 178.213 1.00 30.65 82 PHE B O 1
ATOM 2616 N N . ASN B 1 83 ? 0.099 62.049 177.952 1.00 31.56 83 ASN B N 1
ATOM 2617 C CA . ASN B 1 83 ? 0.510 63.269 178.631 1.00 34.85 83 ASN B CA 1
ATOM 2618 C C . ASN B 1 83 ? 1.239 64.181 177.660 1.00 33.90 83 ASN B C 1
ATOM 2619 O O . ASN B 1 83 ? 2.314 63.836 177.165 1.00 34.29 83 ASN B O 1
ATOM 2624 N N . PHE B 1 84 ? 0.652 65.326 177.390 1.00 34.83 84 PHE B N 1
ATOM 2625 C CA . PHE B 1 84 ? 1.254 66.290 176.504 1.00 36.08 84 PHE B CA 1
ATOM 2626 C C . PHE B 1 84 ? 2.055 67.358 177.263 1.00 39.35 84 PHE B C 1
ATOM 2627 O O . PHE B 1 84 ? 2.643 68.214 176.671 1.00 44.22 84 PHE B O 1
ATOM 2635 N N . GLU B 1 85 ? 2.102 67.276 178.577 1.00 41.14 85 GLU B N 1
ATOM 2636 C CA . GLU B 1 85 ? 2.843 68.251 179.367 1.00 41.34 85 GLU B CA 1
ATOM 2637 C C . GLU B 1 85 ? 4.356 68.159 179.233 1.00 41.52 85 GLU B C 1
ATOM 2638 O O . GLU B 1 85 ? 5.056 69.113 179.469 1.00 43.49 85 GLU B O 1
ATOM 2640 N N . THR B 1 86 ? 4.852 67.021 178.820 1.00 40.30 86 THR B N 1
ATOM 2641 C CA . THR B 1 86 ? 6.243 66.776 178.668 1.00 39.88 86 THR B CA 1
ATOM 2642 C C . THR B 1 86 ? 6.734 67.086 177.292 1.00 38.48 86 THR B C 1
ATOM 2643 O O . THR B 1 86 ? 7.875 66.939 177.022 1.00 37.47 86 THR B O 1
ATOM 2647 N N . VAL B 1 87 ? 5.849 67.512 176.413 1.00 39.17 87 VAL B N 1
ATOM 2648 C CA . VAL B 1 87 ? 6.208 67.761 175.017 1.00 39.13 87 VAL B CA 1
ATOM 2649 C C . VAL B 1 87 ? 6.755 69.193 174.852 1.00 38.49 87 VAL B C 1
ATOM 2650 O O . VAL B 1 87 ? 6.280 70.122 175.505 1.00 38.74 87 VAL B O 1
ATOM 2654 N N . THR B 1 88 ? 7.765 69.332 173.998 1.00 38.61 88 THR B N 1
ATOM 2655 C CA . THR B 1 88 ? 8.294 70.628 173.553 1.00 40.93 88 THR B CA 1
ATOM 2656 C C . THR B 1 88 ? 7.690 70.958 172.199 1.00 41.25 88 THR B C 1
ATOM 2657 O O . THR B 1 88 ? 8.091 70.387 171.182 1.00 41.45 88 THR B O 1
ATOM 2661 N N . PHE B 1 89 ? 6.724 71.871 172.190 1.00 43.37 89 PHE B N 1
ATOM 2662 C CA . PHE B 1 89 ? 6.131 72.358 170.939 1.00 46.92 89 PHE B CA 1
ATOM 2663 C C . PHE B 1 89 ? 6.915 73.568 170.396 1.00 46.95 89 PHE B C 1
ATOM 2664 O O . PHE B 1 89 ? 7.385 74.404 171.168 1.00 45.28 89 PHE B O 1
ATOM 2672 N N . SER B 1 90 ? 7.024 73.648 169.069 1.00 51.28 90 SER B N 1
ATOM 2673 C CA . SER B 1 90 ? 7.770 74.715 168.377 1.00 52.64 90 SER B CA 1
ATOM 2674 C C . SER B 1 90 ? 7.079 76.076 168.432 1.00 54.33 90 SER B C 1
ATOM 2675 O O . SER B 1 90 ? 7.714 77.082 168.734 1.00 58.62 90 SER B O 1
ATOM 2678 N N . GLY B 1 91 ? 5.790 76.100 168.121 1.00 55.17 91 GLY B N 1
ATOM 2679 C CA . GLY B 1 91 ? 4.991 77.323 168.180 1.00 54.84 91 GLY B CA 1
ATOM 2680 C C . GLY B 1 91 ? 3.625 77.065 168.778 1.00 55.77 91 GLY B C 1
ATOM 2681 O O . GLY B 1 91 ? 3.262 75.909 169.046 1.00 56.47 91 GLY B O 1
ATOM 2682 N N . ILE B 1 92 ? 2.877 78.146 169.007 1.00 52.03 92 ILE B N 1
ATOM 2683 C CA . ILE B 1 92 ? 1.464 78.052 169.355 1.00 49.18 92 ILE B CA 1
ATOM 2684 C C . ILE B 1 92 ? 0.718 77.504 168.136 1.00 48.04 92 ILE B C 1
ATOM 2685 O O . ILE B 1 92 ? 1.199 77.619 166.999 1.00 46.32 92 ILE B O 1
ATOM 2687 N N . GLY B 1 93 ? -0.436 76.884 168.377 1.00 46.17 93 GLY B N 1
ATOM 2688 C CA . GLY B 1 93 ? -1.209 76.236 167.307 1.00 45.27 93 GLY B CA 1
ATOM 2689 C C . GLY B 1 93 ? -2.029 75.037 167.761 1.00 42.90 93 GLY B C 1
ATOM 2690 O O . GLY B 1 93 ? -2.075 74.702 168.950 1.00 39.05 93 GLY B O 1
ATOM 2691 N N . ILE B 1 94 ? -2.691 74.409 166.793 1.00 42.61 94 ILE B N 1
ATOM 2692 C CA . ILE B 1 94 ? -3.499 73.204 167.019 1.00 42.63 94 ILE B CA 1
ATOM 2693 C C . ILE B 1 94 ? -2.735 71.999 166.475 1.00 40.74 94 ILE B C 1
ATOM 2694 O O . ILE B 1 94 ? -2.556 71.877 165.263 1.00 42.19 94 ILE B O 1
ATOM 2699 N N . TYR B 1 95 ? -2.293 71.116 167.379 1.00 36.94 95 TYR B N 1
ATOM 2700 C CA . TYR B 1 95 ? -1.470 69.955 167.011 1.00 35.05 95 TYR B CA 1
ATOM 2701 C C . TYR B 1 95 ? -2.329 68.677 166.983 1.00 32.50 95 TYR B C 1
ATOM 2702 O O . TYR B 1 95 ? -3.003 68.350 167.967 1.00 29.93 95 TYR B O 1
ATOM 2711 N N . ARG B 1 96 ? -2.304 67.981 165.846 1.00 31.16 96 ARG B N 1
ATOM 2712 C CA . ARG B 1 96 ? -3.258 66.913 165.543 1.00 31.98 96 ARG B CA 1
ATOM 2713 C C . ARG B 1 96 ? -2.602 65.527 165.505 1.00 29.90 96 ARG B C 1
ATOM 2714 O O . ARG B 1 96 ? -1.584 65.318 164.845 1.00 32.09 96 ARG B O 1
ATOM 2722 N N . TYR B 1 97 ? -3.231 64.581 166.191 1.00 28.48 97 TYR B N 1
ATOM 2723 C CA . TYR B 1 97 ? -2.724 63.227 166.335 1.00 27.00 97 TYR B CA 1
ATOM 2724 C C . TYR B 1 97 ? -3.827 62.221 166.074 1.00 25.88 97 TYR B C 1
ATOM 2725 O O . TYR B 1 97 ? -4.998 62.550 166.141 1.00 25.71 97 TYR B O 1
ATOM 2734 N N . THR B 1 98 ? -3.430 60.979 165.815 1.00 25.49 98 THR B N 1
ATOM 2735 C CA . THR B 1 98 ? -4.349 59.871 165.650 1.00 24.76 98 THR B CA 1
ATOM 2736 C C . THR B 1 98 ? -4.058 58.856 166.746 1.00 23.50 98 THR B C 1
ATOM 2737 O O . THR B 1 98 ? -2.888 58.521 167.000 1.00 23.07 98 THR B O 1
ATOM 2741 N N . VAL B 1 99 ? -5.126 58.368 167.371 1.00 21.91 99 VAL B N 1
ATOM 2742 C CA . VAL B 1 99 ? -5.049 57.403 168.478 1.00 20.91 99 VAL B CA 1
ATOM 2743 C C . VAL B 1 99 ? -5.818 56.169 168.065 1.00 19.81 99 VAL B C 1
ATOM 2744 O O . VAL B 1 99 ? -6.936 56.262 167.537 1.00 19.15 99 VAL B O 1
ATOM 2748 N N . SER B 1 100 ? -5.202 55.010 168.275 1.00 19.96 100 SER B N 1
ATOM 2749 C CA . SER B 1 100 ? -5.808 53.739 167.939 1.00 18.73 100 SER B CA 1
ATOM 2750 C C . SER B 1 100 ? -5.401 52.692 168.964 1.00 18.45 100 SER B C 1
ATOM 2751 O O . SER B 1 100 ? -4.571 52.956 169.843 1.00 16.94 100 SER B O 1
ATOM 2754 N N . GLU B 1 101 ? -6.002 51.510 168.848 1.00 17.86 101 GLU B N 1
ATOM 2755 C CA . GLU B 1 101 ? -5.691 50.393 169.741 1.00 18.15 101 GLU B CA 1
ATOM 2756 C C . GLU B 1 101 ? -5.010 49.334 168.912 1.00 18.31 101 GLU B C 1
ATOM 2757 O O . GLU B 1 101 ? -5.517 48.976 167.861 1.00 18.47 101 GLU B O 1
ATOM 2763 N N . GLN B 1 102 ? -3.867 48.847 169.382 1.00 20.42 102 GLN B N 1
ATOM 2764 C CA . GLN B 1 102 ? -3.206 47.668 168.806 1.00 21.91 102 GLN B CA 1
ATOM 2765 C C . GLN B 1 102 ? -4.108 46.427 168.807 1.00 21.72 102 GLN B C 1
ATOM 2766 O O . GLN B 1 102 ? -4.734 46.116 169.808 1.00 20.77 102 GLN B O 1
ATOM 2772 N N . ASN B 1 103 ? -4.167 45.731 167.681 1.00 21.63 103 ASN B N 1
ATOM 2773 C CA . ASN B 1 103 ? -4.785 44.425 167.614 1.00 23.41 103 ASN B CA 1
ATOM 2774 C C . ASN B 1 103 ? -3.694 43.387 167.866 1.00 23.57 103 ASN B C 1
ATOM 2775 O O . ASN B 1 103 ? -2.884 43.110 166.991 1.00 23.59 103 ASN B O 1
ATOM 2780 N N . ASP B 1 104 ? -3.680 42.817 169.067 1.00 23.73 104 ASP B N 1
ATOM 2781 C CA . ASP B 1 104 ? -2.656 41.830 169.439 1.00 24.18 104 ASP B CA 1
ATOM 2782 C C . ASP B 1 104 ? -2.936 40.422 168.955 1.00 23.94 104 ASP B C 1
ATOM 2783 O O . ASP B 1 104 ? -2.082 39.564 169.092 1.00 25.18 104 ASP B O 1
ATOM 2788 N N . GLY B 1 105 ? -4.116 40.181 168.398 1.00 23.43 105 GLY B N 1
ATOM 2789 C CA . GLY B 1 105 ? -4.433 38.900 167.790 1.00 24.47 105 GLY B CA 1
ATOM 2790 C C . GLY B 1 105 ? -4.562 37.730 168.750 1.00 25.43 105 GLY B C 1
ATOM 2791 O O . GLY B 1 105 ? -4.415 36.604 168.338 1.00 26.05 105 GLY B O 1
ATOM 2792 N N . ILE B 1 106 ? -4.855 37.986 170.019 1.00 25.75 106 ILE B N 1
ATOM 2793 C CA . ILE B 1 106 ? -4.983 36.898 171.003 1.00 27.72 106 ILE B CA 1
ATOM 2794 C C . ILE B 1 106 ? -6.303 36.157 170.760 1.00 28.12 106 ILE B C 1
ATOM 2795 O O . ILE B 1 106 ? -7.327 36.775 170.427 1.00 25.07 106 ILE B O 1
ATOM 2800 N N . GLU B 1 107 ? -6.253 34.832 170.899 1.00 28.02 107 GLU B N 1
ATOM 2801 C CA . GLU B 1 107 ? -7.379 33.953 170.543 1.00 27.57 107 GLU B CA 1
ATOM 2802 C C . GLU B 1 107 ? -8.589 34.292 171.400 1.00 25.01 107 GLU B C 1
ATOM 2803 O O . GLU B 1 107 ? -8.460 34.531 172.595 1.00 25.42 107 GLU B O 1
ATOM 2805 N N . GLY B 1 108 ? -9.747 34.418 170.758 1.00 24.11 108 GLY B N 1
ATOM 2806 C CA . GLY B 1 108 ? -10.989 34.720 171.449 1.00 22.45 108 GLY B CA 1
ATOM 2807 C C . GLY B 1 108 ? -11.284 36.199 171.655 1.00 21.36 108 GLY B C 1
ATOM 2808 O O . GLY B 1 108 ? -12.417 36.541 171.976 1.00 21.42 108 GLY B O 1
ATOM 2809 N N . ILE B 1 109 ? -10.304 37.082 171.459 1.00 19.67 109 ILE B N 1
ATOM 2810 C CA . ILE B 1 109 ? -10.506 38.491 171.749 1.00 19.99 109 ILE B CA 1
ATOM 2811 C C . ILE B 1 109 ? -10.871 39.270 170.480 1.00 19.98 109 ILE B C 1
ATOM 2812 O O . ILE B 1 109 ? -10.262 39.093 169.442 1.00 18.78 109 ILE B O 1
ATOM 2817 N N . GLN B 1 110 ? -11.875 40.129 170.598 1.00 21.58 110 GLN B N 1
ATOM 2818 C CA . GLN B 1 110 ? -12.292 41.042 169.521 1.00 22.04 110 GLN B CA 1
ATOM 2819 C C . GLN B 1 110 ? -11.808 42.432 169.897 1.00 20.35 110 GLN B C 1
ATOM 2820 O O . GLN B 1 110 ? -12.204 42.969 170.940 1.00 18.95 110 GLN B O 1
ATOM 2826 N N . TYR B 1 111 ? -10.931 42.991 169.057 1.00 19.55 111 TYR B N 1
ATOM 2827 C CA . TYR B 1 111 ? -10.282 44.276 169.300 1.00 20.01 111 TYR B CA 1
ATOM 2828 C C . TYR B 1 111 ? -11.030 45.425 168.588 1.00 21.30 111 TYR B C 1
ATOM 2829 O O . TYR B 1 111 ? -11.499 45.271 167.470 1.00 22.60 111 TYR B O 1
ATOM 2838 N N . ASP B 1 112 ? -11.124 46.567 169.250 1.00 21.05 112 ASP B N 1
ATOM 2839 C CA . ASP B 1 112 ? -11.766 47.747 168.699 1.00 21.09 112 ASP B CA 1
ATOM 2840 C C . ASP B 1 112 ? -10.820 48.393 167.688 1.00 20.64 112 ASP B C 1
ATOM 2841 O O . ASP B 1 112 ? -9.736 48.839 168.044 1.00 21.26 112 ASP B O 1
ATOM 2846 N N . GLY B 1 113 ? -11.254 48.450 166.436 1.00 21.80 113 GLY B N 1
ATOM 2847 C CA . GLY B 1 113 ? -10.463 49.036 165.350 1.00 22.51 113 GLY B CA 1
ATOM 2848 C C . GLY B 1 113 ? -10.713 50.514 165.099 1.00 23.54 113 GLY B C 1
ATOM 2849 O O . GLY B 1 113 ? -10.207 51.056 164.116 1.00 22.73 113 GLY B O 1
ATOM 2850 N N . LYS B 1 114 ? -11.463 51.171 165.983 1.00 24.46 114 LYS B N 1
ATOM 2851 C CA . LYS B 1 114 ? -11.841 52.560 165.793 1.00 26.66 114 LYS B CA 1
ATOM 2852 C C . LYS B 1 114 ? -10.629 53.496 165.852 1.00 25.51 114 LYS B C 1
ATOM 2853 O O . LYS B 1 114 ? -9.710 53.298 166.661 1.00 23.21 114 LYS B O 1
ATOM 2859 N N . LYS B 1 115 ? -10.635 54.509 164.987 1.00 23.69 115 LYS B N 1
ATOM 2860 C CA . LYS B 1 115 ? -9.582 55.506 164.948 1.00 23.63 115 LYS B CA 1
ATOM 2861 C C . LYS B 1 115 ? -10.115 56.793 165.531 1.00 22.42 115 LYS B C 1
ATOM 2862 O O . LYS B 1 115 ? -11.235 57.222 165.220 1.00 22.46 115 LYS B O 1
ATOM 2868 N N . TRP B 1 116 ? -9.309 57.427 166.361 1.00 21.98 116 TRP B N 1
ATOM 2869 C CA . TRP B 1 116 ? -9.698 58.656 167.019 1.00 22.18 116 TRP B CA 1
ATOM 2870 C C . TRP B 1 116 ? -8.711 59.736 166.635 1.00 23.98 116 TRP B C 1
ATOM 2871 O O . TRP B 1 116 ? -7.537 59.441 166.425 1.00 23.72 116 TRP B O 1
ATOM 2882 N N . THR B 1 117 ? -9.195 60.978 166.585 1.00 24.11 117 THR B N 1
ATOM 2883 C CA . THR B 1 117 ? -8.367 62.132 166.214 1.00 25.04 117 THR B CA 1
ATOM 2884 C C . THR B 1 117 ? -8.329 63.078 167.383 1.00 24.10 117 THR B C 1
ATOM 2885 O O . THR B 1 117 ? -9.324 63.244 168.075 1.00 25.12 117 THR B O 1
ATOM 2889 N N . VAL B 1 118 ? -7.168 63.663 167.636 1.00 24.42 118 VAL B N 1
ATOM 2890 C CA . VAL B 1 118 ? -6.988 64.496 168.810 1.00 25.93 118 VAL B CA 1
ATOM 2891 C C . VAL B 1 118 ? -6.336 65.819 168.428 1.00 27.02 118 VAL B C 1
ATOM 2892 O O . VAL B 1 118 ? -5.276 65.818 167.824 1.00 27.14 118 VAL B O 1
ATOM 2896 N N . ASP B 1 119 ? -6.983 66.923 168.807 1.00 29.06 119 ASP B N 1
ATOM 2897 C CA . ASP B 1 119 ? -6.443 68.282 168.641 1.00 30.00 119 ASP B CA 1
ATOM 2898 C C . ASP B 1 119 ? -6.029 68.837 169.985 1.00 28.07 119 ASP B C 1
ATOM 2899 O O . ASP B 1 119 ? -6.870 69.003 170.859 1.00 28.61 119 ASP B O 1
ATOM 2904 N N . VAL B 1 120 ? -4.733 69.097 170.129 1.00 29.69 120 VAL B N 1
ATOM 2905 C CA . VAL B 1 120 ? -4.150 69.714 171.320 1.00 32.12 120 VAL B CA 1
ATOM 2906 C C . VAL B 1 120 ? -3.900 71.218 171.030 1.00 34.05 120 VAL B C 1
ATOM 2907 O O . VAL B 1 120 ? -3.122 71.566 170.127 1.00 32.33 120 VAL B O 1
ATOM 2911 N N . TYR B 1 121 ? -4.563 72.080 171.802 1.00 37.37 121 TYR B N 1
ATOM 2912 C CA . TYR B 1 121 ? -4.488 73.545 171.643 1.00 40.87 121 TYR B CA 1
ATOM 2913 C C . TYR B 1 121 ? -3.318 74.056 172.477 1.00 41.95 121 TYR B C 1
ATOM 2914 O O . TYR B 1 121 ? -3.373 73.999 173.708 1.00 44.29 121 TYR B O 1
ATOM 2923 N N . VAL B 1 122 ? -2.262 74.527 171.813 1.00 44.63 122 VAL B N 1
ATOM 2924 C CA . VAL B 1 122 ? -1.020 74.931 172.486 1.00 48.42 122 VAL B CA 1
ATOM 2925 C C . VAL B 1 122 ? -0.896 76.462 172.563 1.00 51.75 122 VAL B C 1
ATOM 2926 O O . VAL B 1 122 ? -0.785 77.124 171.530 1.00 50.40 122 VAL B O 1
ATOM 2930 N N . GLY B 1 123 ? -0.905 77.001 173.788 1.00 55.82 123 GLY B N 1
ATOM 2931 C CA . GLY B 1 123 ? -0.696 78.444 174.047 1.00 58.48 123 GLY B CA 1
ATOM 2932 C C . GLY B 1 123 ? 0.705 78.734 174.562 1.00 58.52 123 GLY B C 1
ATOM 2933 O O . GLY B 1 123 ? 1.614 77.940 174.330 1.00 55.46 123 GLY B O 1
ATOM 2934 N N . ASN B 1 124 ? 0.892 79.927 175.130 1.00 60.46 124 ASN B N 1
ATOM 2935 C CA . ASN B 1 124 ? 2.164 80.297 175.733 1.00 60.17 124 ASN B CA 1
ATOM 2936 C C . ASN B 1 124 ? 2.055 79.953 177.198 1.00 64.69 124 ASN B C 1
ATOM 2937 O O . ASN B 1 124 ? 1.013 80.106 177.806 1.00 62.15 124 ASN B O 1
ATOM 2942 N N . LYS B 1 125 ? 3.165 79.521 177.771 1.00 68.79 125 LYS B N 1
ATOM 2943 C CA . LYS B 1 125 ? 3.190 79.111 179.157 1.00 71.87 125 LYS B CA 1
ATOM 2944 C C . LYS B 1 125 ? 3.146 80.280 180.128 1.00 76.42 125 LYS B C 1
ATOM 2945 O O . LYS B 1 125 ? 3.822 81.272 179.929 1.00 77.48 125 LYS B O 1
ATOM 2947 N N . PHE B 1 130 ? 5.794 77.410 175.683 1.00 67.17 130 PHE B N 1
ATOM 2948 C CA . PHE B 1 130 ? 4.578 76.900 175.062 1.00 63.69 130 PHE B CA 1
ATOM 2949 C C . PHE B 1 130 ? 4.043 75.684 175.811 1.00 61.40 130 PHE B C 1
ATOM 2950 O O . PHE B 1 130 ? 4.797 74.774 176.155 1.00 64.63 130 PHE B O 1
ATOM 2958 N N . GLU B 1 131 ? 2.738 75.676 176.061 1.00 56.89 131 GLU B N 1
ATOM 2959 C CA . GLU B 1 131 ? 2.096 74.565 176.774 1.00 53.88 131 GLU B CA 1
ATOM 2960 C C . GLU B 1 131 ? 0.676 74.269 176.254 1.00 53.65 131 GLU B C 1
ATOM 2961 O O . GLU B 1 131 ? 0.001 75.173 175.739 1.00 51.10 131 GLU B O 1
ATOM 2967 N N . PRO B 1 132 ? 0.217 73.003 176.391 1.00 52.71 132 PRO B N 1
ATOM 2968 C CA . PRO B 1 132 ? -1.177 72.693 176.061 1.00 51.05 132 PRO B CA 1
ATOM 2969 C C . PRO B 1 132 ? -2.190 73.373 176.985 1.00 51.16 132 PRO B C 1
ATOM 2970 O O . PRO B 1 132 ? -1.977 73.449 178.201 1.00 50.13 132 PRO B O 1
ATOM 2974 N N . LYS B 1 133 ? -3.280 73.850 176.395 1.00 50.12 133 LYS B N 1
ATOM 2975 C CA . LYS B 1 133 ? -4.379 74.457 177.136 1.00 51.90 133 LYS B CA 1
ATOM 2976 C C . LYS B 1 133 ? -5.627 73.583 177.113 1.00 48.72 133 LYS B C 1
ATOM 2977 O O . LYS B 1 133 ? -6.245 73.373 178.156 1.00 49.31 133 LYS B O 1
ATOM 2983 N N . TYR B 1 134 ? -5.998 73.106 175.922 1.00 47.62 134 TYR B N 1
ATOM 2984 C CA . TYR B 1 134 ? -7.169 72.246 175.711 1.00 46.14 134 TYR B CA 1
ATOM 2985 C C . TYR B 1 134 ? -6.772 71.040 174.896 1.00 41.60 134 TYR B C 1
ATOM 2986 O O . TYR B 1 134 ? -5.862 71.115 174.067 1.00 39.43 134 TYR B O 1
ATOM 2995 N N . VAL B 1 135 ? -7.470 69.934 175.133 1.00 37.94 135 VAL B N 1
ATOM 2996 C CA . VAL B 1 135 ? -7.301 68.711 174.339 1.00 36.78 135 VAL B CA 1
ATOM 2997 C C . VAL B 1 135 ? -8.689 68.283 173.919 1.00 33.31 135 VAL B C 1
ATOM 2998 O O . VAL B 1 135 ? -9.571 68.126 174.759 1.00 33.57 135 VAL B O 1
ATOM 3002 N N . VAL B 1 136 ? -8.879 68.112 172.618 1.00 32.16 136 VAL B N 1
ATOM 3003 C CA . VAL B 1 136 ? -10.188 67.818 172.060 1.00 31.20 136 VAL B CA 1
ATOM 3004 C C . VAL B 1 136 ? -10.117 66.505 171.281 1.00 29.12 136 VAL B C 1
ATOM 3005 O O . VAL B 1 136 ? -9.247 66.335 170.424 1.00 28.96 136 VAL B O 1
ATOM 3009 N N . SER B 1 137 ? -11.041 65.594 171.576 1.00 27.61 137 SER B N 1
ATOM 3010 C CA . SER B 1 137 ? -11.071 64.273 170.935 1.00 27.68 137 SER B CA 1
ATOM 3011 C C . SER B 1 137 ? -12.395 64.024 170.221 1.00 26.88 137 SER B C 1
ATOM 3012 O O . SER B 1 137 ? -13.460 64.457 170.680 1.00 26.76 137 SER B O 1
ATOM 3015 N N . LYS B 1 138 ? -12.291 63.352 169.078 1.00 26.06 138 LYS B N 1
ATOM 3016 C CA . LYS B 1 138 ? -13.422 62.921 168.260 1.00 27.33 138 LYS B CA 1
ATOM 3017 C C . LYS B 1 138 ? -13.040 61.645 167.523 1.00 24.90 138 LYS B C 1
ATOM 3018 O O . LYS B 1 138 ? -11.856 61.379 167.294 1.00 24.17 138 LYS B O 1
ATOM 3024 N N . GLU B 1 139 ? -14.042 60.889 167.097 1.00 24.19 139 GLU B N 1
ATOM 3025 C CA . GLU B 1 139 ? -13.803 59.798 166.174 1.00 25.48 139 GLU B CA 1
ATOM 3026 C C . GLU B 1 139 ? -13.406 60.385 164.825 1.00 25.97 139 GLU B C 1
ATOM 3027 O O . GLU B 1 139 ? -13.883 61.460 164.446 1.00 26.28 139 GLU B O 1
ATOM 3033 N N . VAL B 1 140 ? -12.510 59.700 164.123 1.00 24.91 140 VAL B N 1
ATOM 3034 C CA . VAL B 1 140 ? -12.097 60.117 162.795 1.00 23.72 140 VAL B CA 1
ATOM 3035 C C . VAL B 1 140 ? -13.345 60.097 161.923 1.00 23.84 140 VAL B C 1
ATOM 3036 O O . VAL B 1 140 ? -14.148 59.175 162.020 1.00 20.87 140 VAL B O 1
ATOM 3040 N N . ASN B 1 141 ? -13.490 61.138 161.087 1.00 24.67 141 ASN B N 1
ATOM 3041 C CA . ASN B 1 141 ? -14.655 61.351 160.226 1.00 23.56 141 ASN B CA 1
ATOM 3042 C C . ASN B 1 141 ? -15.961 61.712 160.947 1.00 25.89 141 ASN B C 1
ATOM 3043 O O . ASN B 1 141 ? -17.018 61.604 160.361 1.00 27.99 141 ASN B O 1
ATOM 3048 N N . SER B 1 142 ? -15.890 62.155 162.197 1.00 26.96 142 SER B N 1
ATOM 3049 C CA . SER B 1 142 ? -17.051 62.649 162.933 1.00 29.25 142 SER B CA 1
ATOM 3050 C C . SER B 1 142 ? -16.768 64.074 163.421 1.00 30.51 142 SER B C 1
ATOM 3051 O O . SER B 1 142 ? -15.613 64.430 163.661 1.00 31.54 142 SER B O 1
ATOM 3054 N N . ASP B 1 143 ? -17.822 64.874 163.567 1.00 32.22 143 ASP B N 1
ATOM 3055 C CA . ASP B 1 143 ? -17.725 66.217 164.152 1.00 33.70 143 ASP B CA 1
ATOM 3056 C C . ASP B 1 143 ? -18.106 66.241 165.641 1.00 35.17 143 ASP B C 1
ATOM 3057 O O . ASP B 1 143 ? -18.032 67.292 166.267 1.00 36.15 143 ASP B O 1
ATOM 3059 N N . VAL B 1 144 ? -18.498 65.100 166.210 1.00 35.28 144 VAL B N 1
ATOM 3060 C CA . VAL B 1 144 ? -19.004 65.061 167.581 1.00 35.22 144 VAL B CA 1
ATOM 3061 C C . VAL B 1 144 ? -17.833 64.945 168.563 1.00 35.39 144 VAL B C 1
ATOM 3062 O O . VAL B 1 144 ? -17.093 63.964 168.537 1.00 37.05 144 VAL B O 1
ATOM 3066 N N . LYS B 1 145 ? -17.668 65.945 169.425 1.00 34.89 145 LYS B N 1
ATOM 3067 C CA . LYS B 1 145 ? -16.661 65.893 170.473 1.00 36.36 145 LYS B CA 1
ATOM 3068 C C . LYS B 1 145 ? -17.082 64.857 171.498 1.00 34.59 145 LYS B C 1
ATOM 3069 O O . LYS B 1 145 ? -18.246 64.803 171.893 1.00 32.05 145 LYS B O 1
ATOM 3075 N N . LYS B 1 146 ? -16.127 64.024 171.905 1.00 32.98 146 LYS B N 1
ATOM 3076 C CA . LYS B 1 146 ? -16.430 62.795 172.632 1.00 32.08 146 LYS B CA 1
ATOM 3077 C C . LYS B 1 146 ? -15.155 62.286 173.307 1.00 29.80 146 LYS B C 1
ATOM 3078 O O . LYS B 1 146 ? -14.093 62.329 172.690 1.00 30.06 146 LYS B O 1
ATOM 3084 N N . PRO B 1 147 ? -15.236 61.814 174.568 1.00 28.51 147 PRO B N 1
ATOM 3085 C CA . PRO B 1 147 ? -14.020 61.211 175.156 1.00 26.88 147 PRO B CA 1
ATOM 3086 C C . PRO B 1 147 ? -13.636 59.906 174.453 1.00 23.98 147 PRO B C 1
ATOM 3087 O O . PRO B 1 147 ? -14.495 59.224 173.911 1.00 23.34 147 PRO B O 1
ATOM 3091 N N . ILE B 1 148 ? -12.347 59.602 174.410 1.00 23.25 148 ILE B N 1
ATOM 3092 C CA . ILE B 1 148 ? -11.876 58.399 173.741 1.00 22.30 148 ILE B CA 1
ATOM 3093 C C . ILE B 1 148 ? -12.210 57.192 174.615 1.00 22.20 148 ILE B C 1
ATOM 3094 O O . ILE B 1 148 ? -11.745 57.112 175.745 1.00 20.36 148 ILE B O 1
ATOM 3099 N N . ARG B 1 149 ? -13.017 56.285 174.074 1.00 22.35 149 ARG B N 1
ATOM 3100 C CA . ARG B 1 149 ? -13.366 55.032 174.732 1.00 22.63 149 ARG B CA 1
ATOM 3101 C C . ARG B 1 149 ? -13.235 53.892 173.742 1.00 20.85 149 ARG B C 1
ATOM 3102 O O . ARG B 1 149 ? -13.937 53.874 172.734 1.00 21.20 149 ARG B O 1
ATOM 3110 N N . PHE B 1 150 ? -12.350 52.940 174.030 1.00 17.83 150 PHE B N 1
ATOM 3111 C CA . PHE B 1 150 ? -12.277 51.718 173.267 1.00 17.20 150 PHE B CA 1
ATOM 3112 C C . PHE B 1 150 ? -13.095 50.614 173.945 1.00 17.68 150 PHE B C 1
ATOM 3113 O O . PHE B 1 150 ? -13.067 50.469 175.168 1.00 16.75 150 PHE B O 1
ATOM 3121 N N . GLU B 1 151 ? -13.807 49.855 173.126 1.00 17.87 151 GLU B N 1
ATOM 3122 C CA . GLU B 1 151 ? -14.648 48.767 173.584 1.00 19.81 151 GLU B CA 1
ATOM 3123 C C . GLU B 1 151 ? -14.181 47.460 172.971 1.00 18.15 151 GLU B C 1
ATOM 3124 O O . GLU B 1 151 ? -14.226 47.284 171.762 1.00 16.53 151 GLU B O 1
ATOM 3130 N N . ASN B 1 152 ? -13.730 46.546 173.827 1.00 16.62 152 ASN B N 1
ATOM 3131 C CA . ASN B 1 152 ? -13.318 45.221 173.399 1.00 16.15 152 ASN B CA 1
ATOM 3132 C C . ASN B 1 152 ? -14.241 44.164 173.951 1.00 15.69 152 ASN B C 1
ATOM 3133 O O . ASN B 1 152 ? -15.016 44.418 174.857 1.00 15.04 152 ASN B O 1
ATOM 3137 N N . SER B 1 153 ? -14.154 42.964 173.402 1.00 16.12 153 SER B N 1
ATOM 3138 C CA . SER B 1 153 ? -14.962 41.875 173.912 1.00 17.49 153 SER B CA 1
ATOM 3139 C C . SER B 1 153 ? -14.236 40.568 173.703 1.00 17.47 153 SER B C 1
ATOM 3140 O O . SER B 1 153 ? -13.156 40.536 173.081 1.00 17.19 153 SER B O 1
ATOM 3143 N N . PHE B 1 154 ? -14.810 39.490 174.230 1.00 16.92 154 PHE B N 1
ATOM 3144 C CA . PHE B 1 154 ? -14.214 38.178 174.025 1.00 16.75 154 PHE B CA 1
ATOM 3145 C C . PHE B 1 154 ? -15.258 37.094 174.006 1.00 17.66 154 PHE B C 1
ATOM 3146 O O . PHE B 1 154 ? -16.332 37.273 174.515 1.00 18.13 154 PHE B O 1
ATOM 3154 N N . LYS B 1 155 ? -14.916 35.964 173.415 1.00 19.35 155 LYS B N 1
ATOM 3155 C CA . LYS B 1 155 ? -15.844 34.841 173.314 1.00 21.01 155 LYS B CA 1
ATOM 3156 C C . LYS B 1 155 ? -15.455 33.723 174.273 1.00 19.67 155 LYS B C 1
ATOM 3157 O O . LYS B 1 155 ? -14.309 33.633 174.720 1.00 18.64 155 LYS B O 1
ATOM 3163 N N . THR B 1 156 ? -16.431 32.889 174.599 1.00 18.80 156 THR B N 1
ATOM 3164 C CA . THR B 1 156 ? -16.164 31.623 175.269 1.00 18.89 156 THR B CA 1
ATOM 3165 C C . THR B 1 156 ? -16.692 30.503 174.387 1.00 19.42 156 THR B C 1
ATOM 3166 O O . THR B 1 156 ? -17.349 30.751 173.358 1.00 19.96 156 THR B O 1
ATOM 3170 N N . THR B 1 157 ? -16.386 29.270 174.771 1.00 19.53 157 THR B N 1
ATOM 3171 C CA . THR B 1 157 ? -16.889 28.098 174.050 1.00 20.54 157 THR B CA 1
ATOM 3172 C C . THR B 1 157 ? -17.433 27.066 175.040 1.00 20.67 157 THR B C 1
ATOM 3173 O O . THR B 1 157 ? -17.789 27.419 176.168 1.00 20.64 157 THR B O 1
ATOM 3177 N N . SER B 1 158 ? -17.516 25.804 174.620 1.00 20.17 158 SER B N 1
ATOM 3178 C CA . SER B 1 158 ? -18.061 24.767 175.463 1.00 19.87 158 SER B CA 1
ATOM 3179 C C . SER B 1 158 ? -17.510 23.393 175.092 1.00 19.34 158 SER B C 1
ATOM 3180 O O . SER B 1 158 ? -17.013 23.196 173.994 1.00 20.76 158 SER B O 1
ATOM 3183 N N . LEU B 1 159 ? -17.559 22.463 176.038 1.00 18.57 159 LEU B N 1
ATOM 3184 C CA . LEU B 1 159 ? -17.130 21.094 175.807 1.00 18.95 159 LEU B CA 1
ATOM 3185 C C . LEU B 1 159 ? -18.099 20.172 176.515 1.00 18.53 159 LEU B C 1
ATOM 3186 O O . LEU B 1 159 ? -18.261 20.259 177.728 1.00 17.79 159 LEU B O 1
ATOM 3191 N N . LYS B 1 160 ? -18.735 19.310 175.737 1.00 18.64 160 LYS B N 1
ATOM 3192 C CA . LYS B 1 160 ? -19.594 18.264 176.230 1.00 18.75 160 LYS B CA 1
ATOM 3193 C C . LYS B 1 160 ? -18.876 16.931 176.052 1.00 18.03 160 LYS B C 1
ATOM 3194 O O . LYS B 1 160 ? -18.295 16.680 174.992 1.00 18.40 160 LYS B O 1
ATOM 3200 N N . ILE B 1 161 ? -18.897 16.100 177.085 1.00 17.19 161 ILE B N 1
ATOM 3201 C CA . ILE B 1 161 ? -18.318 14.764 177.030 1.00 18.36 161 ILE B CA 1
ATOM 3202 C C . ILE B 1 161 ? -19.429 13.751 177.356 1.00 19.49 161 ILE B C 1
ATOM 3203 O O . ILE B 1 161 ? -20.093 13.868 178.391 1.00 18.28 161 ILE B O 1
ATOM 3208 N N . GLU B 1 162 ? -19.621 12.775 176.470 1.00 20.97 162 GLU B N 1
ATOM 3209 C CA . GLU B 1 162 ? -20.729 11.813 176.574 1.00 23.97 162 GLU B CA 1
ATOM 3210 C C . GLU B 1 162 ? -20.183 10.404 176.472 1.00 21.96 162 GLU B C 1
ATOM 3211 O O . GLU B 1 162 ? -19.306 10.166 175.662 1.00 21.16 162 GLU B O 1
ATOM 3217 N N . LYS B 1 163 ? -20.737 9.486 177.258 1.00 20.87 163 LYS B N 1
ATOM 3218 C CA . LYS B 1 163 ? -20.378 8.067 177.210 1.00 22.00 163 LYS B CA 1
ATOM 3219 C C . LYS B 1 163 ? -21.479 7.253 176.494 1.00 23.37 163 LYS B C 1
ATOM 3220 O O . L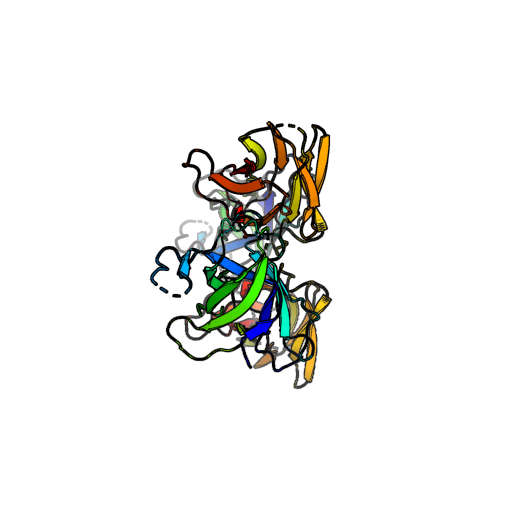YS B 1 163 ? -22.660 7.416 176.791 1.00 21.93 163 LYS B O 1
ATOM 3226 N N . GLN B 1 164 ? -21.061 6.402 175.557 1.00 24.49 164 GLN B N 1
ATOM 3227 C CA . GLN B 1 164 ? -21.914 5.381 174.935 1.00 27.46 164 GLN B CA 1
ATOM 3228 C C . GLN B 1 164 ? -21.307 3.997 175.175 1.00 28.18 164 GLN B C 1
ATOM 3229 O O . GLN B 1 164 ? -20.089 3.834 175.080 1.00 25.83 164 GLN B O 1
ATOM 3235 N N . VAL B 1 165 ? -22.156 3.021 175.513 1.00 29.39 165 VAL B N 1
ATOM 3236 C CA . VAL B 1 165 ? -21.751 1.617 175.647 1.00 32.19 165 VAL B CA 1
ATOM 3237 C C . VAL B 1 165 ? -22.453 0.786 174.560 1.00 36.04 165 VAL B C 1
ATOM 3238 O O . VAL B 1 165 ? -23.669 0.912 174.376 1.00 34.76 165 VAL B O 1
ATOM 3242 N N . THR B 1 166 ? -21.684 -0.040 173.845 1.00 38.83 166 THR B N 1
ATOM 3243 C CA . THR B 1 166 ? -22.220 -0.963 172.835 1.00 41.93 166 THR B CA 1
ATOM 3244 C C . THR B 1 166 ? -21.947 -2.429 173.243 1.00 47.46 166 THR B C 1
ATOM 3245 O O . THR B 1 166 ? -20.865 -2.746 173.766 1.00 44.75 166 THR B O 1
ATOM 3249 N N . GLY B 1 167 ? -22.939 -3.304 173.015 1.00 52.84 167 GLY B N 1
ATOM 3250 C CA . GLY B 1 167 ? -22.872 -4.737 173.371 1.00 53.45 167 GLY B CA 1
ATOM 3251 C C . GLY B 1 167 ? -23.279 -5.112 174.798 1.00 57.63 167 GLY B C 1
ATOM 3252 O O . GLY B 1 167 ? -22.945 -6.207 175.267 1.00 63.15 167 GLY B O 1
ATOM 3253 N N . ASN B 1 168 ? -23.999 -4.221 175.486 1.00 58.94 168 ASN B N 1
ATOM 3254 C CA . ASN B 1 168 ? -24.461 -4.440 176.872 1.00 59.46 168 ASN B CA 1
ATOM 3255 C C . ASN B 1 168 ? -23.325 -4.608 177.881 1.00 60.06 168 ASN B C 1
ATOM 3256 O O . ASN B 1 168 ? -23.441 -4.188 179.035 1.00 55.98 168 ASN B O 1
ATOM 3258 N N . GLN B 1 173 ? -25.094 -0.135 183.320 1.00 56.42 173 GLN B N 1
ATOM 3259 C CA . GLN B 1 173 ? -24.526 -0.828 184.471 1.00 54.92 173 GLN B CA 1
ATOM 3260 C C . GLN B 1 173 ? -23.205 -0.169 184.938 1.00 52.98 173 GLN B C 1
ATOM 3261 O O . GLN B 1 173 ? -23.158 0.471 185.986 1.00 53.31 173 GLN B O 1
ATOM 3263 N N . LYS B 1 174 ? -22.154 -0.308 184.137 1.00 49.43 174 LYS B N 1
ATOM 3264 C CA . LYS B 1 174 ? -20.798 0.081 184.527 1.00 47.22 174 LYS B CA 1
ATOM 3265 C C . LYS B 1 174 ? -20.598 1.613 184.537 1.00 41.78 174 LYS B C 1
ATOM 3266 O O . LYS B 1 174 ? -20.989 2.318 183.604 1.00 38.54 174 LYS B O 1
ATOM 3272 N N . ASP B 1 175 ? -19.989 2.116 185.604 1.00 36.48 175 ASP B N 1
ATOM 3273 C CA . ASP B 1 175 ? -19.522 3.498 185.643 1.00 34.94 175 ASP B CA 1
ATOM 3274 C C . ASP B 1 175 ? -18.065 3.532 185.196 1.00 31.45 175 ASP B C 1
ATOM 3275 O O . ASP B 1 175 ? -17.220 2.877 185.790 1.00 34.06 175 ASP B O 1
ATOM 3280 N N . PHE B 1 176 ? -17.770 4.290 184.150 1.00 28.30 176 PHE B N 1
ATOM 3281 C CA . PHE B 1 176 ? -16.403 4.396 183.634 1.00 26.32 176 PHE B CA 1
ATOM 3282 C C . PHE B 1 176 ? -15.722 5.593 184.293 1.00 26.24 176 PHE B C 1
ATOM 3283 O O . PHE B 1 176 ? -16.384 6.593 184.569 1.00 24.87 176 PHE B O 1
ATOM 3291 N N . ASN B 1 177 ? -14.423 5.479 184.571 1.00 24.87 177 ASN B N 1
ATOM 3292 C CA . ASN B 1 177 ? -13.679 6.523 185.305 1.00 24.31 177 ASN B CA 1
ATOM 3293 C C . ASN B 1 177 ? -12.854 7.410 184.394 1.00 22.03 177 ASN B C 1
ATOM 3294 O O . ASN B 1 177 ? -12.025 6.913 183.652 1.00 23.52 177 ASN B O 1
ATOM 3299 N N . PHE B 1 178 ? -13.087 8.722 184.463 1.00 20.16 178 PHE B N 1
ATOM 3300 C CA . PHE B 1 178 ? -12.418 9.700 183.628 1.00 19.05 178 PHE B CA 1
ATOM 3301 C C . PHE B 1 178 ? -11.583 10.685 184.462 1.00 18.85 178 PHE B C 1
ATOM 3302 O O . PHE B 1 178 ? -11.897 10.954 185.631 1.00 17.63 178 PHE B O 1
ATOM 3310 N N . THR B 1 179 ? -10.566 11.248 183.820 1.00 17.19 179 THR B N 1
ATOM 3311 C CA . THR B 1 179 ? -9.811 12.351 184.352 1.00 17.54 179 THR B CA 1
ATOM 3312 C C . THR B 1 179 ? -9.723 13.452 183.296 1.00 16.85 179 THR B C 1
ATOM 3313 O O . THR B 1 179 ? -9.344 13.193 182.151 1.00 17.34 179 THR B O 1
ATOM 3317 N N . LEU B 1 180 ? -10.089 14.670 183.683 1.00 15.79 180 LEU B N 1
ATOM 3318 C CA . LEU B 1 180 ? -9.986 15.834 182.811 1.00 15.74 180 LEU B CA 1
ATOM 3319 C C . LEU B 1 180 ? -8.992 16.812 183.426 1.00 16.59 180 LEU B C 1
ATOM 3320 O O . LEU B 1 180 ? -9.026 17.034 184.644 1.00 17.77 180 LEU B O 1
ATOM 3325 N N . ILE B 1 181 ? -8.161 17.438 182.606 1.00 15.89 181 ILE B N 1
ATOM 3326 C CA . ILE B 1 181 ? -7.365 18.560 183.081 1.00 16.83 181 ILE B CA 1
ATOM 3327 C C . ILE B 1 181 ? -7.388 19.697 182.070 1.00 15.15 181 ILE B C 1
ATOM 3328 O O . ILE B 1 181 ? -7.202 19.488 180.885 1.00 14.85 181 ILE B O 1
ATOM 3333 N N . LEU B 1 182 ? -7.619 20.893 182.567 1.00 14.26 182 LEU B N 1
ATOM 3334 C CA . LEU B 1 182 ? -7.493 22.096 181.780 1.00 14.65 182 LEU B CA 1
ATOM 3335 C C . LEU B 1 182 ? -6.122 22.644 182.122 1.00 15.60 182 LEU B C 1
ATOM 3336 O O . LEU B 1 182 ? -5.869 22.935 183.274 1.00 15.39 182 LEU B O 1
ATOM 3341 N N A GLU B 1 183 ? -5.243 22.768 181.127 0.50 16.14 183 GLU B N 1
ATOM 3342 N N B GLU B 1 183 ? -5.239 22.771 181.138 0.50 16.12 183 GLU B N 1
ATOM 3343 C CA A GLU B 1 183 ? -3.876 23.211 181.360 0.50 16.89 183 GLU B CA 1
ATOM 3344 C CA B GLU B 1 183 ? -3.881 23.190 181.420 0.50 16.84 183 GLU B CA 1
ATOM 3345 C C A GLU B 1 183 ? -3.816 24.726 181.558 0.50 17.33 183 GLU B C 1
ATOM 3346 C C B GLU B 1 183 ? -3.792 24.712 181.544 0.50 17.32 183 GLU B C 1
ATOM 3347 O O A GLU B 1 183 ? -4.498 25.476 180.864 0.50 17.22 183 GLU B O 1
ATOM 3348 O O B GLU B 1 183 ? -4.450 25.447 180.810 0.50 17.21 183 GLU B O 1
ATOM 3359 N N . ALA B 1 184 ? -2.993 25.154 182.506 1.00 17.69 184 ALA B N 1
ATOM 3360 C CA . ALA B 1 184 ? -2.772 26.573 182.780 1.00 20.11 184 ALA B CA 1
ATOM 3361 C C . ALA B 1 184 ? -2.011 27.244 181.662 1.00 23.13 184 ALA B C 1
ATOM 3362 O O . ALA B 1 184 ? -1.326 26.589 180.848 1.00 24.39 184 ALA B O 1
ATOM 3364 N N . SER B 1 185 ? -2.149 28.558 181.615 1.00 25.99 185 SER B N 1
ATOM 3365 C CA . SER B 1 185 ? -1.460 29.392 180.614 1.00 27.78 185 SER B CA 1
ATOM 3366 C C . SER B 1 185 ? -1.435 30.827 181.129 1.00 27.63 185 SER B C 1
ATOM 3367 O O . SER B 1 185 ? -2.122 31.144 182.109 1.00 26.88 185 SER B O 1
ATOM 3370 N N . ALA B 1 186 ? -0.636 31.689 180.498 1.00 26.53 186 ALA B N 1
ATOM 3371 C CA . ALA B 1 186 ? -0.565 33.104 180.904 1.00 24.94 186 ALA B CA 1
ATOM 3372 C C . ALA B 1 186 ? -1.899 33.878 180.686 1.00 21.38 186 ALA B C 1
ATOM 3373 O O . ALA B 1 186 ? -2.163 34.804 181.426 1.00 20.53 186 ALA B O 1
ATOM 3375 N N . LEU B 1 187 ? -2.734 33.462 179.729 1.00 20.26 187 LEU B N 1
ATOM 3376 C CA . LEU B 1 187 ? -4.111 33.995 179.567 1.00 19.56 187 LEU B CA 1
ATOM 3377 C C . LEU B 1 187 ? -5.114 33.578 180.666 1.00 16.53 187 LEU B C 1
ATOM 3378 O O . LEU B 1 187 ? -5.951 34.373 181.105 1.00 14.25 187 LEU B O 1
ATOM 3383 N N . TYR B 1 188 ? -5.069 32.307 181.044 1.00 14.75 188 TYR B N 1
ATOM 3384 C CA . TYR B 1 188 ? -6.013 31.740 182.022 1.00 14.20 188 TYR B CA 1
ATOM 3385 C C . TYR B 1 188 ? -5.186 30.898 182.981 1.00 13.86 188 TYR B C 1
ATOM 3386 O O . TYR B 1 188 ? -4.775 29.806 182.657 1.00 12.82 188 TYR B O 1
ATOM 3395 N N . GLU B 1 189 ? -4.948 31.439 184.164 1.00 14.50 189 GLU B N 1
ATOM 3396 C CA . GLU B 1 189 ? -3.939 30.924 185.055 1.00 15.64 189 GLU B CA 1
ATOM 3397 C C . GLU B 1 189 ? -4.404 29.761 185.916 1.00 15.01 189 GLU B C 1
ATOM 3398 O O . GLU B 1 189 ? -5.600 29.589 186.212 1.00 13.43 189 GLU B O 1
ATOM 3404 N N . LYS B 1 190 ? -3.416 28.981 186.338 1.00 14.83 190 LYS B N 1
ATOM 3405 C CA . LYS B 1 190 ? -3.614 27.891 187.278 1.00 15.52 190 LYS B CA 1
ATOM 3406 C C . LYS B 1 190 ? -4.311 28.422 188.514 1.00 14.80 190 LYS B C 1
ATOM 3407 O O . LYS B 1 190 ? -3.966 29.498 189.005 1.00 14.86 190 LYS B O 1
ATOM 3413 N N . GLY B 1 191 ? -5.286 27.670 189.022 1.00 14.04 191 GLY B N 1
ATOM 3414 C CA . GLY B 1 191 ? -6.013 28.091 190.206 1.00 14.27 191 GLY B CA 1
ATOM 3415 C C . GLY B 1 191 ? -7.343 28.780 189.912 1.00 14.65 191 GLY B C 1
ATOM 3416 O O . GLY B 1 191 ? -8.195 28.873 190.792 1.00 14.18 191 GLY B O 1
ATOM 3417 N N . GLN B 1 192 ? -7.537 29.291 188.701 1.00 14.38 192 GLN B N 1
ATOM 3418 C CA . GLN B 1 192 ? -8.813 29.909 188.347 1.00 14.51 192 GLN B CA 1
ATOM 3419 C C . GLN B 1 192 ? -9.841 28.820 188.080 1.00 14.35 192 GLN B C 1
ATOM 3420 O O . GLN B 1 192 ? -9.476 27.698 187.690 1.00 14.23 192 GLN B O 1
ATOM 3426 N N . VAL B 1 193 ? -11.111 29.151 188.268 1.00 13.99 193 VAL B N 1
ATOM 3427 C CA . VAL B 1 193 ? -12.192 28.165 188.088 1.00 14.21 193 VAL B CA 1
ATOM 3428 C C . VAL B 1 193 ? -12.998 28.334 186.793 1.00 13.99 193 VAL B C 1
ATOM 3429 O O . VAL B 1 193 ? -13.132 29.440 186.269 1.00 13.76 193 VAL B O 1
ATOM 3433 N N . VAL B 1 194 ? -13.485 27.201 186.280 1.00 13.11 194 VAL B N 1
ATOM 3434 C CA . VAL B 1 194 ? -14.315 27.130 185.088 1.00 12.94 194 VAL B CA 1
ATOM 3435 C C . VAL B 1 194 ? -15.522 26.269 185.437 1.00 12.91 194 VAL B C 1
ATOM 3436 O O . VAL B 1 194 ? -15.402 25.223 186.107 1.00 11.72 194 VAL B O 1
ATOM 3440 N N . LYS B 1 195 ? -16.690 26.733 184.997 1.00 13.28 195 LYS B N 1
ATOM 3441 C CA . LYS B 1 195 ? -17.939 26.099 185.351 1.00 14.72 195 LYS B CA 1
ATOM 3442 C C . LYS B 1 195 ? -18.063 24.741 184.651 1.00 13.95 195 LYS B C 1
ATOM 3443 O O . LYS B 1 195 ? -17.728 24.593 183.496 1.00 13.75 195 LYS B O 1
ATOM 3449 N N . ILE B 1 196 ? -18.497 23.742 185.396 1.00 13.61 196 ILE B N 1
ATOM 3450 C CA . ILE B 1 196 ? -18.851 22.436 184.826 1.00 13.60 196 ILE B CA 1
ATOM 3451 C C . ILE B 1 196 ? -20.240 22.036 185.332 1.00 13.84 196 ILE B C 1
ATOM 3452 O O . ILE B 1 196 ? -20.587 22.316 186.482 1.00 12.96 196 ILE B O 1
ATOM 3457 N N . ILE B 1 197 ? -21.026 21.384 184.471 1.00 13.97 197 ILE B N 1
ATOM 3458 C CA . ILE B 1 197 ? -22.359 20.891 184.848 1.00 15.38 197 ILE B CA 1
ATOM 3459 C C . ILE B 1 197 ? -22.274 19.372 184.870 1.00 15.09 197 ILE B C 1
ATOM 3460 O O . ILE B 1 197 ? -22.012 18.757 183.836 1.00 15.22 197 ILE B O 1
ATOM 3465 N N . GLN B 1 198 ? -22.459 18.789 186.048 1.00 15.47 198 GLN B N 1
ATOM 3466 C CA . GLN B 1 198 ? -22.244 17.358 186.285 1.00 16.33 198 GLN B CA 1
ATOM 3467 C C . GLN B 1 198 ? -23.407 16.826 187.096 1.00 15.74 198 GLN B C 1
ATOM 3468 O O . GLN B 1 198 ? -23.721 17.374 188.143 1.00 13.86 198 GLN B O 1
ATOM 3474 N N . ASP B 1 199 ? -24.021 15.745 186.622 1.00 17.42 199 ASP B N 1
ATOM 3475 C CA . ASP B 1 199 ? -25.241 15.199 187.247 1.00 18.86 199 ASP B CA 1
ATOM 3476 C C . ASP B 1 199 ? -26.313 16.287 187.408 1.00 16.92 199 ASP B C 1
ATOM 3477 O O . ASP B 1 199 ? -27.031 16.314 188.396 1.00 16.72 199 ASP B O 1
ATOM 3482 N N . GLY B 1 200 ? -26.382 17.220 186.460 1.00 16.41 200 GLY B N 1
ATOM 3483 C CA . GLY B 1 200 ? -27.305 18.343 186.529 1.00 16.23 200 GLY B CA 1
ATOM 3484 C C . GLY B 1 200 ? -26.864 19.496 187.405 1.00 16.34 200 GLY B C 1
ATOM 3485 O O . GLY B 1 200 ? -27.428 20.565 187.303 1.00 16.16 200 GLY B O 1
ATOM 3486 N N . GLN B 1 201 ? -25.851 19.306 188.247 1.00 17.07 201 GLN B N 1
ATOM 3487 C CA . GLN B 1 201 ? -25.453 20.325 189.241 1.00 19.08 201 GLN B CA 1
ATOM 3488 C C . GLN B 1 201 ? -24.327 21.215 188.737 1.00 17.56 201 GLN B C 1
ATOM 3489 O O . GLN B 1 201 ? -23.417 20.758 188.057 1.00 15.30 201 GLN B O 1
ATOM 3495 N N . THR B 1 202 ? -24.412 22.486 189.083 1.00 16.60 202 THR B N 1
ATOM 3496 C CA . THR B 1 202 ? -23.386 23.442 188.732 1.00 17.40 202 THR B CA 1
ATOM 3497 C C . THR B 1 202 ? -22.220 23.255 189.712 1.00 17.00 202 THR B C 1
ATOM 3498 O O . THR B 1 202 ? -22.432 23.287 190.918 1.00 16.39 202 THR B O 1
ATOM 3502 N N . LYS B 1 203 ? -21.021 23.010 189.167 1.00 15.85 203 LYS B N 1
ATOM 3503 C CA . LYS B 1 203 ? -19.778 22.826 189.919 1.00 15.52 203 LYS B CA 1
ATOM 3504 C C . LYS B 1 203 ? -18.646 23.606 189.243 1.00 14.88 203 LYS B C 1
ATOM 3505 O O . LYS B 1 203 ? -18.875 24.309 188.273 1.00 15.09 203 LYS B O 1
ATOM 3511 N N . ASP B 1 204 ? -17.432 23.529 189.777 1.00 14.11 204 ASP B N 1
ATOM 3512 C CA . ASP B 1 204 ? -16.288 24.143 189.113 1.00 14.33 204 ASP B CA 1
ATOM 3513 C C . ASP B 1 204 ? -15.130 23.189 188.984 1.00 13.78 204 ASP B C 1
ATOM 3514 O O . ASP B 1 204 ? -14.881 22.376 189.881 1.00 12.43 204 ASP B O 1
ATOM 3519 N N . VAL B 1 205 ? -14.432 23.308 187.864 1.00 13.99 205 VAL B N 1
ATOM 3520 C CA . VAL B 1 205 ? -13.125 22.678 187.702 1.00 14.50 205 VAL B CA 1
ATOM 3521 C C . VAL B 1 205 ? -12.084 23.761 187.936 1.00 13.52 205 VAL B C 1
ATOM 3522 O O . VAL B 1 205 ? -12.329 24.925 187.631 1.00 13.05 205 VAL B O 1
ATOM 3526 N N . VAL B 1 206 ? -10.922 23.355 188.425 1.00 12.30 206 VAL B N 1
ATOM 3527 C CA . VAL B 1 206 ? -9.822 24.260 188.733 1.00 12.41 206 VAL B CA 1
ATOM 3528 C C . VAL B 1 206 ? -8.737 24.078 187.664 1.00 12.07 206 VAL B C 1
ATOM 3529 O O . VAL B 1 206 ? -8.237 22.976 187.478 1.00 12.32 206 VAL B O 1
ATOM 3533 N N . ILE B 1 207 ? -8.386 25.149 186.978 1.00 11.70 207 ILE B N 1
ATOM 3534 C CA . ILE B 1 207 ? -7.362 25.093 185.929 1.00 11.57 207 ILE B CA 1
ATOM 3535 C C . ILE B 1 207 ? -6.031 24.621 186.533 1.00 12.00 207 ILE B C 1
ATOM 3536 O O . ILE B 1 207 ? -5.638 25.082 187.592 1.00 11.98 207 ILE B O 1
ATOM 3541 N N . GLY B 1 208 ? -5.388 23.672 185.867 1.00 12.37 208 GLY B N 1
ATOM 3542 C CA . GLY B 1 208 ? -4.142 23.073 186.326 1.00 13.41 208 GLY B CA 1
ATOM 3543 C C . GLY B 1 208 ? -4.322 21.992 187.364 1.00 14.25 208 GLY B C 1
ATOM 3544 O O . GLY B 1 208 ? -3.338 21.536 187.939 1.00 14.66 208 GLY B O 1
ATOM 3545 N N . GLN B 1 209 ? -5.561 21.575 187.635 1.00 14.00 209 GLN B N 1
ATOM 3546 C CA . GLN B 1 209 ? -5.823 20.544 188.625 1.00 14.85 209 GLN B CA 1
ATOM 3547 C C . GLN B 1 209 ? -6.711 19.460 188.049 1.00 15.52 209 GLN B C 1
ATOM 3548 O O . GLN B 1 209 ? -7.782 19.762 187.540 1.00 14.81 209 GLN B O 1
ATOM 3554 N N . GLU B 1 210 ? -6.279 18.206 188.168 1.00 15.73 210 GLU B N 1
ATOM 3555 C CA . GLU B 1 210 ? -7.038 17.073 187.648 1.00 17.55 210 GLU B CA 1
ATOM 3556 C C . GLU B 1 210 ? -8.436 16.997 188.267 1.00 16.15 210 GLU B C 1
ATOM 3557 O O . GLU B 1 210 ? -8.590 17.186 189.473 1.00 16.19 210 GLU B O 1
ATOM 3563 N N . TYR B 1 211 ? -9.430 16.729 187.432 1.00 16.02 211 TYR B N 1
ATOM 3564 C CA . TYR B 1 211 ? -10.828 16.618 187.855 1.00 16.63 211 TYR B CA 1
ATOM 3565 C C . TYR B 1 211 ? -11.303 15.234 187.467 1.00 17.26 211 TYR B C 1
ATOM 3566 O O . TYR B 1 211 ? -11.350 14.894 186.270 1.00 16.44 211 TYR B O 1
ATOM 3575 N N . LYS B 1 212 ? -11.619 14.427 188.473 1.00 17.00 212 LYS B N 1
ATOM 3576 C CA . LYS B 1 212 ? -12.042 13.045 188.257 1.00 18.68 212 LYS B CA 1
ATOM 3577 C C . LYS B 1 212 ? -13.554 12.907 188.351 1.00 18.48 212 LYS B C 1
ATOM 3578 O O . LYS B 1 212 ? -14.190 13.539 189.177 1.00 19.22 212 LYS B O 1
ATOM 3584 N N . PHE B 1 213 ? -14.124 12.125 187.448 1.00 18.17 213 PHE B N 1
ATOM 3585 C CA . PHE B 1 213 ? -15.558 11.894 187.406 1.00 17.97 213 PHE B CA 1
ATOM 3586 C C . PHE B 1 213 ? -15.860 10.602 186.687 1.00 19.02 213 PHE B C 1
ATOM 3587 O O . PHE B 1 213 ? -14.989 10.029 186.030 1.00 17.78 213 PHE B O 1
ATOM 3595 N N . THR B 1 214 ? -17.119 10.170 186.796 1.00 20.01 214 THR B N 1
ATOM 3596 C CA . THR B 1 214 ? -17.577 8.953 186.160 1.00 21.24 214 THR B CA 1
ATOM 3597 C C . THR B 1 214 ? -18.694 9.261 185.196 1.00 21.67 214 THR B C 1
ATOM 3598 O O . THR B 1 214 ? -19.451 10.207 185.401 1.00 20.70 214 THR B O 1
ATOM 3602 N N . LEU B 1 215 ? -18.787 8.455 184.142 1.00 21.74 215 LEU B N 1
ATOM 3603 C CA . LEU B 1 215 ? -19.967 8.415 183.294 1.00 21.62 215 LEU B CA 1
ATOM 3604 C C . LEU B 1 215 ? -20.394 6.957 183.100 1.00 24.08 215 LEU B C 1
ATOM 3605 O O . LEU B 1 215 ? -19.546 6.063 183.011 1.00 24.91 215 LEU B O 1
ATOM 3610 N N . HIS B 1 216 ? -21.706 6.728 183.045 1.00 25.53 216 HIS B N 1
ATOM 3611 C CA . HIS B 1 216 ? -22.256 5.477 182.529 1.00 25.16 216 HIS B CA 1
ATOM 3612 C C . HIS B 1 216 ? -22.907 5.771 181.185 1.00 25.20 216 HIS B C 1
ATOM 3613 O O . HIS B 1 216 ? -22.970 6.917 180.750 1.00 22.79 216 HIS B O 1
ATOM 3620 N N . ASP B 1 217 ? -23.369 4.716 180.522 1.00 24.79 217 ASP B N 1
ATOM 3621 C CA . ASP B 1 217 ? -24.082 4.824 179.248 1.00 25.21 217 ASP B CA 1
ATOM 3622 C C . ASP B 1 217 ? -25.144 5.927 179.287 1.00 23.91 217 ASP B C 1
ATOM 3623 O O . ASP B 1 217 ? -25.863 6.069 180.280 1.00 21.54 217 ASP B O 1
ATOM 3628 N N . HIS B 1 218 ? -25.176 6.734 178.222 1.00 24.30 218 HIS B N 1
ATOM 3629 C CA . HIS B 1 218 ? -26.118 7.853 178.039 1.00 25.90 218 HIS B CA 1
ATOM 3630 C C . HIS B 1 218 ? -25.784 9.118 178.824 1.00 25.14 218 HIS B C 1
ATOM 3631 O O . HIS B 1 218 ? -26.396 10.152 178.576 1.00 25.28 218 HIS B O 1
ATOM 3638 N N . GLN B 1 219 ? -24.829 9.048 179.746 1.00 22.37 219 GLN B N 1
ATOM 3639 C CA . GLN B 1 219 ? -24.554 10.154 180.625 1.00 22.07 219 GLN B CA 1
ATOM 3640 C C . GLN B 1 219 ? -23.568 11.128 179.978 1.00 21.68 219 GLN B C 1
ATOM 3641 O O . GLN B 1 219 ? -22.662 10.718 179.244 1.00 21.90 219 GLN B O 1
ATOM 3647 N N . SER B 1 220 ? -23.733 12.408 180.290 1.00 20.21 220 SER B N 1
ATOM 3648 C CA . SER B 1 220 ? -22.819 13.428 179.843 1.00 20.00 220 SER B CA 1
ATOM 3649 C C . SER B 1 220 ? -22.419 14.374 180.962 1.00 19.76 220 SER B C 1
ATOM 3650 O O . SER B 1 220 ? -23.022 14.396 182.028 1.00 19.51 220 SER B O 1
ATOM 3653 N N . ILE B 1 221 ? -21.377 15.151 180.681 1.00 19.52 221 ILE B N 1
ATOM 3654 C CA . ILE B 1 221 ? -20.876 16.208 181.542 1.00 20.45 221 ILE B CA 1
ATOM 3655 C C . ILE B 1 221 ? -20.527 17.353 180.587 1.00 19.51 221 ILE B C 1
ATOM 3656 O O . ILE B 1 221 ? -20.196 17.095 179.433 1.00 18.99 221 ILE B O 1
ATOM 3661 N N . MET B 1 222 ? -20.649 18.604 181.016 1.00 18.52 222 MET B N 1
ATOM 3662 C CA . MET B 1 222 ? -20.436 19.714 180.101 1.00 20.60 222 MET B CA 1
ATOM 3663 C C . MET B 1 222 ? -19.774 20.897 180.791 1.00 19.67 222 MET B C 1
ATOM 3664 O O . MET B 1 222 ? -20.194 21.294 181.868 1.00 17.62 222 MET B O 1
ATOM 3669 N N . LEU B 1 223 ? -18.836 21.545 180.114 1.00 18.80 223 LEU B N 1
ATOM 3670 C CA . LEU B 1 223 ? -18.205 22.775 180.566 1.00 18.32 223 LEU B CA 1
ATOM 3671 C C . LEU B 1 223 ? -18.816 23.816 179.615 1.00 18.48 223 LEU B C 1
ATOM 3672 O O . LEU B 1 223 ? -18.586 23.761 178.460 1.00 19.07 223 LEU B O 1
ATOM 3677 N N . ALA B 1 224 ? -19.572 24.762 180.127 1.00 18.26 224 ALA B N 1
ATOM 3678 C CA . ALA B 1 224 ? -20.345 25.641 179.251 1.00 17.62 224 ALA B CA 1
ATOM 3679 C C . ALA B 1 224 ? -19.912 27.063 178.873 1.00 17.24 224 ALA B C 1
ATOM 3680 O O . ALA B 1 224 ? -20.500 27.627 177.951 1.00 16.68 224 ALA B O 1
ATOM 3682 N N . LYS B 1 225 ? -19.023 27.622 179.670 1.00 16.97 225 LYS B N 1
ATOM 3683 C CA . LYS B 1 225 ? -18.455 28.942 179.540 1.00 17.35 225 LYS B CA 1
ATOM 3684 C C . LYS B 1 225 ? -16.924 28.740 179.651 1.00 16.54 225 LYS B C 1
ATOM 3685 O O . LYS B 1 225 ? -16.282 29.235 180.519 1.00 17.57 225 LYS B O 1
ATOM 3691 N N . LEU B 1 226 ? -16.432 27.984 178.709 1.00 15.22 226 LEU B N 1
ATOM 3692 C CA . LEU B 1 226 ? -15.086 27.508 178.661 1.00 15.00 226 LEU B CA 1
ATOM 3693 C C . LEU B 1 226 ? -14.203 28.541 177.954 1.00 15.08 226 LEU B C 1
ATOM 3694 O O . LEU B 1 226 ? -14.563 29.002 176.871 1.00 14.34 226 LEU B O 1
ATOM 3699 N N . PRO B 1 227 ? -13.058 28.913 178.557 1.00 14.55 227 PRO B N 1
ATOM 3700 C CA . PRO B 1 227 ? -12.151 29.804 177.846 1.00 14.59 227 PRO B CA 1
ATOM 3701 C C . PRO B 1 227 ? -11.655 29.265 176.511 1.00 15.18 227 PRO B C 1
ATOM 3702 O O . PRO B 1 227 ? -11.419 28.049 176.357 1.00 14.43 227 PRO B O 1
ATOM 3706 N N . ILE B 1 228 ? -11.487 30.191 175.574 1.00 15.84 228 ILE B N 1
ATOM 3707 C CA . ILE B 1 228 ? -10.927 29.901 174.251 1.00 17.16 228 ILE B CA 1
ATOM 3708 C C . ILE B 1 228 ? -9.402 29.914 174.324 1.00 17.22 228 ILE B C 1
ATOM 3709 O O . ILE B 1 228 ? -8.804 30.782 174.939 1.00 17.48 228 ILE B O 1
ATOM 3714 N N . GLY B 1 229 ? -8.789 28.918 173.705 1.00 19.85 229 GLY B N 1
ATOM 3715 C CA . GLY B 1 229 ? -7.339 28.849 173.579 1.00 21.48 229 GLY B CA 1
ATOM 3716 C C . GLY B 1 229 ? -6.626 28.150 174.709 1.00 23.04 229 GLY B C 1
ATOM 3717 O O . GLY B 1 229 ? -5.397 28.198 174.777 1.00 25.31 229 GLY B O 1
ATOM 3718 N N . ILE B 1 230 ? -7.364 27.502 175.603 1.00 23.46 230 ILE B N 1
ATOM 3719 C CA . ILE B 1 230 ? -6.719 26.646 176.576 1.00 23.68 230 ILE B CA 1
ATOM 3720 C C . ILE B 1 230 ? -6.658 25.237 176.031 1.00 22.48 230 ILE B C 1
ATOM 3721 O O . ILE B 1 230 ? -7.473 24.847 175.196 1.00 23.13 230 ILE B O 1
ATOM 3726 N N . SER B 1 231 ? -5.684 24.482 176.510 1.00 20.37 231 SER B N 1
ATOM 3727 C CA . SER B 1 231 ? -5.547 23.081 176.162 1.00 19.99 231 SER B CA 1
ATOM 3728 C C . SER B 1 231 ? -6.041 22.224 177.288 1.00 19.74 231 SER B C 1
ATOM 3729 O O . SER B 1 231 ? -5.829 22.554 178.474 1.00 20.18 231 SER B O 1
ATOM 3732 N N . TYR B 1 232 ? -6.706 21.136 176.915 1.00 18.10 232 TYR B N 1
ATOM 3733 C CA . TYR B 1 232 ? -7.207 20.157 177.846 1.00 18.39 232 TYR B CA 1
ATOM 3734 C C . TYR B 1 232 ? -6.886 18.736 177.404 1.00 19.22 232 TYR B C 1
ATOM 3735 O O . TYR B 1 232 ? -6.552 18.469 176.236 1.00 18.31 232 TYR B O 1
ATOM 3744 N N . LYS B 1 233 ? -7.012 17.835 178.366 1.00 19.40 233 LYS B N 1
ATOM 3745 C CA . LYS B 1 233 ? -6.678 16.435 178.186 1.00 21.91 233 LYS B CA 1
ATOM 3746 C C . LYS B 1 233 ? -7.727 15.617 178.923 1.00 19.62 233 LYS B C 1
ATOM 3747 O O . LYS B 1 233 ? -8.002 15.885 180.084 1.00 16.29 233 LYS B O 1
ATOM 3753 N N . LEU B 1 234 ? -8.314 14.644 178.235 1.00 18.64 234 LEU B N 1
ATOM 3754 C CA . LEU B 1 234 ? -9.280 13.725 178.821 1.00 18.33 234 LEU B CA 1
ATOM 3755 C C . LEU B 1 234 ? -8.752 12.318 178.692 1.00 19.26 234 LEU B C 1
ATOM 3756 O O . LEU B 1 234 ? -8.379 11.911 177.587 1.00 18.61 234 LEU B O 1
ATOM 3761 N N . THR B 1 235 ? -8.755 11.568 179.792 1.00 19.26 235 THR B N 1
ATOM 3762 C CA . THR B 1 235 ? -8.419 10.145 179.765 1.00 20.95 235 THR B CA 1
ATOM 3763 C C . THR B 1 235 ? -9.521 9.323 180.411 1.00 21.49 235 THR B C 1
ATOM 3764 O O . THR B 1 235 ? -10.242 9.823 181.271 1.00 20.79 235 THR B O 1
ATOM 3768 N N . GLU B 1 236 ? -9.674 8.071 179.980 1.00 21.79 236 GLU B N 1
ATOM 3769 C CA . GLU B 1 236 ? -10.522 7.098 180.683 1.00 23.35 236 GLU B CA 1
ATOM 3770 C C . GLU B 1 236 ? -9.656 5.957 181.207 1.00 23.21 236 GLU B C 1
ATOM 3771 O O . GLU B 1 236 ? -8.806 5.449 180.483 1.00 23.94 236 GLU B O 1
ATOM 3777 N N . ASP B 1 237 ? -9.870 5.545 182.447 1.00 23.84 237 ASP B N 1
ATOM 3778 C CA . ASP B 1 237 ? -9.190 4.358 182.975 1.00 26.03 237 ASP B CA 1
ATOM 3779 C C . ASP B 1 237 ? -9.669 3.125 182.203 1.00 28.03 237 ASP B C 1
ATOM 3780 O O . ASP B 1 237 ? -10.866 3.027 181.854 1.00 25.82 237 ASP B O 1
ATOM 3785 N N . LYS B 1 238 ? -8.738 2.205 181.925 1.00 30.08 238 LYS B N 1
ATOM 3786 C CA . LYS B 1 238 ? -9.049 0.970 181.190 1.00 33.23 238 LYS B CA 1
ATOM 3787 C C . LYS B 1 238 ? -10.124 0.223 181.950 1.00 32.29 238 LYS B C 1
ATOM 3788 O O . LYS B 1 238 ? -10.015 0.057 183.158 1.00 31.79 238 LYS B O 1
ATOM 3794 N N . ALA B 1 239 ? -11.170 -0.194 181.247 1.00 31.94 239 ALA B N 1
ATOM 3795 C CA . ALA B 1 239 ? -12.257 -0.945 181.861 1.00 33.43 239 ALA B CA 1
ATOM 3796 C C . ALA B 1 239 ? -12.137 -2.405 181.422 1.00 34.35 239 ALA B C 1
ATOM 3797 O O . ALA B 1 239 ? -12.097 -2.695 180.223 1.00 32.53 239 ALA B O 1
ATOM 3799 N N . ASP B 1 240 ? -12.070 -3.315 182.393 1.00 38.00 240 ASP B N 1
ATOM 3800 C CA . ASP B 1 240 ? -12.006 -4.747 182.083 1.00 40.07 240 ASP B CA 1
ATOM 3801 C C . ASP B 1 240 ? -13.231 -5.145 181.279 1.00 36.96 240 ASP B C 1
ATOM 3802 O O . ASP B 1 240 ? -14.361 -4.813 181.651 1.00 36.74 240 ASP B O 1
ATOM 3807 N N . GLY B 1 241 ? -12.987 -5.802 180.152 1.00 35.51 241 GLY B N 1
ATOM 3808 C CA . GLY B 1 241 ? -14.048 -6.295 179.294 1.00 36.15 241 GLY B CA 1
ATOM 3809 C C . GLY B 1 241 ? -14.517 -5.331 178.229 1.00 35.96 241 GLY B C 1
ATOM 3810 O O . GLY B 1 241 ? -15.435 -5.667 177.477 1.00 37.90 241 GLY B O 1
ATOM 3811 N N . TYR B 1 242 ? -13.905 -4.147 178.142 1.00 34.08 242 TYR B N 1
ATOM 3812 C CA . TYR B 1 242 ? -14.279 -3.169 177.121 1.00 33.11 242 TYR B CA 1
ATOM 3813 C C . TYR B 1 242 ? -13.098 -2.582 176.392 1.00 32.02 242 TYR B C 1
ATOM 3814 O O . TYR B 1 242 ? -12.044 -2.390 176.979 1.00 32.13 242 TYR B O 1
ATOM 3823 N N . THR B 1 243 ? -13.318 -2.251 175.122 1.00 32.68 243 THR B N 1
ATOM 3824 C CA . THR B 1 243 ? -12.374 -1.485 174.310 1.00 33.19 243 THR B CA 1
ATOM 3825 C C . THR B 1 243 ? -12.938 -0.086 174.120 1.00 31.89 243 THR B C 1
ATOM 3826 O O . THR B 1 243 ? -14.111 0.076 173.773 1.00 30.21 243 THR B O 1
ATOM 3830 N N . THR B 1 244 ? -12.075 0.909 174.315 1.00 29.95 244 THR B N 1
ATOM 3831 C CA . THR B 1 244 ? -12.490 2.302 174.427 1.00 28.72 244 THR B CA 1
ATOM 3832 C C . THR B 1 244 ? -11.920 3.156 173.317 1.00 27.75 244 THR B C 1
ATOM 3833 O O . THR B 1 244 ? -10.704 3.227 173.156 1.00 29.48 244 THR B O 1
ATOM 3837 N N . THR B 1 245 ? -12.801 3.815 172.572 1.00 26.19 245 THR B N 1
ATOM 3838 C CA . THR B 1 245 ? -12.418 4.807 171.563 1.00 26.47 245 THR B CA 1
ATOM 3839 C C . THR B 1 245 ? -13.225 6.078 171.766 1.00 24.93 245 THR B C 1
ATOM 3840 O O . THR B 1 245 ? -14.201 6.087 172.522 1.00 23.75 245 THR B O 1
ATOM 3844 N N . ALA B 1 246 ? -12.832 7.133 171.061 1.00 24.67 246 ALA B N 1
ATOM 3845 C CA . ALA B 1 246 ? -13.485 8.421 171.202 1.00 25.32 246 ALA B CA 1
ATOM 3846 C C . ALA B 1 246 ? -13.437 9.235 169.915 1.00 25.55 246 ALA B C 1
ATOM 3847 O O . ALA B 1 246 ? -12.524 9.078 169.103 1.00 27.06 246 ALA B O 1
ATOM 3849 N N . THR B 1 247 ? -14.427 10.099 169.728 1.00 24.35 247 THR B N 1
ATOM 3850 C CA . THR B 1 247 ? -14.423 11.070 168.645 1.00 25.45 247 THR B CA 1
ATOM 3851 C C . THR B 1 247 ? -14.668 12.462 169.203 1.00 25.79 247 THR B C 1
ATOM 3852 O O . THR B 1 247 ? -15.273 12.611 170.264 1.00 23.78 247 THR B O 1
ATOM 3856 N N . LEU B 1 248 ? -14.201 13.454 168.461 1.00 25.34 248 LEU B N 1
ATOM 3857 C CA . LEU B 1 248 ? -14.388 14.853 168.766 1.00 27.79 248 LEU B CA 1
ATOM 3858 C C . LEU B 1 248 ? -15.165 15.458 167.614 1.00 29.61 248 LEU B C 1
ATOM 3859 O O . LEU B 1 248 ? -14.738 15.349 166.455 1.00 30.31 248 LEU B O 1
ATOM 3864 N N . LYS B 1 249 ? -16.291 16.080 167.920 1.00 29.87 249 LYS B N 1
ATOM 3865 C CA . LYS B 1 249 ? -17.072 16.804 166.925 1.00 34.61 249 LYS B CA 1
ATOM 3866 C C . LYS B 1 249 ? -16.910 18.296 167.193 1.00 35.47 249 LYS B C 1
ATOM 3867 O O . LYS B 1 249 ? -17.253 18.759 168.275 1.00 31.46 249 LYS B O 1
ATOM 3873 N N . GLU B 1 250 ? -16.371 19.027 166.216 1.00 38.03 250 GLU B N 1
ATOM 3874 C CA . GLU B 1 250 ? -16.164 20.471 166.317 1.00 40.28 250 GLU B CA 1
ATOM 3875 C C . GLU B 1 250 ? -17.293 21.206 165.611 1.00 43.24 250 GLU B C 1
ATOM 3876 O O . GLU B 1 250 ? -17.316 21.280 164.382 1.00 45.88 250 GLU B O 1
ATOM 3882 N N . GLY B 1 251 ? -18.233 21.747 166.386 1.00 44.85 251 GLY B N 1
ATOM 3883 C CA . GLY B 1 251 ? -19.356 22.499 165.838 1.00 45.98 251 GLY B CA 1
ATOM 3884 C C . GLY B 1 251 ? -20.140 21.647 164.851 1.00 48.78 251 GLY B C 1
ATOM 3885 O O . GLY B 1 251 ? -20.563 20.543 165.193 1.00 45.21 251 GLY B O 1
ATOM 3886 N N . GLU B 1 252 ? -20.290 22.157 163.623 1.00 53.54 252 GLU B N 1
ATOM 3887 C CA . GLU B 1 252 ? -21.013 21.469 162.540 1.00 57.26 252 GLU B CA 1
ATOM 3888 C C . GLU B 1 252 ? -20.130 20.504 161.726 1.00 58.54 252 GLU B C 1
ATOM 3889 O O . GLU B 1 252 ? -20.659 19.636 161.022 1.00 59.12 252 GLU B O 1
ATOM 3891 N N . ILE B 1 253 A -18.804 20.652 161.835 1.00 58.83 253 ILE B N 1
ATOM 3892 C CA . ILE B 1 253 A -17.822 19.790 161.140 1.00 57.97 253 ILE B CA 1
ATOM 3893 C C . ILE B 1 253 A -17.994 18.316 161.539 1.00 58.25 253 ILE B C 1
ATOM 3894 O O . ILE B 1 253 A -18.495 18.007 162.626 1.00 59.64 253 ILE B O 1
ATOM 3899 N N . ASP B 1 254 ? -17.615 17.415 160.630 1.00 59.33 254 ASP B N 1
ATOM 3900 C CA . ASP B 1 254 ? -17.681 15.968 160.881 1.00 58.68 254 ASP B CA 1
ATOM 3901 C C . ASP B 1 254 ? -16.807 15.527 162.059 1.00 54.73 254 ASP B C 1
ATOM 3902 O O . ASP B 1 254 ? -15.693 16.017 162.250 1.00 50.78 254 ASP B O 1
ATOM 3907 N N . AL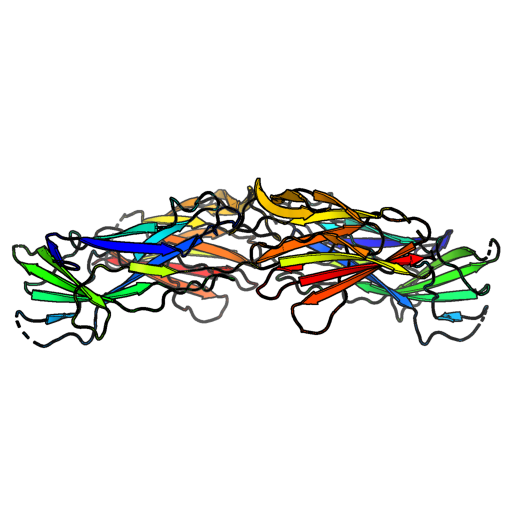A B 1 255 ? -17.331 14.571 162.821 1.00 52.08 255 ALA B N 1
ATOM 3908 C CA . ALA B 1 255 ? -16.607 13.956 163.916 1.00 50.14 255 ALA B CA 1
ATOM 3909 C C . ALA B 1 255 ? -15.309 13.277 163.428 1.00 49.86 255 ALA B C 1
ATOM 3910 O O . ALA B 1 255 ? -15.350 12.408 162.554 1.00 49.66 255 ALA B O 1
ATOM 3912 N N . LYS B 1 256 ? -14.173 13.702 163.994 1.00 46.67 256 LYS B N 1
ATOM 3913 C CA . LYS B 1 256 ? -12.857 13.048 163.805 1.00 44.50 256 LYS B CA 1
ATOM 3914 C C . LYS B 1 256 ? -12.502 12.253 165.067 1.00 42.36 256 LYS B C 1
ATOM 3915 O O . LYS B 1 256 ? -13.169 12.400 166.085 1.00 40.22 256 LYS B O 1
ATOM 3921 N N . GLU B 1 257 ? -11.455 11.430 165.002 1.00 40.53 257 GLU B N 1
ATOM 3922 C CA . GLU B 1 257 ? -10.947 10.700 166.179 1.00 41.13 257 GLU B CA 1
ATOM 3923 C C . GLU B 1 257 ? -10.441 11.692 167.242 1.00 38.53 257 GLU B C 1
ATOM 3924 O O . GLU B 1 257 ? -9.842 12.709 166.899 1.00 38.67 257 GLU B O 1
ATOM 3930 N N . TYR B 1 258 ? -10.724 11.392 168.512 1.00 34.29 258 TYR B N 1
ATOM 3931 C CA . TYR B 1 258 ? -10.041 12.004 169.648 1.00 32.07 258 TYR B CA 1
ATOM 3932 C C . TYR B 1 258 ? -9.250 10.883 170.304 1.00 31.61 258 TYR B C 1
ATOM 3933 O O . TYR B 1 258 ? -9.826 9.857 170.694 1.00 32.66 258 TYR B O 1
ATOM 3942 N N . VAL B 1 259 ? -7.936 11.066 170.411 1.00 30.45 259 VAL B N 1
ATOM 3943 C CA . VAL B 1 259 ? -7.094 10.112 171.110 1.00 31.16 259 VAL B CA 1
ATOM 3944 C C . VAL B 1 259 ? -7.142 10.511 172.581 1.00 30.91 259 VAL B C 1
ATOM 3945 O O . VAL B 1 259 ? -6.692 11.596 172.963 1.00 30.41 259 VAL B O 1
ATOM 3949 N N . LEU B 1 260 ? -7.708 9.631 173.399 1.00 29.08 260 LEU B N 1
ATOM 3950 C CA . LEU B 1 260 ? -7.800 9.872 174.816 1.00 27.77 260 LEU B CA 1
ATOM 3951 C C . LEU B 1 260 ? -6.394 10.079 175.374 1.00 27.03 260 LEU B C 1
ATOM 3952 O O . LEU B 1 260 ? -5.462 9.334 175.047 1.00 24.58 260 LEU B O 1
ATOM 3957 N N . GLY B 1 261 ? -6.242 11.128 176.168 1.00 24.01 261 GLY B N 1
ATOM 3958 C CA . GLY B 1 261 ? -4.941 11.487 176.714 1.00 24.04 261 GLY B CA 1
ATOM 3959 C C . GLY B 1 261 ? -4.116 12.470 175.922 1.00 23.42 261 GLY B C 1
ATOM 3960 O O . GLY B 1 261 ? -3.046 12.843 176.384 1.00 26.41 261 GLY B O 1
ATOM 3961 N N . ASN B 1 262 ? -4.582 12.910 174.759 1.00 22.43 262 ASN B N 1
ATOM 3962 C CA . ASN B 1 262 ? -3.871 13.930 173.980 1.00 22.79 262 ASN B CA 1
ATOM 3963 C C . ASN B 1 262 ? -4.432 15.307 174.237 1.00 21.78 262 ASN B C 1
ATOM 3964 O O . ASN B 1 262 ? -5.611 15.441 174.533 1.00 20.21 262 ASN B O 1
ATOM 3969 N N . LEU B 1 263 ? -3.576 16.320 174.122 1.00 22.40 263 LEU B N 1
ATOM 3970 C CA . LEU B 1 263 ? -3.970 17.707 174.332 1.00 22.25 263 LEU B CA 1
ATOM 3971 C C . LEU B 1 263 ? -4.813 18.166 173.172 1.00 22.13 263 LEU B C 1
ATOM 3972 O O . LEU B 1 263 ? -4.508 17.860 172.030 1.00 21.76 263 LEU B O 1
ATOM 3977 N N . GLN B 1 264 ? -5.896 18.855 173.487 1.00 20.82 264 GLN B N 1
ATOM 3978 C CA . GLN B 1 264 ? -6.754 19.504 172.516 1.00 21.81 264 GLN B CA 1
ATOM 3979 C C . GLN B 1 264 ? -6.870 20.964 172.932 1.00 20.87 264 GLN B C 1
ATOM 3980 O O . GLN B 1 264 ? -7.077 21.255 174.086 1.00 20.66 264 GLN B O 1
ATOM 3986 N N . LYS B 1 265 ? -6.753 21.874 171.991 1.00 21.03 265 LYS B N 1
ATOM 3987 C CA . LYS B 1 265 ? -6.913 23.281 172.266 1.00 22.75 265 LYS B CA 1
ATOM 3988 C C . LYS B 1 265 ? -8.346 23.691 172.031 1.00 22.43 265 LYS B C 1
ATOM 3989 O O . LYS B 1 265 ? -8.912 23.309 171.016 1.00 23.48 265 LYS B O 1
ATOM 3995 N N . THR B 1 266 ? -8.940 24.463 172.946 1.00 20.27 266 THR B N 1
ATOM 3996 C CA . THR B 1 266 ? -10.298 24.971 172.735 1.00 20.59 266 THR B CA 1
ATOM 3997 C C . THR B 1 266 ? -10.257 26.105 171.717 1.00 21.79 266 THR B C 1
ATOM 3998 O O . THR B 1 266 ? -9.284 26.845 171.669 1.00 22.18 266 THR B O 1
ATOM 4002 N N . ASP B 1 267 ? -11.306 26.230 170.915 1.00 25.15 267 ASP B N 1
ATOM 4003 C CA . ASP B 1 267 ? -11.442 27.349 169.973 1.00 27.89 267 ASP B CA 1
ATOM 4004 C C . ASP B 1 267 ? -12.912 27.801 169.913 1.00 28.63 267 ASP B C 1
ATOM 4005 O O . ASP B 1 267 ? -13.699 27.437 170.789 1.00 27.44 267 ASP B O 1
ATOM 4010 N N . GLU B 1 268 ? -13.294 28.576 168.901 1.00 30.56 268 GLU B N 1
ATOM 4011 C CA . GLU B 1 268 ? -14.615 29.210 168.903 1.00 32.65 268 GLU B CA 1
ATOM 4012 C C . GLU B 1 268 ? -15.772 28.219 168.728 1.00 31.78 268 GLU B C 1
ATOM 4013 O O . GLU B 1 268 ? -16.870 28.467 169.208 1.00 32.71 268 GLU B O 1
ATOM 4019 N N . SER B 1 269 ? -15.533 27.086 168.088 1.00 31.12 269 SER B N 1
ATOM 4020 C CA . SER B 1 269 ? -16.617 26.136 167.868 1.00 34.37 269 SER B CA 1
ATOM 4021 C C . SER B 1 269 ? -16.830 25.276 169.117 1.00 33.86 269 SER B C 1
ATOM 4022 O O . SER B 1 269 ? -15.895 25.015 169.874 1.00 33.31 269 SER B O 1
ATOM 4025 N N . ALA B 1 270 ? -18.074 24.868 169.330 1.00 34.84 270 ALA B N 1
ATOM 4026 C CA . ALA B 1 270 ? -18.444 24.005 170.458 1.00 34.91 270 ALA B CA 1
ATOM 4027 C C . ALA B 1 270 ? -18.040 22.554 170.183 1.00 34.78 270 ALA B C 1
ATOM 4028 O O . ALA B 1 270 ? -18.376 22.006 169.135 1.00 39.14 270 ALA B O 1
ATOM 4030 N N . ASP B 1 271 ? -17.319 21.959 171.131 1.00 30.86 271 ASP B N 1
ATOM 4031 C CA . ASP B 1 271 ? -16.795 20.601 171.042 1.00 28.70 271 ASP B CA 1
ATOM 4032 C C . ASP B 1 271 ? -17.768 19.612 171.730 1.00 26.50 271 ASP B C 1
ATOM 4033 O O . ASP B 1 271 ? -18.302 19.909 172.817 1.00 22.83 271 ASP B O 1
ATOM 4038 N N . GLU B 1 272 ? -17.965 18.443 171.124 1.00 22.82 272 GLU B N 1
ATOM 4039 C CA . GLU B 1 272 ? -18.523 17.292 171.821 1.00 23.45 272 GLU B CA 1
ATOM 4040 C C . GLU B 1 272 ? -17.578 16.116 171.633 1.00 21.86 272 GLU B C 1
ATOM 4041 O O . GLU B 1 272 ? -17.174 15.832 170.517 1.00 20.65 272 GLU B O 1
ATOM 4047 N N . ILE B 1 273 ? -17.200 15.471 172.731 1.00 20.20 273 ILE B N 1
ATOM 4048 C CA . ILE B 1 273 ? -16.452 14.232 172.685 1.00 20.46 273 ILE B CA 1
ATOM 4049 C C . ILE B 1 273 ? -17.403 13.117 173.081 1.00 20.17 273 ILE B C 1
ATOM 4050 O O . ILE B 1 273 ? -18.039 13.196 174.125 1.00 18.61 273 ILE B O 1
ATOM 4055 N N . VAL B 1 274 ? -17.501 12.103 172.227 1.00 20.34 274 VAL B N 1
ATOM 4056 C CA . VAL B 1 274 ? -18.275 10.909 172.511 1.00 21.94 274 VAL B CA 1
ATOM 4057 C C . VAL B 1 274 ? -17.274 9.784 172.732 1.00 22.49 274 VAL B C 1
ATOM 4058 O O . VAL B 1 274 ? -16.481 9.477 171.848 1.00 21.60 274 VAL B O 1
ATOM 4062 N N . VAL B 1 275 ? -17.308 9.187 173.914 1.00 22.74 275 VAL B N 1
ATOM 4063 C CA . VAL B 1 275 ? -16.409 8.096 174.271 1.00 23.48 275 VAL B CA 1
ATOM 4064 C C . VAL B 1 275 ? -17.225 6.810 174.187 1.00 24.21 275 VAL B C 1
ATOM 4065 O O . VAL B 1 275 ? -18.215 6.672 174.909 1.00 24.08 275 VAL B O 1
ATOM 4069 N N . THR B 1 276 ? -16.824 5.893 173.297 1.00 24.49 276 THR B N 1
ATOM 4070 C CA . THR B 1 276 ? -17.512 4.593 173.132 1.00 25.16 276 THR B CA 1
ATOM 4071 C C . THR B 1 276 ? -16.742 3.468 173.806 1.00 24.90 276 THR B C 1
ATOM 4072 O O . THR B 1 276 ? -15.576 3.248 173.494 1.00 25.25 276 THR B O 1
ATOM 4076 N N . ASN B 1 277 ? -17.389 2.794 174.753 1.00 25.44 277 ASN B N 1
ATOM 4077 C CA . ASN B 1 277 ? -16.843 1.610 175.398 1.00 27.02 277 ASN B CA 1
ATOM 4078 C C . ASN B 1 277 ? -17.514 0.388 174.810 1.00 30.35 277 ASN B C 1
ATOM 4079 O O . ASN B 1 277 ? -18.666 0.095 175.140 1.00 30.20 277 ASN B O 1
ATOM 4083 N N . LYS B 1 278 ? -16.792 -0.315 173.942 1.00 33.47 278 LYS B N 1
ATOM 4084 C CA . LYS B 1 278 ? -17.333 -1.482 173.249 1.00 37.95 278 LYS B CA 1
ATOM 4085 C C . LYS B 1 278 ? -17.032 -2.744 174.049 1.00 39.56 278 LYS B C 1
ATOM 4086 O O . LYS B 1 278 ? -15.885 -3.026 174.376 1.00 37.27 278 LYS B O 1
ATOM 4092 N N . ARG B 1 279 ? -18.076 -3.498 174.359 1.00 43.44 279 ARG B N 1
ATOM 4093 C CA . ARG B 1 279 ? -17.926 -4.775 175.040 1.00 49.24 279 ARG B CA 1
ATOM 4094 C C . ARG B 1 279 ? -17.044 -5.712 174.196 1.00 50.41 279 ARG B C 1
ATOM 4095 O O . ARG B 1 279 ? -17.224 -5.821 172.981 1.00 49.16 279 ARG B O 1
ATOM 4103 N N . ASP B 1 280 ? -16.059 -6.335 174.836 1.00 52.31 280 ASP B N 1
ATOM 4104 C CA . ASP B 1 280 ? -15.198 -7.306 174.165 1.00 53.87 280 ASP B CA 1
ATOM 4105 C C . ASP B 1 280 ? -15.929 -8.637 174.088 1.00 57.69 280 ASP B C 1
ATOM 4106 O O . ASP B 1 280 ? -16.127 -9.305 175.106 1.00 58.48 280 ASP B O 1
#

Organism: Streptococcus pyogenes (NCBI:txid1314)

Solvent-accessible surface area: 24546 Å² total; per-residue (Å²): 117,68,9,54,41,131,23,60,55,4,58,1,42,0,5,1,82,8,118,38,80,68,33,8,0,0,75,16,37,0,12,0,31,2,98,41,36,113,118,15,89,84,110,55,32,66,41,5,48,50,61,19,3,66,46,71,7,103,8,61,5,53,2,96,16,59,74,112,30,48,85,44,106,27,77,3,53,0,97,77,12,102,6,92,13,102,6,17,0,67,0,29,0,23,12,37,107,51,61,32,63,7,16,65,29,23,64,100,110,5,28,0,21,0,90,8,16,123,102,85,58,4,85,23,1,19,4,60,31,60,158,41,88,89,92,78,77,1,113,0,76,2,30,29,106,43,11,24,0,75,0,23,0,58,46,63,102,142,78,3,72,2,13,0,30,0,5,30,23,29,28,5,40,142,44,45,57,2,47,0,67,34,111,72,99,78,82,67,0,42,0,20,91,108,35,136,10,64,3,83,58,127,43,44,2,69,0,42,67,1,4,4,20,0,14,0,38,0,49,22,76,107,15,137,32,33,17,38,74,3,60,0,76,41,37,102,70,92,56,101,97,8,16,32,8,19,63,31,131,3,63,96,40,57,8,51,0,35,0,37,0,113,123,74,113,73,9,47,46,111,28,25,56,3,58,0,40,0,9,2,82,6,115,37,86,76,33,9,0,0,39,8,13,0,0,0,28,2,95,39,35,112,117,17,87,49,120,98,49,32,66,40,7,49,62,63,3,7,76,37,43,9,48,10,58,3,60,5,99,16,64,79,121,28,53,84,45,106,28,76,4,56,0,66,66,11,90,7,89,16,52,6,25,2,59,0,30,0,22,14,52,109,51,60,55,50,9,16,64,32,23,64,91,110,5,20,0,15,0,87,8,20,105,102,111,73,11,76,99,1,17,4,46,35,64,156,38,91,91,99,77,73,2,110,0,76,1,30,29,97,44,11,15,0,73,0,30,0,74,32,62,64,110,140,84,72,1,69,2,16,1,26,2,37,16,35,15,34,5,54,112,43,45,70,2,32,0,59,24,94,70,107,85,72,74,3,42,0,16,105,106,43,139,11,61,3,76,38,150,36,45,2,67,0,34,56,0,3,4,20,2,29,0,46,0,45,23,78,78,4,130,27,16,59,37,82,6,54,2,97,22,33,105,109,126,59,95,131,10,47,35,20,38,82,39,124,2,64,93,36,53,8,50,0,31,0,35,0,116,103,84

Nearest PDB structures (foldseek):
  6bbt-assembly1_A  TM=1.004E+00  e=6.778E-54  Streptococcus pyogenes
  6bbt-assembly2_B  TM=9.995E-01  e=2.137E-49  Streptococcus pyogenes
  8f5n-assembly1_A  TM=9.743E-01  e=7.611E-37  Streptococcus pyogenes
  6n0a-assembly1_A  TM=9.688E-01  e=5.578E-37  Streptococcus pyogenes
  8f70-assembly1_A  TM=9.670E-01  e=1.998E-33  Streptococcus pyogenes

Sequence (531 aa):
TAGVVTGKTLPITKSMIYTDNEILMPKTTFTFTIEPDTTASGLEIKSGETTGLTTKAIVSYDDNTDKESAKNKTSNFNFETVTFSGIGIYRYTVSEQNDGIEGIQYDGKKWTVDVYVGNGFEPKYVVSKEVNSDVKKPIRFENSFKTTSLKIEKQVTGKDFNFTLILEASALYEKGQVVKIIQDGQTKDVVIGQEYKFTLHDHQSIMMLAKLPIGISYKLTEDKADGYTTTATLKEGEIDAKEYVLGNLQKTDESADEIVVTNKRDTAGVVTGKTLPITKSMIYTDNEILMPKTTFTFTIEPDTTASGKLEIKSGETTGLTTKAIIVSYDNTDKESAKNKTSNFNFETVTFSGIGIYRYTVSEQNDGIEGIQYDGKKWTVDVYVGNKFEPKYVVSKEVNSDVKKPIRFENSFKTTSLKIEKQVTGNQKDFNFTLILEEASALYEKGQVVKIIQDGQTKDVVIGQEYKFTLHDHQSIMLAKLPIGISYKLTEDKADGYTTTATLKEGEIDAKEYVLGNLQKTDESADEIVVTNKRD

CATH classification: 2.60.40.3050 (+1 more: 2.60.40.1140)